Protein AF-0000000067181675 (afdb_homodimer)

Foldseek 3Di:
DDPPPPPPPPVDPPPDLAAAEWEFDPPQDDAEGETEQHADDPVVCVVPVRRDYAYDHDPNHQEYEYYYDLVCVVPDQGAAEDEDCCCPVHVNPRQHYAYAQRQHAEYEADQNHAEYHYEQHAHAYYDDDQPGHHRHAYYAHANYQHADDLSVLSPQNHQEYAHHQNQYADDDQLSQQSNQNHAYYHHDHYAYCADDQQSHHLNHAEYEHAHYAHADYDLVNAARARHAEYEHHQYAYAADDVVSVCRNYVNHAEYAYFAYAYDPVRVQVVVVVCVVVNHHHDDDDDPVPLPDEDPQWDDDPSGTYGHPCPDPPVVVVVVVVVVVVVVVVVVVVVVVVVVVVVVVD/DDPPPPPPPPPPPPPDLAAAEWEFDPPQDDAEGETEQHDDDPVVCVVPVRRDYAYDHDPNHQEYEYYYDLVCVVPDQGAAEDEDCCCPVHVNPRQHYAYAQRQHAEYEADQNHAEYHYEQHAHAYYDDDQPGHHRHAYYAHANYQHADDLSCLSPQNHQEYAHHQNQYADDDQLSQQSNQNHAYYHHDHYAYCADDQQSHHLNHAEYEHAHYAHADYDLVNAARARHAEYEHHQYAYQADDVVSVCRNYVNYAEYAYFAYAYDPVRVQVVVVVCVVVNHHHDDDDDPVPLPDEDPQWDDDPSGTYGHPCPDPPVVVVVVVVVVVVVVVVVVVVVVVVVVVVVVVD

Secondary structure (DSSP, 8-state):
--------------SS-PPPEEEPPTT-TTTEEEEES----HHHHHH-GGG--EEE--TT--EEEEE--GGGGGT-----EE-HHIIIIIT---SEEE--SS---EEEPPTT--EEE--SS---EEE--TTS-----EEE--SS-----GGGGG-TT-SEEE--SS------GGGGTT-TT--EEE--SS--S----TTS-TT--EEE--SS-------TT---TT--EEE--SS--S---HHHHHHH-TT--B---TT----HHHHHHHHHHHHHTT-B-SSSS--TT-----TTEEEETTEEEE----SHHHHHHHHHHHHHHHHHHHHHHHHHHHHHHHHH-/--------------SS-PPPEEEPPTT-TTTEEEEES----HHHHHH-GGG--EEE--TT--EEEEE--GGGGGTS----EE-HHIIIIIT---SEEE--SS---EEEPPTT--EEE--SS---EEE--TTS-----EEE--SS-----GGGGG-TT-SEEE--SS------GGGGTT-TT--EEE--SS--S----TTS-TT--EEE--SS-------TT---TT--EEE--SS--S---HHHHHHH-TT--B---TTS---HHHHHHHHHHHHHTT-B-SSSS--TT-----TTEEEETTEEEE----SHHHHHHHHHHHHHHHHHHHHHHHHHHHHHHHHH-

Solvent-accessible surface area (backbone atoms only — not comparable to full-atom values): 35687 Å² total; per-residue (Å²): 135,85,78,76,77,74,78,73,78,68,84,74,81,64,90,68,76,59,30,57,78,42,58,47,44,58,39,36,61,60,47,31,32,37,35,71,63,68,64,58,52,76,72,59,33,73,82,36,60,57,45,52,42,40,56,54,74,67,87,65,40,41,35,40,33,54,41,56,68,71,82,38,62,86,73,38,86,61,43,50,63,47,39,57,60,52,40,44,74,25,58,61,57,44,36,24,41,35,47,50,57,55,56,30,30,33,37,39,68,54,45,71,29,26,28,39,41,43,30,46,31,43,32,44,46,74,48,68,64,85,90,52,74,43,52,34,13,18,40,33,46,24,38,26,42,41,70,72,66,65,73,56,35,60,45,34,49,22,17,21,42,31,50,22,32,22,68,37,50,74,71,75,41,62,34,38,43,64,18,60,52,26,28,36,42,33,50,20,42,28,44,28,47,59,66,65,60,61,40,44,31,53,52,25,28,36,40,34,44,25,39,25,44,28,48,56,82,73,53,83,84,33,69,27,64,46,23,27,32,43,31,46,22,35,24,45,28,51,72,78,65,58,70,58,47,42,66,21,24,67,47,50,38,36,40,27,48,42,39,16,37,33,48,70,69,50,46,53,50,50,52,52,52,32,55,75,67,67,30,43,49,67,85,74,67,79,67,77,76,64,68,75,61,55,93,65,31,44,73,60,97,91,33,40,26,34,54,75,70,77,53,73,61,60,55,48,47,47,50,47,50,46,52,49,50,50,50,47,49,52,47,49,51,51,46,52,52,49,50,54,57,54,65,73,100,137,84,78,76,76,77,78,72,78,69,80,73,81,64,88,70,75,61,29,58,77,42,57,49,43,56,39,36,63,60,47,32,31,38,34,70,64,69,66,59,52,76,73,59,33,74,82,37,58,58,46,54,41,39,56,55,76,67,86,65,40,42,34,39,33,54,42,56,68,70,83,38,63,85,73,38,87,62,44,47,62,46,38,56,61,53,40,43,74,25,57,62,56,45,38,24,41,34,47,51,58,53,56,32,32,35,39,39,67,53,46,70,29,26,29,38,39,44,29,46,30,43,32,43,46,72,48,65,66,84,88,53,74,44,52,35,14,18,40,34,46,24,38,26,41,42,72,72,65,65,73,56,35,58,47,35,48,22,18,23,44,31,50,23,34,21,67,37,52,76,68,75,42,62,35,38,42,62,19,60,51,26,27,36,41,33,49,21,41,27,46,28,46,61,66,64,62,60,41,44,30,54,52,26,29,35,41,35,45,24,38,26,44,28,48,55,85,73,54,83,83,32,70,27,63,47,23,28,32,43,32,46,23,34,24,45,26,51,71,76,64,59,69,56,47,43,68,20,24,68,46,49,39,36,40,27,48,42,39,14,39,33,48,70,70,51,45,52,50,50,51,52,52,30,56,75,66,66,30,43,48,67,85,72,67,77,68,75,77,64,67,75,59,56,92,64,31,45,72,58,98,91,31,40,26,33,54,75,70,80,54,74,61,60,56,48,47,47,50,48,51,48,52,49,49,50,49,49,50,50,47,48,51,50,46,52,52,50,51,54,57,54,67,74,101

pLDDT: mean 86.48, std 18.67, range [22.88, 98.88]

Organism: Anopheles gambiae (NCBI:txid7165)

Sequence (690 aa):
MRRYIRLLALLALCSVASGYVYQCEPGTEPTVCSIWNLQYDSKALVKHPDKLPSVQYPSTVRTVRLLFEKYYYNRQQQLTRYDTTLHTTVLHNPPNLQICDTRLRQLVMPPSLQVGYLTDNMISTIEIEPDKAYTVRYLDLSHNSLRNIANLSVLVQLQTLNLEANGITTLNTSVFTRMVNLTYLYLGDNSFSTIDLRPLPKGLSVLWLLRNDLRELSLTGVSMGALRELDLEANSLQTLDLAALFAAFPALQVLPIAYNSFPKEEAERIIADLKRHNVTYSVGMERMYQEGCDSDEYSVDSLCFTETLLGARSFWKGIFLLVMAVLVVCMFGFSVRWIWYQMRYMRRYIRLLALLALCSVASGYVYQCEPGTEPTVCSIWNLQYDSKALVKHPDKLPSVQYPSTVRTVRLLFEKYYYNRQQQLTRYDTTLHTTVLHNPPNLQICDTRLRQLVMPPSLQVGYLTDNMISTIEIEPDKAYTVRYLDLSHNSLRNIANLSVLVQLQTLNLEANGITTLNTSVFTRMVNLTYLYLGDNSFSTIDLRPLPKGLSVLWLLRNDLRELSLTGVSMGALRELDLEANSLQTLDLAALFAAFPALQVLPIAYNSFPKEEAERIIADLKRHNVTYSVGMERMYQEGCDSDEYSVDSLCFTETLLGARSFWKGIFLLVMAVLVVCMFGFSVRWIWYQMRY

InterPro domains:
  IPR001611 Leucine-rich repeat [PF13855] (157-197)
  IPR001611 Leucine-rich repeat [PS51450] (135-156)
  IPR003591 Leucine-rich repeat, typical subtype [SM00369] (155-178)
  IPR003591 Leucine-rich repeat, typical subtype [SM00369] (179-199)
  IPR003591 Leucine-rich repeat, typical subtype [SM00369] (224-248)
  IPR032675 Leucine-rich repeat domain superfamily [G3DSA:3.80.10.10] (73-308)

Nearest PDB structures (foldseek):
  3rfj-assembly1_A  TM=9.078E-01  e=1.133E-05  Listeria monocytogenes 08-5923
  3o6n-assembly1_A  TM=5.142E-01  e=4.368E-07  Anopheles gambiae
  4pq8-assembly1_A  TM=6.743E-01  e=1.755E-05  synthetic construct
  5hl3-assembly1_A  TM=6.980E-01  e=3.571E-04  Listeria monocytogenes EGD-e
  4qxe-assembly1_A  TM=3.468E-01  e=3.749E-04  Homo sapiens

Structure (mmCIF, N/CA/C/O backbone):
data_AF-0000000067181675-model_v1
#
loop_
_entity.id
_entity.type
_entity.pdbx_description
1 polymer AGAP013186-PA
#
loop_
_atom_site.group_PDB
_atom_site.id
_atom_site.type_symbol
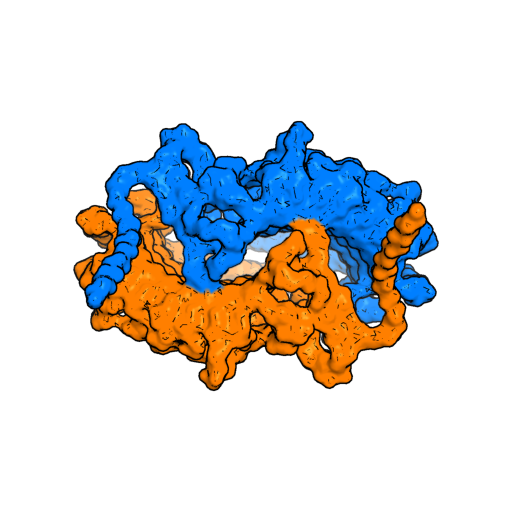_atom_site.label_atom_id
_atom_site.label_alt_id
_atom_site.label_comp_id
_atom_site.label_asym_id
_atom_site.label_entity_id
_atom_site.label_seq_id
_atom_site.pdbx_PDB_ins_code
_atom_site.Cartn_x
_atom_site.Cartn_y
_atom_site.Cartn_z
_atom_site.occupancy
_atom_site.B_iso_or_equiv
_atom_site.auth_seq_id
_atom_site.auth_comp_id
_atom_site.auth_asym_id
_atom_site.auth_atom_id
_atom_site.pdbx_PDB_model_num
ATOM 1 N N . MET A 1 1 ? 14.234 -45.938 19.406 1 25.44 1 MET A N 1
ATOM 2 C CA . MET A 1 1 ? 14.305 -45.5 18.016 1 25.44 1 MET A CA 1
ATOM 3 C C . MET A 1 1 ? 12.977 -44.938 17.547 1 25.44 1 MET A C 1
ATOM 5 O O . MET A 1 1 ? 12.141 -45.625 17 1 25.44 1 MET A O 1
ATOM 9 N N . ARG A 1 2 ? 12.32 -44.062 18.312 1 27.73 2 ARG A N 1
ATOM 10 C CA . ARG A 1 2 ? 10.93 -43.625 18.312 1 27.73 2 ARG A CA 1
ATOM 11 C C . ARG A 1 2 ? 10.609 -42.781 17.078 1 27.73 2 ARG A C 1
ATOM 13 O O . ARG A 1 2 ? 11.258 -41.781 16.828 1 27.73 2 ARG A O 1
ATOM 20 N N . ARG A 1 3 ? 10.023 -43.406 15.961 1 25.12 3 ARG A N 1
ATOM 21 C CA . ARG A 1 3 ? 9.562 -43.031 14.633 1 25.12 3 ARG A CA 1
ATOM 22 C C . ARG A 1 3 ? 8.602 -41.875 14.695 1 25.12 3 ARG A C 1
ATOM 24 O O . ARG A 1 3 ? 7.516 -41.969 15.266 1 25.12 3 ARG A O 1
ATOM 31 N N . TYR A 1 4 ? 9.062 -40.656 15.016 1 23.72 4 TYR A N 1
ATOM 32 C CA . TYR A 1 4 ? 8.195 -39.5 15.031 1 23.72 4 TYR A CA 1
ATOM 33 C C . TYR A 1 4 ? 7.477 -39.344 13.695 1 23.72 4 TYR A C 1
ATOM 35 O O . TYR A 1 4 ? 8.117 -39.156 12.664 1 23.72 4 TYR A O 1
ATOM 43 N N . ILE A 1 5 ? 6.344 -40.031 13.469 1 22.88 5 ILE A N 1
ATOM 44 C CA . ILE A 1 5 ? 5.445 -39.938 12.32 1 22.88 5 ILE A CA 1
ATOM 45 C C . ILE A 1 5 ? 5.035 -38.5 12.078 1 22.88 5 ILE A C 1
ATOM 47 O O . ILE A 1 5 ? 4.414 -37.875 12.938 1 22.88 5 ILE A O 1
ATOM 51 N N . ARG A 1 6 ? 5.891 -37.75 11.383 1 23.95 6 ARG A N 1
ATOM 52 C CA . ARG A 1 6 ? 5.57 -36.438 10.82 1 23.95 6 ARG A CA 1
ATOM 53 C C . ARG A 1 6 ? 4.199 -36.438 10.148 1 23.95 6 ARG A C 1
ATOM 55 O O . ARG A 1 6 ? 3.977 -37.188 9.203 1 23.95 6 ARG A O 1
ATOM 62 N N . LEU A 1 7 ? 3.141 -36.156 10.867 1 24.39 7 LEU A N 1
ATOM 63 C CA . LEU A 1 7 ? 1.754 -36.031 10.43 1 24.39 7 LEU A CA 1
ATOM 64 C C . LEU A 1 7 ? 1.639 -35.031 9.281 1 24.39 7 LEU A C 1
ATOM 66 O O . LEU A 1 7 ? 1.962 -33.844 9.445 1 24.39 7 LEU A O 1
ATOM 70 N N . LEU A 1 8 ? 1.888 -35.469 8.125 1 24.73 8 LEU A N 1
ATOM 71 C CA . LEU A 1 8 ? 1.623 -34.781 6.855 1 24.73 8 LEU A CA 1
ATOM 72 C C . LEU A 1 8 ? 0.181 -34.312 6.789 1 24.73 8 LEU A C 1
ATOM 74 O O . LEU A 1 8 ? -0.754 -35.094 6.797 1 24.73 8 LEU A O 1
ATOM 78 N N . ALA A 1 9 ? -0.201 -33.281 7.566 1 25.94 9 ALA A N 1
ATOM 79 C CA . ALA A 1 9 ? -1.59 -32.844 7.504 1 25.94 9 ALA A CA 1
ATOM 80 C C . ALA A 1 9 ? -1.995 -32.5 6.07 1 25.94 9 ALA A C 1
ATOM 82 O O . ALA A 1 9 ? -1.57 -31.5 5.52 1 25.94 9 ALA A O 1
ATOM 83 N N . LEU A 1 10 ? -1.887 -33.438 5.199 1 26.97 10 LEU A N 1
ATOM 84 C CA . LEU A 1 10 ? -2.521 -33.281 3.895 1 26.97 10 LEU A CA 1
ATOM 85 C C . LEU A 1 10 ? -3.947 -32.75 4.051 1 26.97 10 LEU A C 1
ATOM 87 O O . LEU A 1 10 ? -4.766 -33.375 4.73 1 26.97 10 LEU A O 1
ATOM 91 N N . LEU A 1 11 ? -4.121 -31.469 4.066 1 30.56 11 LEU A N 1
ATOM 92 C CA . LEU A 1 11 ? -5.484 -30.953 3.955 1 30.56 11 LEU A CA 1
ATOM 93 C C . LEU A 1 11 ? -6.219 -31.625 2.791 1 30.56 11 LEU A C 1
ATOM 95 O O . LEU A 1 11 ? -5.793 -31.5 1.64 1 30.56 11 LEU A O 1
ATOM 99 N N . ALA A 1 12 ? -6.773 -32.75 2.934 1 31.28 12 ALA A N 1
ATOM 100 C CA . ALA A 1 12 ? -7.805 -33.469 2.189 1 31.28 12 ALA A CA 1
ATOM 101 C C . ALA A 1 12 ? -8.875 -32.5 1.674 1 31.28 12 ALA A C 1
ATOM 103 O O . ALA A 1 12 ? -9.477 -31.766 2.451 1 31.28 12 ALA A O 1
ATOM 104 N N . LEU A 1 13 ? -8.898 -32.219 0.342 1 32.41 13 LEU A N 1
ATOM 105 C CA . LEU A 1 13 ? -9.922 -31.719 -0.57 1 32.41 13 LEU A CA 1
ATOM 106 C C . LEU A 1 13 ? -11.227 -32.5 -0.375 1 32.41 13 LEU A C 1
ATOM 108 O O . LEU A 1 13 ? -11.367 -33.625 -0.846 1 32.41 13 LEU A O 1
ATOM 112 N N . CYS A 1 14 ? -11.797 -32.688 0.737 1 33.62 14 CYS A N 1
ATOM 113 C CA . CYS A 1 14 ? -13.125 -33.281 0.746 1 33.62 14 CYS A CA 1
ATOM 114 C C . CYS A 1 14 ? -14.047 -32.594 -0.256 1 33.62 14 CYS A C 1
ATOM 116 O O . CYS A 1 14 ? -13.938 -31.391 -0.47 1 33.62 14 CYS A O 1
ATOM 118 N N . SER A 1 15 ? -14.742 -33.281 -1.224 1 36.94 15 SER A N 1
ATOM 119 C CA . SER A 1 15 ? -15.836 -33.031 -2.154 1 36.94 15 SER A CA 1
ATOM 120 C C . SER A 1 15 ? -16.844 -32.031 -1.567 1 36.94 15 SER A C 1
ATOM 122 O O . SER A 1 15 ? -17.828 -31.688 -2.219 1 36.94 15 SER A O 1
ATOM 124 N N . VAL A 1 16 ? -17.203 -32.094 -0.254 1 41.88 16 VAL A N 1
ATOM 125 C CA . VAL A 1 16 ? -18.266 -31.266 0.299 1 41.88 16 VAL A CA 1
ATOM 126 C C . VAL A 1 16 ? -17.906 -29.797 0.14 1 41.88 16 VAL A C 1
ATOM 128 O O . VAL A 1 16 ? -16.734 -29.438 0.105 1 41.88 16 VAL A O 1
ATOM 131 N N . ALA A 1 17 ? -19.016 -28.797 -0.161 1 51.97 17 ALA A N 1
ATOM 132 C CA . ALA A 1 17 ? -19.422 -27.406 -0.298 1 51.97 17 ALA A CA 1
ATOM 133 C C . ALA A 1 17 ? -18.719 -26.531 0.74 1 51.97 17 ALA A C 1
ATOM 135 O O . ALA A 1 17 ? -19.281 -25.531 1.209 1 51.97 17 ALA A O 1
ATOM 136 N N . SER A 1 18 ? -17.609 -26.984 1.368 1 65.94 18 SER A N 1
ATOM 137 C CA . SER A 1 18 ? -17.125 -26.203 2.504 1 65.94 18 SER A CA 1
ATOM 138 C C . SER A 1 18 ? -16.281 -25.031 2.045 1 65.94 18 SER A C 1
ATOM 140 O O . SER A 1 18 ? -15.828 -24.984 0.898 1 65.94 18 SER A O 1
ATOM 142 N N . GLY A 1 19 ? -16.281 -24.016 2.818 1 77.88 19 GLY A N 1
ATOM 143 C CA . GLY A 1 19 ? -15.508 -22.812 2.604 1 77.88 19 GLY A CA 1
ATOM 144 C C . GLY A 1 19 ? -14.016 -23.062 2.506 1 77.88 19 GLY A C 1
ATOM 145 O O . GLY A 1 19 ? -13.516 -24.047 3.035 1 77.88 19 GLY A O 1
ATOM 146 N N . TYR A 1 20 ? -13.305 -22.328 1.747 1 85.25 20 TYR A N 1
ATOM 147 C CA . TYR A 1 20 ? -11.867 -22.438 1.571 1 85.25 20 TYR A CA 1
ATOM 148 C C . TYR A 1 20 ? -11.133 -22.172 2.883 1 85.25 20 TYR A C 1
ATOM 150 O O . TYR A 1 20 ? -11.57 -21.359 3.693 1 85.25 20 TYR A O 1
ATOM 158 N N . VAL A 1 21 ? -10.102 -22.922 3.08 1 91.62 21 VAL A N 1
ATOM 159 C CA . VAL A 1 21 ? -9.227 -22.688 4.223 1 91.62 21 VAL A CA 1
ATOM 160 C C . VAL A 1 21 ? -7.941 -22 3.76 1 91.62 21 VAL A C 1
ATOM 162 O O . VAL A 1 21 ? -7.273 -22.469 2.838 1 91.62 21 VAL A O 1
ATOM 165 N N . TYR A 1 22 ? -7.625 -20.938 4.43 1 94.75 22 TYR A N 1
ATOM 166 C CA . TYR A 1 22 ? -6.457 -20.141 4.059 1 94.75 22 TYR A CA 1
ATOM 167 C C . TYR A 1 22 ? -5.391 -20.203 5.145 1 94.75 22 TYR A C 1
ATOM 169 O O . TYR A 1 22 ? -5.707 -20.328 6.332 1 94.75 22 TYR A O 1
ATOM 177 N N . GLN A 1 23 ? -4.168 -20.141 4.668 1 95.62 23 GLN A N 1
ATOM 178 C CA . GLN A 1 23 ? -3.008 -19.969 5.535 1 95.62 23 GLN A CA 1
ATOM 179 C C . GLN A 1 23 ? -2.242 -18.703 5.195 1 95.62 23 GLN A C 1
ATOM 181 O O . GLN A 1 23 ? -2.443 -18.125 4.129 1 95.62 23 GLN A O 1
ATOM 186 N N . CYS A 1 24 ? -1.445 -18.297 6.164 1 97.62 24 CYS A N 1
ATOM 187 C CA . CYS A 1 24 ? -0.595 -17.156 5.883 1 97.62 24 CYS A CA 1
ATOM 188 C C . CYS A 1 24 ? 0.429 -17.484 4.805 1 97.62 24 CYS A C 1
ATOM 190 O O . CYS A 1 24 ? 0.94 -18.594 4.746 1 97.62 24 CYS A O 1
ATOM 192 N N . GLU A 1 25 ? 0.689 -16.484 3.973 1 97.44 25 GLU A N 1
ATOM 193 C CA . GLU A 1 25 ? 1.825 -16.656 3.072 1 97.44 25 GLU A CA 1
ATOM 194 C C . GLU A 1 25 ? 3.062 -17.141 3.828 1 97.44 25 GLU A C 1
ATOM 196 O O . GLU A 1 25 ? 3.418 -16.578 4.867 1 97.44 25 GLU A O 1
ATOM 201 N N . PRO A 1 26 ? 3.686 -18.156 3.258 1 98.12 26 PRO A N 1
ATOM 202 C CA . PRO A 1 26 ? 4.879 -18.641 3.953 1 98.12 26 PRO A CA 1
ATOM 203 C C . PRO A 1 26 ? 5.93 -17.547 4.156 1 98.12 26 PRO A C 1
ATOM 205 O O . PRO A 1 26 ? 6.207 -16.766 3.232 1 98.12 26 PRO A O 1
ATOM 208 N N . GLY A 1 27 ? 6.395 -17.453 5.355 1 98.19 27 GLY A N 1
ATOM 209 C CA . GLY A 1 27 ? 7.465 -16.516 5.66 1 98.19 27 GLY A CA 1
ATOM 210 C C . GLY A 1 27 ? 6.977 -15.273 6.379 1 98.19 27 GLY A C 1
ATOM 211 O O . GLY A 1 27 ? 7.773 -14.523 6.945 1 98.19 27 GLY A O 1
ATOM 212 N N . THR A 1 28 ? 5.68 -15.055 6.41 1 97.88 28 THR A N 1
ATOM 213 C CA . THR A 1 28 ? 5.168 -13.828 7.012 1 97.88 28 THR A CA 1
ATOM 214 C C . THR A 1 28 ? 5.004 -13.992 8.516 1 97.88 28 THR A C 1
ATOM 216 O O . THR A 1 28 ? 5.156 -13.031 9.273 1 97.88 28 THR A O 1
ATOM 219 N N . GLU A 1 29 ? 4.668 -15.219 9.039 1 94.75 29 GLU A N 1
ATOM 220 C CA . GLU A 1 29 ? 4.578 -15.492 10.469 1 94.75 29 GLU A CA 1
ATOM 221 C C . GLU A 1 29 ? 5.918 -15.273 11.164 1 94.75 29 GLU A C 1
ATOM 223 O O . GLU A 1 29 ? 6.961 -15.219 10.508 1 94.75 29 GLU A O 1
ATOM 228 N N . PRO A 1 30 ? 5.938 -14.867 12.438 1 94.81 30 PRO A N 1
ATOM 229 C CA . PRO A 1 30 ? 4.859 -15.109 13.398 1 94.81 30 PRO A CA 1
ATOM 230 C C . PRO A 1 30 ? 4.047 -13.852 13.703 1 94.81 30 PRO A C 1
ATOM 232 O O . PRO A 1 30 ? 3.012 -13.93 14.375 1 94.81 30 PRO A O 1
ATOM 235 N N . THR A 1 31 ? 4.449 -12.703 13.273 1 95 31 THR A N 1
ATOM 236 C CA . THR A 1 31 ? 3.777 -11.492 13.734 1 95 31 THR A CA 1
ATOM 237 C C . THR A 1 31 ? 2.857 -10.945 12.648 1 95 31 THR A C 1
ATOM 239 O O . THR A 1 31 ? 1.967 -10.141 12.938 1 95 31 THR A O 1
ATOM 242 N N . VAL A 1 32 ? 3.121 -11.367 11.43 1 97.5 32 VAL A N 1
ATOM 243 C CA . VAL A 1 32 ? 2.342 -10.898 10.289 1 97.5 32 VAL A CA 1
ATOM 244 C C . VAL A 1 32 ? 1.733 -12.086 9.547 1 97.5 32 VAL A C 1
ATOM 246 O O . VAL A 1 32 ? 2.316 -13.172 9.523 1 97.5 32 VAL A O 1
ATOM 249 N N . CYS A 1 33 ? 0.598 -11.914 9.031 1 98.31 33 CYS A N 1
ATOM 250 C CA . CYS A 1 33 ? -0.046 -12.891 8.156 1 98.31 33 CYS A CA 1
ATOM 251 C C . CYS A 1 33 ? -0.615 -12.219 6.914 1 98.31 33 CYS A C 1
ATOM 253 O O . CYS A 1 33 ? -1.538 -11.406 7.008 1 98.31 33 CYS A O 1
ATOM 255 N N . SER A 1 34 ? -0.061 -12.508 5.832 1 98.06 34 SER A N 1
ATOM 256 C CA . SER A 1 34 ? -0.583 -12.031 4.555 1 98.06 34 SER A CA 1
ATOM 257 C C . SER A 1 34 ? -1.405 -13.109 3.857 1 98.06 34 SER A C 1
ATOM 259 O O . SER A 1 34 ? -1.028 -14.281 3.861 1 98.06 34 SER A O 1
ATOM 261 N N . ILE A 1 35 ? -2.52 -12.719 3.322 1 96.31 35 ILE A N 1
ATOM 262 C CA . ILE A 1 35 ? -3.418 -13.633 2.631 1 96.31 35 ILE A CA 1
ATOM 263 C C . ILE A 1 35 ? -3.729 -13.102 1.234 1 96.31 35 ILE A C 1
ATOM 265 O O . ILE A 1 35 ? -4.117 -11.945 1.078 1 96.31 35 ILE A O 1
ATOM 269 N N . TRP A 1 36 ? -3.562 -13.914 0.287 1 92 36 TRP A N 1
ATOM 270 C CA . TRP A 1 36 ? -3.844 -13.531 -1.094 1 92 36 TRP A CA 1
ATOM 271 C C . TRP A 1 36 ? -5.223 -14.023 -1.522 1 92 36 TRP A C 1
ATOM 273 O O . TRP A 1 36 ? -5.613 -15.148 -1.209 1 92 36 TRP A O 1
ATOM 283 N N . ASN A 1 37 ? -5.992 -13.18 -2.162 1 89.19 37 ASN A N 1
ATOM 284 C CA . ASN A 1 37 ? -7.215 -13.5 -2.891 1 89.19 37 ASN A CA 1
ATOM 285 C C . ASN A 1 37 ? -8.227 -14.227 -2.002 1 89.19 37 ASN A C 1
ATOM 287 O O . ASN A 1 37 ? -8.758 -15.273 -2.383 1 89.19 37 ASN A O 1
ATOM 291 N N . LEU A 1 38 ? -8.391 -13.727 -0.847 1 91.88 38 LEU A N 1
ATOM 292 C CA . LEU A 1 38 ? -9.422 -14.25 0.042 1 91.88 38 LEU A CA 1
ATOM 293 C C . LEU A 1 38 ? -10.805 -14.102 -0.583 1 91.88 38 LEU A C 1
ATOM 295 O O . LEU A 1 38 ? -11.219 -12.992 -0.935 1 91.88 38 LEU A O 1
ATOM 299 N N . GLN A 1 39 ? -11.461 -15.188 -0.705 1 88 39 GLN A N 1
ATOM 300 C CA . GLN A 1 39 ? -12.805 -15.164 -1.283 1 88 39 GLN A CA 1
ATOM 301 C C . GLN A 1 39 ? -13.867 -14.992 -0.202 1 88 39 GLN A C 1
ATOM 303 O O . GLN A 1 39 ? -14.102 -15.891 0.601 1 88 39 GLN A O 1
ATOM 308 N N . TYR A 1 40 ? -14.531 -13.82 -0.182 1 91.81 40 TYR A N 1
ATOM 309 C CA . TYR A 1 40 ? -15.562 -13.477 0.788 1 91.81 40 TYR A CA 1
ATOM 310 C C . TYR A 1 40 ? -16.609 -12.57 0.163 1 91.81 40 TYR A C 1
ATOM 312 O O . TYR A 1 40 ? -16.297 -11.492 -0.341 1 91.81 40 TYR A O 1
ATOM 320 N N . ASP A 1 41 ? -17.766 -13.086 0.157 1 88.06 41 ASP A N 1
ATOM 321 C CA . ASP A 1 41 ? -18.938 -12.336 -0.318 1 88.06 41 ASP A CA 1
ATOM 322 C C . ASP A 1 41 ? -20.094 -12.445 0.667 1 88.06 41 ASP A C 1
ATOM 324 O O . ASP A 1 41 ? -20.781 -13.469 0.722 1 88.06 41 ASP A O 1
ATOM 328 N N . SER A 1 42 ? -20.375 -11.352 1.281 1 88 42 SER A N 1
ATOM 329 C CA . SER A 1 42 ? -21.375 -11.359 2.346 1 88 42 SER A CA 1
ATOM 330 C C . SER A 1 42 ? -22.75 -11.734 1.808 1 88 42 SER A C 1
ATOM 332 O O . SER A 1 42 ? -23.547 -12.391 2.492 1 88 42 SER A O 1
ATOM 334 N N . LYS A 1 43 ? -23.094 -11.305 0.597 1 86.25 43 LYS A N 1
ATOM 335 C CA . LYS A 1 43 ? -24.391 -11.609 0.007 1 86.25 43 LYS A CA 1
ATOM 336 C C . LYS A 1 43 ? -24.516 -13.086 -0.337 1 86.25 43 LYS A C 1
ATOM 338 O O . LYS A 1 43 ? -25.531 -13.719 -0.071 1 86.25 43 LYS A O 1
ATOM 343 N N . ALA A 1 44 ? -23.438 -13.625 -0.899 1 84.25 44 ALA A N 1
ATOM 344 C CA . ALA A 1 44 ? -23.422 -15.039 -1.274 1 84.25 44 ALA A CA 1
ATOM 345 C C . ALA A 1 44 ? -23.484 -15.938 -0.041 1 84.25 44 ALA A C 1
ATOM 347 O O . ALA A 1 44 ? -24.078 -17.016 -0.081 1 84.25 44 ALA A O 1
ATOM 348 N N . LEU A 1 45 ? -22.969 -15.461 1.049 1 88.56 45 LEU A N 1
ATOM 349 C CA . LEU A 1 45 ? -22.859 -16.266 2.26 1 88.56 45 LEU A CA 1
ATOM 350 C C . LEU A 1 45 ? -24.203 -16.375 2.959 1 88.56 45 LEU A C 1
ATOM 352 O O . LEU A 1 45 ? -24.406 -17.281 3.781 1 88.56 45 LEU A O 1
ATOM 356 N N . VAL A 1 46 ? -25.125 -15.398 2.682 1 88.19 46 VAL A N 1
ATOM 357 C CA . VAL A 1 46 ? -26.484 -15.516 3.209 1 88.19 46 VAL A CA 1
ATOM 358 C C . VAL A 1 46 ? -27.156 -16.766 2.645 1 88.19 46 VAL A C 1
ATOM 360 O O . VAL A 1 46 ? -27.828 -17.5 3.375 1 88.19 46 VAL A O 1
ATOM 363 N N . LYS A 1 47 ? -26.906 -17.047 1.333 1 88.12 47 LYS A N 1
ATOM 364 C CA . LYS A 1 47 ? -27.5 -18.188 0.648 1 88.12 47 LYS A CA 1
ATOM 365 C C . LYS A 1 47 ? -26.703 -19.469 0.895 1 88.12 47 LYS A C 1
ATOM 367 O O . LYS A 1 47 ? -27.281 -20.562 0.931 1 88.12 47 LYS A O 1
ATOM 372 N N . HIS A 1 48 ? -25.359 -19.234 1.047 1 88.25 48 HIS A N 1
ATOM 373 C CA . HIS A 1 48 ? -24.484 -20.391 1.211 1 88.25 48 HIS A CA 1
ATOM 374 C C . HIS A 1 48 ? -23.547 -20.188 2.395 1 88.25 48 HIS A C 1
ATOM 376 O O . HIS A 1 48 ? -22.328 -20.047 2.211 1 88.25 48 HIS A O 1
ATOM 382 N N . PRO A 1 49 ? -24.047 -20.328 3.602 1 89.19 49 PRO A N 1
ATOM 383 C CA . PRO A 1 49 ? -23.219 -20.109 4.789 1 89.19 49 PRO A CA 1
ATOM 384 C C . PRO A 1 49 ? -22.078 -21.109 4.91 1 89.19 49 PRO A C 1
ATOM 386 O O . PRO A 1 49 ? -21.062 -20.828 5.547 1 89.19 49 PRO A O 1
ATOM 389 N N . ASP A 1 50 ? -22.203 -22.281 4.273 1 89.38 50 ASP A N 1
ATOM 390 C CA . ASP A 1 50 ? -21.188 -23.328 4.336 1 89.38 50 ASP A CA 1
ATOM 391 C C . ASP A 1 50 ? -19.938 -22.938 3.562 1 89.38 50 ASP A C 1
ATOM 393 O O . ASP A 1 50 ? -18.875 -23.547 3.729 1 89.38 50 ASP A O 1
ATOM 397 N N . LYS A 1 51 ? -20.078 -21.875 2.828 1 87.81 51 LYS A N 1
ATOM 398 C CA . LYS A 1 51 ? -18.953 -21.438 1.999 1 87.81 51 LYS A CA 1
ATOM 399 C C . LYS A 1 51 ? -18.125 -20.375 2.711 1 87.81 51 LYS A C 1
ATOM 401 O O . LYS A 1 51 ? -17.234 -19.766 2.109 1 87.81 51 LYS A O 1
ATOM 406 N N . LEU A 1 52 ? -18.406 -20.156 3.992 1 93.25 52 LEU A N 1
ATOM 407 C CA . LEU A 1 52 ? -17.609 -19.203 4.766 1 93.25 52 LEU A CA 1
ATOM 408 C C . LEU A 1 52 ? -16.156 -19.656 4.859 1 93.25 52 LEU A C 1
ATOM 410 O O . LEU A 1 52 ? -15.875 -20.781 5.281 1 93.25 52 LEU A O 1
ATOM 414 N N . PRO A 1 53 ? -15.273 -18.75 4.418 1 93.31 53 PRO A N 1
ATOM 415 C CA . PRO A 1 53 ? -13.867 -19.156 4.496 1 93.31 53 PRO A CA 1
ATOM 416 C C . PRO A 1 53 ? -13.312 -19.094 5.922 1 93.31 53 PRO A C 1
ATOM 418 O O . PRO A 1 53 ? -13.945 -18.516 6.805 1 93.31 53 PRO A O 1
ATOM 421 N N . SER A 1 54 ? -12.211 -19.734 6.074 1 94.44 54 SER A N 1
ATOM 422 C CA . SER A 1 54 ? -11.5 -19.688 7.355 1 94.44 54 SER A CA 1
ATOM 423 C C . SER A 1 54 ? -10.008 -19.453 7.152 1 94.44 54 SER A C 1
ATOM 425 O O . SER A 1 54 ? -9.438 -19.906 6.164 1 94.44 54 SER A O 1
ATOM 427 N N . VAL A 1 55 ? -9.461 -18.719 8.102 1 96.75 55 VAL A N 1
ATOM 428 C CA . VAL A 1 55 ? -8.031 -18.453 8.078 1 96.75 55 VAL A CA 1
ATOM 429 C C . VAL A 1 55 ? -7.379 -19 9.344 1 96.75 55 VAL A C 1
ATOM 431 O O . VAL A 1 55 ? -7.867 -18.766 10.453 1 96.75 55 VAL A O 1
ATOM 434 N N . GLN A 1 56 ? -6.312 -19.719 9.102 1 96.5 56 GLN A N 1
ATOM 435 C CA . GLN A 1 56 ? -5.602 -20.281 10.242 1 96.5 56 GLN A CA 1
ATOM 436 C C . GLN A 1 56 ? -4.223 -19.656 10.406 1 96.5 56 GLN A C 1
ATOM 438 O O . GLN A 1 56 ? -3.41 -19.672 9.477 1 96.5 56 GLN A O 1
ATOM 443 N N . TYR A 1 57 ? -3.992 -19.062 11.594 1 95.94 57 TYR A N 1
ATOM 444 C CA . TYR A 1 57 ? -2.678 -18.531 11.914 1 95.94 57 TYR A CA 1
ATOM 445 C C . TYR A 1 57 ? -2.449 -18.516 13.422 1 95.94 57 TYR A C 1
ATOM 447 O O . TYR A 1 57 ? -3.402 -18.578 14.203 1 95.94 57 TYR A O 1
ATOM 455 N N . PRO A 1 58 ? -1.206 -18.531 13.859 1 95.88 58 PRO A N 1
ATOM 456 C CA . PRO A 1 58 ? -0.906 -18.562 15.297 1 95.88 58 PRO A CA 1
ATOM 457 C C . PRO A 1 58 ? -1.364 -17.297 16.016 1 95.88 58 PRO A C 1
ATOM 459 O O . PRO A 1 58 ? -1.556 -16.266 15.391 1 95.88 58 PRO A O 1
ATOM 462 N N . SER A 1 59 ? -1.501 -17.406 17.281 1 94.94 59 SER A N 1
ATOM 463 C CA . SER A 1 59 ? -1.995 -16.312 18.109 1 94.94 59 SER A CA 1
ATOM 464 C C . SER A 1 59 ? -0.967 -15.188 18.203 1 94.94 59 SER A C 1
ATOM 466 O O . SER A 1 59 ? -1.285 -14.086 18.656 1 94.94 59 SER A O 1
ATOM 468 N N . THR A 1 60 ? 0.241 -15.438 17.766 1 95.69 60 THR A N 1
ATOM 469 C CA . THR A 1 60 ? 1.301 -14.438 17.828 1 95.69 60 THR A CA 1
ATOM 470 C C . THR A 1 60 ? 1.135 -13.398 16.734 1 95.69 60 THR A C 1
ATOM 472 O O . THR A 1 60 ? 1.755 -12.336 16.781 1 95.69 60 THR A O 1
ATOM 475 N N . VAL A 1 61 ? 0.265 -13.742 15.758 1 96.69 61 VAL A N 1
ATOM 476 C CA . VAL A 1 61 ? 0.016 -12.805 14.664 1 96.69 61 VAL A CA 1
ATOM 477 C C . VAL A 1 61 ? -0.747 -11.594 15.188 1 96.69 61 VAL A C 1
ATOM 479 O O . VAL A 1 61 ? -1.756 -11.734 15.883 1 96.69 61 VAL A O 1
ATOM 482 N N . ARG A 1 62 ? -0.181 -10.414 14.828 1 96.75 62 ARG A N 1
ATOM 483 C CA . ARG A 1 62 ? -0.835 -9.18 15.258 1 96.75 62 ARG A CA 1
ATOM 484 C C . ARG A 1 62 ? -1.343 -8.383 14.062 1 96.75 62 ARG A C 1
ATOM 486 O O . ARG A 1 62 ? -2.25 -7.559 14.195 1 96.75 62 ARG A O 1
ATOM 493 N N . THR A 1 63 ? -0.722 -8.586 12.938 1 98 63 THR A N 1
ATOM 494 C CA . THR A 1 63 ? -1.08 -7.848 11.727 1 98 63 THR A CA 1
ATOM 495 C C . THR A 1 63 ? -1.559 -8.805 10.633 1 98 63 THR A C 1
ATOM 497 O O . THR A 1 63 ? -0.863 -9.758 10.289 1 98 63 THR A O 1
ATOM 500 N N . VAL A 1 64 ? -2.711 -8.547 10.117 1 98.56 64 VAL A N 1
ATOM 501 C CA . VAL A 1 64 ? -3.229 -9.305 8.984 1 98.56 64 VAL A CA 1
ATOM 502 C C . VAL A 1 64 ? -3.307 -8.391 7.758 1 98.56 64 VAL A C 1
ATOM 504 O O . VAL A 1 64 ? -3.799 -7.266 7.844 1 98.56 64 VAL A O 1
ATOM 507 N N . ARG A 1 65 ? -2.789 -8.82 6.684 1 98.19 65 ARG A N 1
ATOM 508 C CA . ARG A 1 65 ? -2.793 -8.102 5.41 1 98.19 65 ARG A CA 1
ATOM 509 C C . ARG A 1 65 ? -3.559 -8.883 4.348 1 98.19 65 ARG A C 1
ATOM 511 O O . ARG A 1 65 ? -3.262 -10.047 4.09 1 98.19 65 ARG A O 1
ATOM 518 N N . LEU A 1 66 ? -4.578 -8.32 3.822 1 97.25 66 LEU A N 1
ATOM 519 C CA . LEU A 1 66 ? -5.297 -8.922 2.705 1 97.25 66 LEU A CA 1
ATOM 520 C C . LEU A 1 66 ? -4.82 -8.344 1.377 1 97.25 66 LEU A C 1
ATOM 522 O O . LEU A 1 66 ? -4.809 -7.121 1.196 1 97.25 66 LEU A O 1
ATOM 526 N N . LEU A 1 67 ? -4.418 -9.211 0.52 1 93.75 67 LEU A N 1
ATOM 527 C CA . LEU A 1 67 ? -3.861 -8.828 -0.774 1 93.75 67 LEU A CA 1
ATOM 528 C C . LEU A 1 67 ? -4.691 -9.406 -1.914 1 93.75 67 LEU A C 1
ATOM 530 O O . LEU A 1 67 ? -5.199 -10.523 -1.812 1 93.75 67 LEU A O 1
ATOM 534 N N . PHE A 1 68 ? -4.793 -8.617 -2.994 1 90.31 68 PHE A N 1
ATOM 535 C CA . PHE A 1 68 ? -5.539 -9.07 -4.164 1 90.31 68 PHE A CA 1
ATOM 536 C C . PHE A 1 68 ? -4.793 -8.727 -5.445 1 90.31 68 PHE A C 1
ATOM 538 O O . PHE A 1 68 ? -4.133 -7.688 -5.531 1 90.31 68 PHE A O 1
ATOM 545 N N . GLU A 1 69 ? -5.039 -9.602 -6.406 1 85.25 69 GLU A N 1
ATOM 546 C CA . GLU A 1 69 ? -4.43 -9.406 -7.719 1 85.25 69 GLU A CA 1
ATOM 547 C C . GLU A 1 69 ? -5.066 -8.227 -8.445 1 85.25 69 GLU A C 1
ATOM 549 O O . GLU A 1 69 ? -6.273 -8.219 -8.695 1 85.25 69 GLU A O 1
ATOM 554 N N . LYS A 1 70 ? -4.238 -7.312 -8.836 1 82.06 70 LYS A N 1
ATOM 555 C CA . LYS A 1 70 ? -4.719 -6.078 -9.445 1 82.06 70 LYS A CA 1
ATOM 556 C C . LYS A 1 70 ? -5.32 -6.344 -10.82 1 82.06 70 LYS A C 1
ATOM 558 O O . LYS A 1 70 ? -6.23 -5.637 -11.258 1 82.06 70 LYS A O 1
ATOM 563 N N . TYR A 1 71 ? -4.93 -7.336 -11.445 1 76.62 71 TYR A N 1
ATOM 564 C CA . TYR A 1 71 ? -5.406 -7.703 -12.781 1 76.62 71 TYR A CA 1
ATOM 565 C C . TYR A 1 71 ? -6.902 -7.984 -12.766 1 76.62 71 TYR A C 1
ATOM 567 O O . TYR A 1 71 ? -7.605 -7.703 -13.742 1 76.62 71 TYR A O 1
ATOM 575 N N . TYR A 1 72 ? -7.359 -8.391 -11.68 1 71.75 72 TYR A N 1
ATOM 576 C CA . TYR A 1 72 ? -8.742 -8.852 -11.609 1 71.75 72 TYR A CA 1
ATOM 577 C C . TYR A 1 72 ? -9.68 -7.695 -11.266 1 71.75 72 TYR A C 1
ATOM 579 O O . TYR A 1 72 ? -10.898 -7.871 -11.219 1 71.75 72 TYR A O 1
ATOM 587 N N . TYR A 1 73 ? -9.148 -6.543 -11.055 1 68.12 73 TYR A N 1
ATOM 588 C CA . TYR A 1 73 ? -9.961 -5.434 -10.562 1 68.12 73 TYR A CA 1
ATOM 589 C C . TYR A 1 73 ? -11.133 -5.164 -11.5 1 68.12 73 TYR A C 1
ATOM 591 O O . TYR A 1 73 ? -12.242 -4.871 -11.047 1 68.12 73 TYR A O 1
ATOM 599 N N . ASN A 1 74 ? -10.812 -5.305 -12.734 1 66.62 74 ASN A N 1
ATOM 600 C CA . ASN A 1 74 ? -11.852 -4.934 -13.695 1 66.62 74 ASN A CA 1
ATOM 601 C C . ASN A 1 74 ? -12.688 -6.141 -14.109 1 66.62 74 ASN A C 1
ATOM 603 O O . ASN A 1 74 ? -13.703 -5.992 -14.797 1 66.62 74 ASN A O 1
ATOM 607 N N . ARG A 1 75 ? -12.344 -7.219 -13.617 1 69.62 75 ARG A N 1
ATOM 608 C CA . ARG A 1 75 ? -13.008 -8.414 -14.125 1 69.62 75 ARG A CA 1
ATOM 609 C C . ARG A 1 75 ? -13.789 -9.117 -13.016 1 69.62 75 ARG A C 1
ATOM 611 O O . ARG A 1 75 ? -14.805 -9.766 -13.281 1 69.62 75 ARG A O 1
ATOM 618 N N . GLN A 1 76 ? -13.164 -8.938 -11.867 1 69.75 76 GLN A N 1
ATOM 619 C CA . GLN A 1 76 ? -13.773 -9.648 -10.75 1 69.75 76 GLN A CA 1
ATOM 620 C C . GLN A 1 76 ? -13.914 -8.734 -9.531 1 69.75 76 GLN A C 1
ATOM 622 O O . GLN A 1 76 ? -13.086 -7.852 -9.312 1 69.75 76 GLN A O 1
ATOM 627 N N . GLN A 1 77 ? -15.109 -8.945 -9.023 1 64.38 77 GLN A N 1
ATOM 628 C CA . GLN A 1 77 ? -15.227 -8.281 -7.73 1 64.38 77 GLN A CA 1
ATOM 629 C C . GLN A 1 77 ? -14.477 -9.055 -6.645 1 64.38 77 GLN A C 1
ATOM 631 O O . GLN A 1 77 ? -14.812 -10.203 -6.348 1 64.38 77 GLN A O 1
ATOM 636 N N . GLN A 1 78 ? -13.484 -8.539 -6.223 1 77.88 78 GLN A N 1
ATOM 637 C CA . GLN A 1 78 ? -12.664 -9.219 -5.219 1 77.88 78 GLN A CA 1
ATOM 638 C C . GLN A 1 78 ? -13.242 -9.023 -3.82 1 77.88 78 GLN A C 1
ATOM 640 O O . GLN A 1 78 ? -14.312 -9.547 -3.502 1 77.88 78 GLN A O 1
ATOM 645 N N . LEU A 1 79 ? -12.93 -8.164 -2.943 1 89.31 79 LEU A N 1
ATOM 646 C CA . LEU A 1 79 ? -13.469 -7.867 -1.621 1 89.31 79 LEU A CA 1
ATOM 647 C C . LEU A 1 79 ? -14.242 -6.547 -1.632 1 89.31 79 LEU A C 1
ATOM 649 O O . LEU A 1 79 ? -13.641 -5.473 -1.6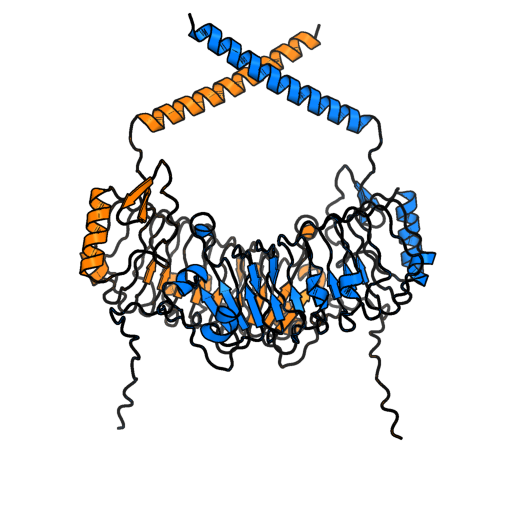32 1 89.31 79 LEU A O 1
ATOM 653 N N . THR A 1 80 ? -15.547 -6.656 -1.607 1 91.25 80 THR A N 1
ATOM 654 C CA . THR A 1 80 ? -16.375 -5.465 -1.755 1 91.25 80 THR A CA 1
ATOM 655 C C . THR A 1 80 ? -16.719 -4.875 -0.392 1 91.25 80 THR A C 1
ATOM 657 O O . THR A 1 80 ? -16.906 -3.662 -0.26 1 91.25 80 THR A O 1
ATOM 660 N N . ARG A 1 81 ? -16.812 -5.766 0.581 1 95.56 81 ARG A N 1
ATOM 661 C CA . ARG A 1 81 ? -17.281 -5.359 1.904 1 95.56 81 ARG A CA 1
ATOM 662 C C . ARG A 1 81 ? -16.438 -6.016 3 1 95.56 81 ARG A C 1
ATOM 664 O O . ARG A 1 81 ? -16.188 -7.223 2.949 1 95.56 81 ARG A O 1
ATOM 671 N N . TYR A 1 82 ? -15.945 -5.234 3.865 1 97.88 82 TYR A N 1
ATOM 672 C CA . TYR A 1 82 ? -15.328 -5.73 5.086 1 97.88 82 TYR A CA 1
ATOM 673 C C . TYR A 1 82 ? -16.266 -5.582 6.277 1 97.88 82 TYR A C 1
ATOM 675 O O . TYR A 1 82 ? -16.5 -4.469 6.754 1 97.88 82 TYR A O 1
ATOM 683 N N . ASP A 1 83 ? -16.781 -6.68 6.785 1 97.19 83 ASP A N 1
ATOM 684 C CA . ASP A 1 83 ? -17.797 -6.598 7.832 1 97.19 83 ASP A CA 1
ATOM 685 C C . ASP A 1 83 ? -17.359 -7.328 9.094 1 97.19 83 ASP A C 1
ATOM 687 O O . ASP A 1 83 ? -16.219 -7.793 9.18 1 97.19 83 ASP A O 1
ATOM 691 N N . THR A 1 84 ? -18.234 -7.402 10.008 1 95.69 84 THR A N 1
ATOM 692 C CA . THR A 1 84 ? -17.922 -7.941 11.328 1 95.69 84 THR A CA 1
ATOM 693 C C . THR A 1 84 ? -17.625 -9.438 11.242 1 95.69 84 THR A C 1
ATOM 695 O O . THR A 1 84 ? -16.734 -9.945 11.93 1 95.69 84 THR A O 1
ATOM 698 N N . THR A 1 85 ? -18.391 -10.117 10.43 1 96.75 85 THR A N 1
ATOM 699 C CA . THR A 1 85 ? -18.188 -11.555 10.273 1 96.75 85 THR A CA 1
ATOM 700 C C . THR A 1 85 ? -16.781 -11.836 9.75 1 96.75 85 THR A C 1
ATOM 702 O O . THR A 1 85 ? -16.078 -12.703 10.273 1 96.75 85 THR A O 1
ATOM 705 N N . LEU A 1 86 ? -16.375 -11.133 8.75 1 97.69 86 LEU A N 1
ATOM 706 C CA . LEU A 1 86 ? -15.039 -11.289 8.195 1 97.69 86 LEU A CA 1
ATOM 707 C C . LEU A 1 86 ? -13.969 -11 9.242 1 97.69 86 LEU A C 1
ATOM 709 O O . LEU A 1 86 ? -13.023 -11.766 9.406 1 97.69 86 LEU A O 1
ATOM 713 N N . HIS A 1 87 ? -14.117 -9.961 10.031 1 98.38 87 HIS A N 1
ATOM 714 C CA . HIS A 1 87 ? -13.117 -9.539 11 1 98.38 87 HIS A CA 1
ATOM 715 C C . HIS A 1 87 ? -13.023 -10.516 12.164 1 98.38 87 HIS A C 1
ATOM 717 O O . HIS A 1 87 ? -11.93 -10.867 12.602 1 98.38 87 HIS A O 1
ATOM 723 N N . THR A 1 88 ? -14.148 -10.953 12.664 1 97.62 88 THR A N 1
ATOM 724 C CA . THR A 1 88 ? -14.188 -11.742 13.891 1 97.62 88 THR A CA 1
ATOM 725 C C . THR A 1 88 ? -14.078 -13.234 13.586 1 97.62 88 THR A C 1
ATOM 727 O O . THR A 1 88 ? -13.109 -13.883 13.977 1 97.62 88 THR A O 1
ATOM 730 N N . THR A 1 89 ? -15 -13.742 12.734 1 96.94 89 THR A N 1
ATOM 731 C CA . THR A 1 89 ? -15.125 -15.18 12.523 1 96.94 89 THR A CA 1
ATOM 732 C C . THR A 1 89 ? -14.031 -15.68 11.586 1 96.94 89 THR A C 1
ATOM 734 O O . THR A 1 89 ? -13.414 -16.719 11.844 1 96.94 89 THR A O 1
ATOM 737 N N . VAL A 1 90 ? -13.773 -14.922 10.547 1 97.62 90 VAL A N 1
ATOM 738 C CA . VAL A 1 90 ? -12.859 -15.406 9.516 1 97.62 90 VAL A CA 1
ATOM 739 C C . VAL A 1 90 ? -11.422 -15.078 9.906 1 97.62 90 VAL A C 1
ATOM 741 O O . VAL A 1 90 ? -10.555 -15.953 9.898 1 97.62 90 VAL A O 1
ATOM 744 N N . LEU A 1 91 ? -11.172 -13.797 10.375 1 98.25 91 LEU A N 1
ATOM 745 C CA . LEU A 1 91 ? -9.805 -13.336 10.586 1 98.25 91 LEU A CA 1
ATOM 746 C C . LEU A 1 91 ? -9.445 -13.344 12.062 1 98.25 91 LEU A C 1
ATOM 748 O O . LEU A 1 91 ? -8.336 -12.969 12.445 1 98.25 91 LEU A O 1
ATOM 752 N N . HIS A 1 92 ? -10.344 -13.633 12.906 1 97.94 92 HIS A N 1
ATOM 753 C CA . HIS A 1 92 ? -10.125 -13.852 14.328 1 97.94 92 HIS A CA 1
ATOM 754 C C . HIS A 1 92 ? -9.68 -12.57 15.023 1 97.94 92 HIS A C 1
ATOM 756 O O . HIS A 1 92 ? -8.719 -12.586 15.797 1 97.94 92 HIS A O 1
ATOM 762 N N . ASN A 1 93 ? -10.242 -11.445 14.727 1 98 93 ASN A N 1
ATOM 763 C CA . ASN A 1 93 ? -10.133 -10.156 15.414 1 98 93 ASN A CA 1
ATOM 764 C C . ASN A 1 93 ? -8.688 -9.656 15.422 1 98 93 ASN A C 1
ATOM 766 O O . ASN A 1 93 ? -8.148 -9.312 16.484 1 98 93 ASN A O 1
ATOM 770 N N . PRO A 1 94 ? -8.055 -9.562 14.305 1 98.06 94 PRO A N 1
ATOM 771 C CA . PRO A 1 94 ? -6.715 -8.984 14.32 1 98.06 94 PRO A CA 1
ATOM 772 C C . PRO A 1 94 ? -6.703 -7.539 14.828 1 98.06 94 PRO A C 1
ATOM 774 O O . PRO A 1 94 ? -7.539 -6.73 14.414 1 98.06 94 PRO A O 1
ATOM 777 N N . PRO A 1 95 ? -5.77 -7.23 15.672 1 98.06 95 PRO A N 1
ATOM 778 C CA . PRO A 1 95 ? -5.703 -5.844 16.141 1 98.06 95 PRO A CA 1
ATOM 779 C C . PRO A 1 95 ? -5.223 -4.875 15.07 1 98.06 95 PRO A C 1
ATOM 781 O O . PRO A 1 95 ? -5.621 -3.707 15.062 1 98.06 95 PRO A O 1
ATOM 784 N N . ASN A 1 96 ? -4.352 -5.312 14.195 1 98.38 96 ASN A N 1
ATOM 785 C CA . ASN A 1 96 ? -3.844 -4.52 13.086 1 98.38 96 ASN A CA 1
ATOM 786 C C . ASN A 1 96 ? -4.293 -5.082 11.734 1 98.38 96 ASN A C 1
ATOM 788 O O . ASN A 1 96 ? -4.078 -6.258 11.445 1 98.38 96 ASN A O 1
ATOM 792 N N . LEU A 1 97 ? -4.895 -4.223 10.984 1 98.62 97 LEU A N 1
ATOM 793 C CA . LEU A 1 97 ? -5.457 -4.641 9.703 1 98.62 97 LEU A CA 1
ATOM 794 C C . LEU A 1 97 ? -4.934 -3.768 8.57 1 98.62 97 LEU A C 1
ATOM 796 O O . LEU A 1 97 ? -4.859 -2.543 8.703 1 98.62 97 LEU A O 1
ATOM 800 N N . GLN A 1 98 ? -4.531 -4.418 7.5 1 98.38 98 GLN A N 1
ATOM 801 C CA . GLN A 1 98 ? -4.094 -3.701 6.305 1 98.38 98 GLN A CA 1
ATOM 802 C C . GLN A 1 98 ? -4.836 -4.195 5.066 1 98.38 98 GLN A C 1
ATOM 804 O O . GLN A 1 98 ? -4.703 -5.355 4.676 1 98.38 98 GLN A O 1
ATOM 809 N N . ILE A 1 99 ? -5.613 -3.416 4.535 1 97.88 99 ILE A N 1
ATOM 810 C CA . ILE A 1 99 ? -6.309 -3.643 3.273 1 97.88 99 ILE A CA 1
ATOM 811 C C . ILE A 1 99 ? -6.133 -2.428 2.363 1 97.88 99 ILE A C 1
ATOM 813 O O . ILE A 1 99 ? -6.902 -1.468 2.443 1 97.88 99 ILE A O 1
ATOM 817 N N . CYS A 1 100 ? -5.172 -2.52 1.501 1 95.94 100 CYS A N 1
ATOM 818 C CA . CYS A 1 100 ? -4.82 -1.382 0.658 1 95.94 100 CYS A CA 1
ATOM 819 C C . CYS A 1 100 ? -4.895 -1.753 -0.818 1 95.94 100 CYS A C 1
ATOM 821 O O . CYS A 1 100 ? -4.516 -2.861 -1.203 1 95.94 100 CYS A O 1
ATOM 823 N N . ASP A 1 101 ? -5.449 -0.892 -1.64 1 91.62 101 ASP A N 1
ATOM 824 C CA . ASP A 1 101 ? -5.457 -1.059 -3.09 1 91.62 101 ASP A CA 1
ATOM 825 C C . ASP A 1 101 ? -6.195 -2.332 -3.492 1 91.62 101 ASP A C 1
ATOM 827 O O . ASP A 1 101 ? -5.656 -3.164 -4.227 1 91.62 101 ASP A O 1
ATOM 831 N N . THR A 1 102 ? -7.359 -2.51 -2.953 1 91.12 102 THR A N 1
ATOM 832 C CA . THR A 1 102 ? -8.133 -3.711 -3.244 1 91.12 102 THR A CA 1
ATOM 833 C C . THR A 1 102 ? -9.508 -3.346 -3.795 1 91.12 102 THR A C 1
ATOM 835 O O . THR A 1 102 ? -10.344 -4.223 -4.035 1 91.12 102 THR A O 1
ATOM 838 N N . ARG A 1 103 ? -9.867 -2.053 -3.883 1 91.5 103 ARG A N 1
ATOM 839 C CA . ARG A 1 103 ? -11.141 -1.523 -4.367 1 91.5 103 ARG A CA 1
ATOM 840 C C . ARG A 1 103 ? -12.273 -1.832 -3.389 1 91.5 103 ARG A C 1
ATOM 842 O O . ARG A 1 103 ? -13.422 -1.996 -3.795 1 91.5 103 ARG A O 1
ATOM 849 N N . LEU A 1 104 ? -11.938 -2.066 -2.127 1 95 104 LEU A N 1
ATOM 850 C CA . LEU A 1 104 ? -12.938 -2.184 -1.067 1 95 104 LEU A CA 1
ATOM 851 C C . LEU A 1 104 ? -13.922 -1.019 -1.115 1 95 104 LEU A C 1
ATOM 853 O O . LEU A 1 104 ? -13.516 0.133 -1.293 1 95 104 LEU A O 1
ATOM 857 N N . ARG A 1 105 ? -15.219 -1.224 -0.893 1 94.81 105 ARG A N 1
ATOM 858 C CA . ARG A 1 105 ? -16.234 -0.183 -1.07 1 94.81 105 ARG A CA 1
ATOM 859 C C . ARG A 1 105 ? -16.922 0.143 0.25 1 94.81 105 ARG A C 1
ATOM 861 O O . ARG A 1 105 ? -17.328 1.281 0.474 1 94.81 105 ARG A O 1
ATOM 868 N N . GLN A 1 106 ? -17.031 -0.921 1.043 1 96.12 106 GLN A N 1
ATOM 869 C CA . GLN A 1 106 ? -17.781 -0.752 2.285 1 96.12 106 GLN A CA 1
ATOM 870 C C . GLN A 1 106 ? -17 -1.28 3.479 1 96.12 106 GLN A C 1
ATOM 872 O O . GLN A 1 106 ? -16.359 -2.334 3.391 1 96.12 106 GLN A O 1
ATOM 877 N N . LEU A 1 107 ? -17.031 -0.541 4.512 1 97.75 107 LEU A N 1
ATOM 878 C CA . LEU A 1 107 ? -16.328 -0.915 5.738 1 97.75 107 LEU A CA 1
ATOM 879 C C . LEU A 1 107 ? -17.266 -0.879 6.934 1 97.75 107 LEU A C 1
ATOM 881 O O . LEU A 1 107 ? -17.922 0.135 7.184 1 97.75 107 LEU A O 1
ATOM 885 N N . VAL A 1 108 ? -17.438 -1.969 7.543 1 98 108 VAL A N 1
ATOM 886 C CA . VAL A 1 108 ? -18.031 -1.995 8.875 1 98 108 VAL A CA 1
ATOM 887 C C . VAL A 1 108 ? -16.938 -1.953 9.938 1 98 108 VAL A C 1
ATOM 889 O O . VAL A 1 108 ? -16.125 -2.871 10.023 1 98 108 VAL A O 1
ATOM 892 N N . MET A 1 109 ? -16.922 -0.921 10.734 1 98.12 109 MET A N 1
ATOM 893 C CA . MET A 1 109 ? -15.844 -0.712 11.688 1 98.12 109 MET A CA 1
ATOM 894 C C . MET A 1 109 ? -15.867 -1.771 12.781 1 98.12 109 MET A C 1
ATOM 896 O O . MET A 1 109 ? -16.844 -1.871 13.531 1 98.12 109 MET A O 1
ATOM 900 N N . PRO A 1 110 ? -14.828 -2.518 12.836 1 97.81 110 PRO A N 1
ATOM 901 C CA . PRO A 1 110 ? -1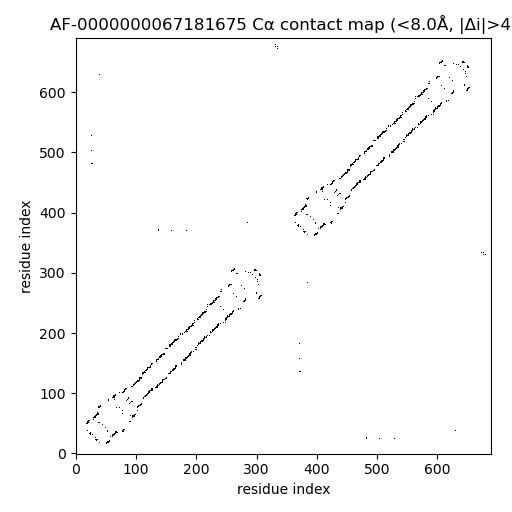4.773 -3.484 13.938 1 97.81 110 PRO A CA 1
ATOM 902 C C . PRO A 1 110 ? -14.461 -2.836 15.281 1 97.81 110 PRO A C 1
ATOM 904 O O . PRO A 1 110 ? -13.516 -2.045 15.383 1 97.81 110 PRO A O 1
ATOM 907 N N . PRO A 1 111 ? -15.148 -3.203 16.328 1 97.56 111 PRO A N 1
ATOM 908 C CA . PRO A 1 111 ? -14.922 -2.572 17.641 1 97.56 111 PRO A CA 1
ATOM 909 C C . PRO A 1 111 ? -13.539 -2.865 18.203 1 97.56 111 PRO A C 1
ATOM 911 O O . PRO A 1 111 ? -12.977 -2.043 18.938 1 97.56 111 PRO A O 1
ATOM 914 N N . SER A 1 112 ? -12.938 -3.961 17.859 1 97.62 112 SER A N 1
ATOM 915 C CA . SER A 1 112 ? -11.695 -4.395 18.484 1 97.62 112 SER A CA 1
ATOM 916 C C . SER A 1 112 ? -10.477 -3.947 17.672 1 97.62 112 SER A C 1
ATOM 918 O O . SER A 1 112 ? -9.336 -4.148 18.109 1 97.62 112 SER A O 1
ATOM 920 N N . LEU A 1 113 ? -10.68 -3.402 16.547 1 98.31 113 LEU A N 1
ATOM 921 C CA . LEU A 1 113 ? -9.57 -2.938 15.719 1 98.31 113 LEU A CA 1
ATOM 922 C C . LEU A 1 113 ? -8.773 -1.85 16.438 1 98.31 113 LEU A C 1
ATOM 924 O O . LEU A 1 113 ? -9.352 -0.953 17.047 1 98.31 113 LEU A O 1
ATOM 928 N N . GLN A 1 114 ? -7.48 -1.904 16.359 1 98.56 114 GLN A N 1
ATOM 929 C CA . GLN A 1 114 ? -6.633 -0.91 17 1 98.56 114 GLN A CA 1
ATOM 930 C C . GLN A 1 114 ? -5.91 -0.045 15.977 1 98.56 114 GLN A C 1
ATOM 932 O O . GLN A 1 114 ? -5.836 1.177 16.125 1 98.56 114 GLN A O 1
ATOM 937 N N . VAL A 1 115 ? -5.355 -0.676 14.977 1 98.69 115 VAL A N 1
ATOM 938 C CA . VAL A 1 115 ? -4.637 0.006 13.906 1 98.69 115 VAL A CA 1
ATOM 939 C C . VAL A 1 115 ? -5.195 -0.43 12.555 1 98.69 115 VAL A C 1
ATOM 941 O O . VAL A 1 115 ? -5.23 -1.624 12.242 1 98.69 115 VAL A O 1
ATOM 944 N N . GLY A 1 116 ? -5.633 0.5 11.727 1 98.69 116 GLY A N 1
ATOM 945 C CA . GLY A 1 116 ? -6.199 0.172 10.43 1 98.69 116 GLY A CA 1
ATOM 946 C C . GLY A 1 116 ? -5.562 0.941 9.289 1 98.69 116 GLY A C 1
ATOM 947 O O . GLY A 1 116 ? -5.555 2.174 9.289 1 98.69 116 GLY A O 1
ATOM 948 N N . TYR A 1 117 ? -4.973 0.281 8.367 1 98.5 117 TYR A N 1
ATOM 949 C CA . TYR A 1 117 ? -4.531 0.817 7.086 1 98.5 117 TYR A CA 1
ATOM 950 C C . TYR A 1 117 ? -5.496 0.425 5.973 1 98.5 117 TYR A C 1
ATOM 952 O O . TYR A 1 117 ? -5.48 -0.716 5.504 1 98.5 117 TYR A O 1
ATOM 960 N N . LEU A 1 118 ? -6.266 1.322 5.539 1 98.44 118 LEU A N 1
ATOM 961 C CA . LEU A 1 118 ? -7.293 1.05 4.539 1 98.44 118 LEU A CA 1
ATOM 962 C C . LEU A 1 118 ? -7.207 2.041 3.385 1 98.44 118 LEU A C 1
ATOM 964 O O . LEU A 1 118 ? -8.227 2.547 2.916 1 98.44 118 LEU A O 1
ATOM 968 N N . THR A 1 119 ? -6.008 2.277 2.9 1 97.31 119 THR A N 1
ATOM 969 C CA . THR A 1 119 ? -5.723 3.33 1.931 1 97.31 119 THR A CA 1
ATOM 970 C C . THR A 1 119 ? -5.934 2.826 0.506 1 97.31 119 THR A C 1
ATOM 972 O O . THR A 1 119 ? -5.906 1.618 0.259 1 97.31 119 THR A O 1
ATOM 975 N N . ASP A 1 120 ? -6.172 3.678 -0.446 1 95.81 120 ASP A N 1
ATOM 976 C CA . ASP A 1 120 ? -6.207 3.418 -1.881 1 95.81 120 ASP A CA 1
ATOM 977 C C . ASP A 1 120 ? -7.273 2.379 -2.225 1 95.81 120 ASP A C 1
ATOM 979 O O . ASP A 1 120 ? -6.988 1.397 -2.916 1 95.81 120 ASP A O 1
ATOM 983 N N . ASN A 1 121 ? -8.406 2.605 -1.679 1 96.75 121 ASN A N 1
ATOM 984 C CA . ASN A 1 121 ? -9.586 1.806 -1.995 1 96.75 121 ASN A CA 1
ATOM 985 C C . ASN A 1 121 ? -10.703 2.662 -2.582 1 96.75 121 ASN A C 1
ATOM 987 O O . ASN A 1 121 ? -10.438 3.684 -3.219 1 96.75 121 ASN A O 1
ATOM 991 N N . MET A 1 122 ? -11.93 2.203 -2.533 1 96.12 122 MET A N 1
ATOM 992 C CA . MET A 1 122 ? -13.109 2.93 -3.006 1 96.12 122 MET A CA 1
ATOM 993 C C . MET A 1 122 ? -14.156 3.037 -1.905 1 96.12 122 MET A C 1
ATOM 995 O O . MET A 1 122 ? -15.359 2.99 -2.18 1 96.12 122 MET A O 1
ATOM 999 N N . ILE A 1 123 ? -13.672 3.115 -0.706 1 97.69 123 ILE A N 1
ATOM 1000 C CA . ILE A 1 123 ? -14.594 3.148 0.423 1 97.69 123 ILE A CA 1
ATOM 1001 C C . ILE A 1 123 ? -15.438 4.418 0.364 1 97.69 123 ILE A C 1
ATOM 1003 O O . ILE A 1 123 ? -14.898 5.531 0.389 1 97.69 123 ILE A O 1
ATOM 1007 N N . SER A 1 124 ? -16.688 4.246 0.319 1 96.38 124 SER A N 1
ATOM 1008 C CA . SER A 1 124 ? -17.609 5.383 0.272 1 96.38 124 SER A CA 1
ATOM 1009 C C . SER A 1 124 ? -18.484 5.438 1.519 1 96.38 124 SER A C 1
ATOM 1011 O O . SER A 1 124 ? -19.047 6.488 1.847 1 96.38 124 SER A O 1
ATOM 1013 N N . THR A 1 125 ? -18.578 4.227 2.107 1 92.56 125 THR A N 1
ATOM 1014 C CA . THR A 1 125 ? -19.438 4.133 3.279 1 92.56 125 THR A CA 1
ATOM 1015 C C . THR A 1 125 ? -18.719 3.418 4.422 1 92.56 125 THR A C 1
ATOM 1017 O O . THR A 1 125 ? -18.078 2.385 4.211 1 92.56 125 THR A O 1
ATOM 1020 N N . ILE A 1 126 ? -18.844 4.023 5.586 1 96.75 126 ILE A N 1
ATOM 1021 C CA . ILE A 1 126 ? -18.375 3.393 6.812 1 96.75 126 ILE A CA 1
ATOM 1022 C C . ILE A 1 126 ? -19.547 3.215 7.781 1 96.75 126 ILE A C 1
ATOM 1024 O O . ILE A 1 126 ? -20.203 4.191 8.164 1 96.75 126 ILE A O 1
ATOM 1028 N N . GLU A 1 127 ? -19.797 2.016 8.086 1 96.19 127 GLU A N 1
ATOM 1029 C CA . GLU A 1 127 ? -20.844 1.718 9.055 1 96.19 127 GLU A CA 1
ATOM 1030 C C . GLU A 1 127 ? -20.281 1.64 10.469 1 96.19 127 GLU A C 1
ATOM 1032 O O . GLU A 1 127 ? -19.359 0.873 10.734 1 96.19 127 GLU A O 1
ATOM 1037 N N . ILE A 1 128 ? -20.875 2.43 11.312 1 96 128 ILE A N 1
ATOM 1038 C CA . ILE A 1 128 ? -20.453 2.498 12.711 1 96 128 ILE A CA 1
ATOM 1039 C C . ILE A 1 128 ? -21.688 2.492 13.617 1 96 128 ILE A C 1
ATOM 1041 O O . ILE A 1 128 ? -22.672 3.176 13.336 1 96 128 ILE A O 1
ATOM 1045 N N . GLU A 1 129 ? -21.688 1.748 14.562 1 94.69 129 GLU A N 1
ATOM 1046 C CA . GLU A 1 129 ? -22.766 1.731 15.547 1 94.69 129 GLU A CA 1
ATOM 1047 C C . GLU A 1 129 ? -22.531 2.775 16.641 1 94.69 129 GLU A C 1
ATOM 1049 O O . GLU A 1 129 ? -21.531 2.725 17.344 1 94.69 129 GLU A O 1
ATOM 1054 N N . PRO A 1 130 ? -23.484 3.631 16.844 1 92.31 130 PRO A N 1
ATOM 1055 C CA . PRO A 1 130 ? -23.266 4.754 17.766 1 92.31 130 PRO A CA 1
ATOM 1056 C C . PRO A 1 130 ? -23.141 4.312 19.219 1 92.31 130 PRO A C 1
ATOM 1058 O O . PRO A 1 130 ? -22.516 5.008 20.031 1 92.31 130 PRO A O 1
ATOM 1061 N N . ASP A 1 131 ? -23.672 3.17 19.578 1 92.38 131 ASP A N 1
ATOM 1062 C CA . ASP A 1 131 ? -23.75 2.766 20.969 1 92.38 131 ASP A CA 1
ATOM 1063 C C . ASP A 1 131 ? -22.609 1.82 21.328 1 92.38 131 ASP A C 1
ATOM 1065 O O . ASP A 1 131 ? -22.531 1.322 22.453 1 92.38 131 ASP A O 1
ATOM 1069 N N . LYS A 1 132 ? -21.703 1.691 20.453 1 94 132 LYS A N 1
ATOM 1070 C CA . LYS A 1 132 ? -20.594 0.781 20.719 1 94 132 LYS A CA 1
ATOM 1071 C C . LYS A 1 132 ? -19.312 1.551 21 1 94 132 LYS A C 1
ATOM 1073 O O . LYS A 1 132 ? -19.172 2.699 20.578 1 94 132 LYS A O 1
ATOM 1078 N N . ALA A 1 133 ? -18.5 0.855 21.781 1 95.94 133 ALA A N 1
ATOM 1079 C CA . ALA A 1 133 ? -17.172 1.394 22.047 1 95.94 133 ALA A CA 1
ATOM 1080 C C . ALA A 1 133 ? -16.141 0.829 21.062 1 95.94 133 ALA A C 1
ATOM 1082 O O . ALA A 1 133 ? -16.156 -0.369 20.766 1 95.94 133 ALA A O 1
ATOM 1083 N N . TYR A 1 134 ? -15.367 1.679 20.547 1 97.88 134 TYR A N 1
ATOM 1084 C CA . TYR A 1 134 ? -14.352 1.284 19.578 1 97.88 134 TYR A CA 1
ATOM 1085 C C . TYR A 1 134 ? -12.953 1.556 20.125 1 97.88 134 TYR A C 1
ATOM 1087 O O . TYR A 1 134 ? -12.734 2.547 20.828 1 97.88 134 TYR A O 1
ATOM 1095 N N . THR A 1 135 ? -11.961 0.702 19.75 1 98 135 THR A N 1
ATOM 1096 C CA . THR A 1 135 ? -10.633 0.783 20.344 1 98 135 THR A CA 1
ATOM 1097 C C . THR A 1 135 ? -9.609 1.298 19.344 1 98 135 THR A C 1
ATOM 1099 O O . THR A 1 135 ? -8.422 1.386 19.641 1 98 135 THR A O 1
ATOM 1102 N N . VAL A 1 136 ? -10.047 1.631 18.156 1 98.44 136 VAL A N 1
ATOM 1103 C CA . VAL A 1 136 ? -9.141 2.037 17.078 1 98.44 136 VAL A CA 1
ATOM 1104 C C . VAL A 1 136 ? -8.406 3.316 17.484 1 98.44 136 VAL A C 1
ATOM 1106 O O . VAL A 1 136 ? -9.031 4.273 17.953 1 98.44 136 VAL A O 1
ATOM 1109 N N . ARG A 1 137 ? -7.074 3.32 17.344 1 98.62 137 ARG A N 1
ATOM 1110 C CA . ARG A 1 137 ? -6.23 4.453 17.719 1 98.62 137 ARG A CA 1
ATOM 1111 C C . ARG A 1 137 ? -5.609 5.102 16.5 1 98.62 137 ARG A C 1
ATOM 1113 O O . ARG A 1 137 ? -5.258 6.281 16.516 1 98.62 137 ARG A O 1
ATOM 1120 N N . TYR A 1 138 ? -5.398 4.309 15.516 1 98.75 138 TYR A N 1
ATOM 1121 C CA . TYR A 1 138 ? -4.832 4.773 14.258 1 98.75 138 TYR A CA 1
ATOM 1122 C C . TYR A 1 138 ? -5.684 4.312 13.078 1 98.75 138 TYR A C 1
ATOM 1124 O O . TYR A 1 138 ? -5.941 3.117 12.914 1 98.75 138 TYR A O 1
ATOM 1132 N N . LEU A 1 139 ? -6.062 5.25 12.234 1 98.81 139 LEU A N 1
ATOM 1133 C CA . LEU A 1 139 ? -6.914 4.914 11.102 1 98.81 139 LEU A CA 1
ATOM 1134 C C . LEU A 1 139 ? -6.508 5.707 9.867 1 98.81 139 LEU A C 1
ATOM 1136 O O . LEU A 1 139 ? -6.574 6.938 9.859 1 98.81 139 LEU A O 1
ATOM 1140 N N . ASP A 1 140 ? -6.055 5.027 8.922 1 98.56 140 ASP A N 1
ATOM 1141 C CA . ASP A 1 140 ? -5.699 5.621 7.633 1 98.56 140 ASP A CA 1
ATOM 1142 C C . ASP A 1 140 ? -6.738 5.285 6.566 1 98.56 140 ASP A C 1
ATOM 1144 O O . ASP A 1 140 ? -6.781 4.16 6.07 1 98.56 140 ASP A O 1
ATOM 1148 N N . LEU A 1 141 ? -7.504 6.234 6.211 1 98.56 141 LEU A N 1
ATOM 1149 C CA . LEU A 1 141 ? -8.547 6.105 5.195 1 98.56 141 LEU A CA 1
ATOM 1150 C C . LEU A 1 141 ? -8.234 6.98 3.986 1 98.56 141 LEU A C 1
ATOM 1152 O O . LEU A 1 141 ? -9.148 7.426 3.285 1 98.56 141 LEU A O 1
ATOM 1156 N N . SER A 1 142 ? -6.988 7.281 3.768 1 97.88 142 SER A N 1
ATOM 1157 C CA . SER A 1 142 ? -6.602 8.172 2.676 1 97.88 142 SER A CA 1
ATOM 1158 C C . SER A 1 142 ? -6.832 7.512 1.319 1 97.88 142 SER A C 1
ATOM 1160 O O . SER A 1 142 ? -6.875 6.285 1.217 1 97.88 142 SER A O 1
ATOM 1162 N N . HIS A 1 143 ? -7.062 8.344 0.265 1 97.31 143 HIS A N 1
ATOM 1163 C CA . HIS A 1 143 ? -7.254 7.902 -1.112 1 97.31 143 HIS A CA 1
ATOM 1164 C C . HIS A 1 143 ? -8.43 6.941 -1.224 1 97.31 143 HIS A C 1
ATOM 1166 O O . HIS A 1 143 ? -8.289 5.832 -1.741 1 97.31 143 HIS A O 1
ATOM 1172 N N . ASN A 1 144 ? -9.492 7.422 -0.69 1 98.06 144 ASN A N 1
ATOM 1173 C CA . ASN A 1 144 ? -10.789 6.746 -0.804 1 98.06 144 ASN A CA 1
ATOM 1174 C C . ASN A 1 144 ? -11.852 7.676 -1.375 1 98.06 144 ASN A C 1
ATOM 1176 O O . ASN A 1 144 ? -11.539 8.617 -2.104 1 98.06 144 ASN A O 1
ATOM 1180 N N . SER A 1 145 ? -13.156 7.273 -1.157 1 97.5 145 SER A N 1
ATOM 1181 C CA . SER A 1 145 ? -14.258 8.047 -1.712 1 97.5 145 SER A CA 1
ATOM 1182 C C . SER A 1 145 ? -15.273 8.414 -0.633 1 97.5 1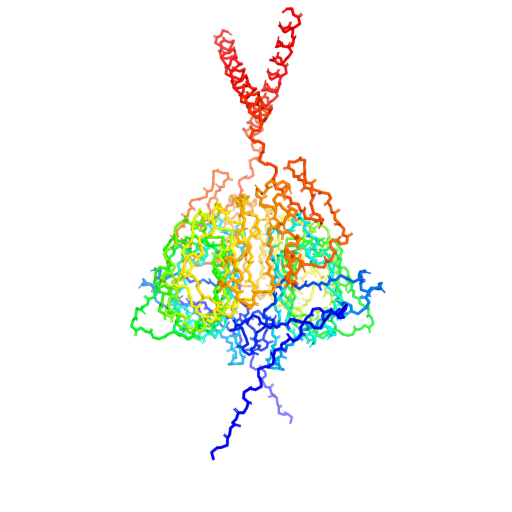45 SER A C 1
ATOM 1184 O O . SER A 1 145 ? -16.484 8.273 -0.834 1 97.5 145 SER A O 1
ATOM 1186 N N . LEU A 1 146 ? -14.688 8.891 0.45 1 95.88 146 LEU A N 1
ATOM 1187 C CA . LEU A 1 146 ? -15.562 9.219 1.571 1 95.88 146 LEU A CA 1
ATOM 1188 C C . LEU A 1 146 ? -16.266 10.555 1.346 1 95.88 146 LEU A C 1
ATOM 1190 O O . LEU A 1 146 ? -15.609 11.547 1.019 1 95.88 146 LEU A O 1
ATOM 1194 N N . ARG A 1 147 ? -17.578 10.57 1.493 1 85.12 147 ARG A N 1
ATOM 1195 C CA . ARG A 1 147 ? -18.328 11.812 1.322 1 85.12 147 ARG A CA 1
ATOM 1196 C C . ARG A 1 147 ? -18.859 12.32 2.658 1 85.12 147 ARG A C 1
ATOM 1198 O O . ARG A 1 147 ? -18.859 13.523 2.922 1 85.12 147 ARG A O 1
ATOM 1205 N N . ASN A 1 148 ? -19.344 11.352 3.414 1 88.81 148 ASN A N 1
ATOM 1206 C CA . ASN A 1 148 ? -19.875 11.68 4.734 1 88.81 148 ASN A CA 1
ATOM 1207 C C . ASN A 1 148 ? -19.094 10.984 5.84 1 88.81 148 ASN A C 1
ATOM 1209 O O . ASN A 1 148 ? -19 9.75 5.863 1 88.81 148 ASN A O 1
ATOM 1213 N N . ILE A 1 149 ? -18.547 11.828 6.754 1 93.5 149 ILE A N 1
ATOM 1214 C CA . ILE A 1 149 ? -17.703 11.25 7.789 1 93.5 149 ILE A CA 1
ATOM 1215 C C . ILE A 1 149 ? -18.281 11.555 9.164 1 93.5 149 ILE A C 1
ATOM 1217 O O . ILE A 1 149 ? -17.578 11.484 10.18 1 93.5 149 ILE A O 1
ATOM 1221 N N . ALA A 1 150 ? -19.578 11.961 9.281 1 91.06 150 ALA A N 1
ATOM 1222 C CA . ALA A 1 150 ? -20.188 12.391 10.539 1 91.06 150 ALA A CA 1
ATOM 1223 C C . ALA A 1 150 ? -20.172 11.273 11.57 1 91.06 150 ALA A C 1
ATOM 1225 O O . ALA A 1 150 ? -20 11.523 12.766 1 91.06 150 ALA A O 1
ATOM 1226 N N . ASN A 1 151 ? -20.281 10.094 11.109 1 92.88 151 ASN A N 1
ATOM 1227 C CA . ASN A 1 151 ? -20.406 8.953 12.016 1 92.88 151 ASN A CA 1
ATOM 1228 C C . ASN A 1 151 ? -19.062 8.602 12.648 1 92.88 151 ASN A C 1
ATOM 1230 O O . ASN A 1 151 ? -19 7.824 13.602 1 92.88 151 ASN A O 1
ATOM 1234 N N . LEU A 1 152 ? -17.953 9.203 12.227 1 96.31 152 LEU A N 1
ATOM 1235 C CA . LEU A 1 152 ? -16.641 8.914 12.789 1 96.31 152 LEU A CA 1
ATOM 1236 C C . LEU A 1 152 ? -16.5 9.516 14.188 1 96.31 152 LEU A C 1
ATOM 1238 O O . LEU A 1 152 ? -15.578 9.18 14.922 1 96.31 152 LEU A O 1
ATOM 1242 N N . SER A 1 153 ? -17.484 10.344 14.562 1 96.31 153 SER A N 1
ATOM 1243 C CA . SER A 1 153 ? -17.406 11.086 15.812 1 96.31 153 SER A CA 1
ATOM 1244 C C . SER A 1 153 ? -17.344 10.148 17.016 1 96.31 153 SER A C 1
ATOM 1246 O O . SER A 1 153 ? -16.922 10.547 18.109 1 96.31 153 SER A O 1
ATOM 1248 N N . VAL A 1 154 ? -17.75 8.891 16.859 1 96.5 154 VAL A N 1
ATOM 1249 C CA . VAL A 1 154 ? -17.844 7.938 17.953 1 96.5 154 VAL A CA 1
ATOM 1250 C C . VAL A 1 154 ? -16.469 7.32 18.203 1 96.5 154 VAL A C 1
ATOM 1252 O O . VAL A 1 154 ? -16.234 6.695 19.25 1 96.5 154 VAL A O 1
ATOM 1255 N N . LEU A 1 155 ? -15.555 7.504 17.328 1 98 155 LEU A N 1
ATOM 1256 C CA . LEU A 1 155 ? -14.219 6.918 17.453 1 98 155 LEU A CA 1
ATOM 1257 C C . LEU A 1 155 ? -13.336 7.777 18.344 1 98 155 LEU A C 1
ATOM 1259 O O . LEU A 1 155 ? -12.312 8.297 17.891 1 98 155 LEU A O 1
ATOM 1263 N N . VAL A 1 156 ? -13.594 7.84 19.562 1 97.75 156 VAL A N 1
ATOM 1264 C CA . VAL A 1 156 ? -13.055 8.828 20.484 1 97.75 156 VAL A CA 1
ATOM 1265 C C . VAL A 1 156 ? -11.664 8.406 20.953 1 97.75 156 VAL A C 1
ATOM 1267 O O . VAL A 1 156 ? -10.938 9.195 21.547 1 97.75 156 VAL A O 1
ATOM 1270 N N . GLN A 1 157 ? -11.234 7.156 20.625 1 98.19 157 GLN A N 1
ATOM 1271 C CA . GLN A 1 157 ? -9.914 6.691 21.062 1 98.19 157 GLN A CA 1
ATOM 1272 C C . GLN A 1 157 ? -8.852 6.988 20 1 98.19 157 GLN A C 1
ATOM 1274 O O . GLN A 1 157 ? -7.664 6.758 20.234 1 98.19 157 GLN A O 1
ATOM 1279 N N . LEU A 1 158 ? -9.25 7.52 18.844 1 98.56 158 LEU A N 1
ATOM 1280 C CA . LEU A 1 158 ? -8.32 7.812 17.75 1 98.56 158 LEU A CA 1
ATOM 1281 C C . LEU A 1 158 ? -7.238 8.781 18.219 1 98.56 158 LEU A C 1
ATOM 1283 O O . LEU A 1 158 ? -7.527 9.773 18.891 1 98.56 158 LEU A O 1
ATOM 1287 N N . GLN A 1 159 ? -6.094 8.484 17.891 1 98.88 159 GLN A N 1
ATOM 1288 C CA . GLN A 1 159 ? -4.953 9.367 18.094 1 98.88 159 GLN A CA 1
ATOM 1289 C C . GLN A 1 159 ? -4.484 9.969 16.766 1 98.88 159 GLN A C 1
ATOM 1291 O O . GLN A 1 159 ? -4.02 11.109 16.734 1 98.88 159 GLN A O 1
ATOM 1296 N N . THR A 1 160 ? -4.609 9.203 15.703 1 98.88 160 THR A N 1
ATOM 1297 C CA . THR A 1 160 ? -4.297 9.664 14.359 1 98.88 160 THR A CA 1
ATOM 1298 C C . THR A 1 160 ? -5.406 9.281 13.383 1 98.88 160 THR A C 1
ATOM 1300 O O . THR A 1 160 ? -5.871 8.141 13.383 1 98.88 160 THR A O 1
ATOM 1303 N N . LEU A 1 161 ? -5.816 10.195 12.617 1 98.81 161 LEU A N 1
ATOM 1304 C CA . LEU A 1 161 ? -6.801 9.977 11.562 1 98.81 161 LEU A CA 1
ATOM 1305 C C . LEU A 1 161 ? -6.344 10.609 10.25 1 98.81 161 LEU A C 1
ATOM 1307 O O . LEU A 1 161 ? -6.012 11.797 10.211 1 98.81 161 LEU A O 1
ATOM 1311 N N . ASN A 1 162 ? -6.23 9.844 9.25 1 98.69 162 ASN A N 1
ATOM 1312 C CA . ASN A 1 162 ? -5.855 10.312 7.918 1 98.69 162 ASN A CA 1
ATOM 1313 C C . ASN A 1 162 ? -7.023 10.227 6.941 1 98.69 162 ASN A C 1
ATOM 1315 O O . ASN A 1 162 ? -7.473 9.133 6.602 1 98.69 162 ASN A O 1
ATOM 1319 N N . LEU A 1 163 ? -7.504 11.32 6.5 1 98.31 163 LEU A N 1
ATOM 1320 C CA . LEU A 1 163 ? -8.617 11.406 5.559 1 98.31 163 LEU A CA 1
ATOM 1321 C C . LEU A 1 163 ? -8.18 12.086 4.262 1 98.31 163 LEU A C 1
ATOM 1323 O O . LEU A 1 163 ? -9.008 12.648 3.541 1 98.31 163 LEU A O 1
ATOM 1327 N N . GLU A 1 164 ? -6.93 12.062 3.992 1 97.44 164 GLU A N 1
ATOM 1328 C CA . GLU A 1 164 ? -6.391 12.703 2.797 1 97.44 164 GLU A CA 1
ATOM 1329 C C . GLU A 1 164 ? -6.98 12.086 1.529 1 97.44 164 GLU A C 1
ATOM 1331 O O . GLU A 1 164 ? -7.203 10.875 1.466 1 97.44 164 GLU A O 1
ATOM 1336 N N . ALA A 1 165 ? -7.223 12.898 0.516 1 97.44 165 ALA A N 1
ATOM 1337 C CA . ALA A 1 165 ? -7.551 12.477 -0.845 1 97.44 165 ALA A CA 1
ATOM 1338 C C . ALA A 1 165 ? -8.852 11.68 -0.875 1 97.44 165 ALA A C 1
ATOM 1340 O O . ALA A 1 165 ? -8.891 10.57 -1.41 1 97.44 165 ALA A O 1
ATOM 1341 N N . ASN A 1 166 ? -9.875 12.266 -0.325 1 97.88 166 ASN A N 1
ATOM 1342 C CA . ASN A 1 166 ? -11.203 11.664 -0.388 1 97.88 166 ASN A CA 1
ATOM 1343 C C . ASN A 1 166 ? -12.148 12.492 -1.243 1 97.88 166 ASN A C 1
ATOM 1345 O O . ASN A 1 166 ? -13.305 12.109 -1.451 1 97.88 166 ASN A O 1
ATOM 1349 N N . GLY A 1 167 ? -11.719 13.617 -1.651 1 96 167 GLY A N 1
ATOM 1350 C CA . GLY A 1 167 ? -12.547 14.492 -2.473 1 96 167 GLY A CA 1
ATOM 1351 C C . GLY A 1 167 ? -13.602 15.234 -1.677 1 96 167 GLY A C 1
ATOM 1352 O O . GLY A 1 167 ? -14.648 15.602 -2.215 1 96 167 GLY A O 1
ATOM 1353 N N . ILE A 1 168 ? -13.312 15.445 -0.461 1 96.31 168 ILE A N 1
ATOM 1354 C CA . ILE A 1 168 ? -14.266 16.125 0.404 1 96.31 168 ILE A CA 1
ATOM 1355 C C . ILE A 1 168 ? -14.273 17.625 0.097 1 96.31 168 ILE A C 1
ATOM 1357 O O . ILE A 1 168 ? -13.211 18.25 0.034 1 96.31 168 ILE A O 1
ATOM 1361 N N . THR A 1 169 ? -15.461 18.219 -0.029 1 94.88 169 THR A N 1
ATOM 1362 C CA . THR A 1 169 ? -15.578 19.625 -0.371 1 94.88 169 THR A CA 1
ATOM 1363 C C . THR A 1 169 ? -15.969 20.453 0.853 1 94.88 169 THR A C 1
ATOM 1365 O O . THR A 1 169 ? -15.5 21.578 1.026 1 94.88 169 THR A O 1
ATOM 1368 N N . THR A 1 170 ? -16.906 19.828 1.59 1 93.5 170 THR A N 1
ATOM 1369 C CA . THR A 1 170 ? -17.375 20.484 2.812 1 93.5 170 THR A CA 1
ATOM 1370 C C . THR A 1 170 ? -17.219 19.547 4.012 1 93.5 170 THR A C 1
ATOM 1372 O O . THR A 1 170 ? -17.594 18.375 3.947 1 93.5 170 THR A O 1
ATOM 1375 N N . LEU A 1 171 ? -16.656 20.141 5.059 1 94.19 171 LEU A N 1
ATOM 1376 C CA . LEU A 1 171 ? -16.422 19.344 6.258 1 94.19 171 LEU A CA 1
ATOM 1377 C C . LEU A 1 171 ? -16.938 20.078 7.496 1 94.19 171 LEU A C 1
ATOM 1379 O O . LEU A 1 171 ? -16.531 21.203 7.773 1 94.19 171 LEU A O 1
ATOM 1383 N N . ASN A 1 172 ? -17.938 19.469 8.133 1 96.06 172 ASN A N 1
ATOM 1384 C CA . ASN A 1 172 ? -18.281 19.906 9.477 1 96.06 172 ASN A CA 1
ATOM 1385 C C . ASN A 1 172 ? -17.297 19.391 10.516 1 96.06 172 ASN A C 1
ATOM 1387 O O . ASN A 1 172 ? -17.375 18.234 10.93 1 96.06 172 ASN A O 1
ATOM 1391 N N . THR A 1 173 ? -16.422 20.281 11 1 97.12 173 THR A N 1
ATOM 1392 C CA . THR A 1 173 ? -15.297 19.859 11.844 1 97.12 173 THR A CA 1
ATOM 1393 C C . THR A 1 173 ? -15.781 19.5 13.242 1 97.12 173 THR A C 1
ATOM 1395 O O . THR A 1 173 ? -15.016 18.984 14.055 1 97.12 173 THR A O 1
ATOM 1398 N N . SER A 1 174 ? -17.094 19.656 13.586 1 97 174 SER A N 1
ATOM 1399 C CA . SER A 1 174 ? -17.641 19.25 14.875 1 97 174 SER A CA 1
ATOM 1400 C C . SER A 1 174 ? -17.562 17.734 15.062 1 97 174 SER A C 1
ATOM 1402 O O . SER A 1 174 ? -17.656 17.234 16.188 1 97 174 SER A O 1
ATOM 1404 N N . VAL A 1 175 ? -17.375 17.078 13.953 1 96.94 175 VAL A N 1
ATOM 1405 C CA . VAL A 1 175 ? -17.234 15.617 13.992 1 96.94 175 VAL A CA 1
ATOM 1406 C C . VAL A 1 175 ? -16.031 15.234 14.844 1 96.94 175 VAL A C 1
ATOM 1408 O O . VAL A 1 175 ? -16.016 14.172 15.469 1 96.94 175 VAL A O 1
ATOM 1411 N N . PHE A 1 176 ? -15.055 16.141 15.016 1 98.19 176 PHE A N 1
ATOM 1412 C CA . PHE A 1 176 ? -13.812 15.82 15.711 1 98.19 176 PHE A CA 1
ATOM 1413 C C . PHE A 1 176 ? -13.867 16.281 17.156 1 98.19 176 PHE A C 1
ATOM 1415 O O . PHE A 1 176 ? -12.953 15.992 17.938 1 98.19 176 PHE A O 1
ATOM 1422 N N . THR A 1 177 ? -14.859 16.984 17.547 1 97.06 177 THR A N 1
ATOM 1423 C CA . THR A 1 177 ? -14.93 17.672 18.828 1 97.06 177 THR A CA 1
ATOM 1424 C C . THR A 1 177 ? -14.742 16.703 19.984 1 97.06 177 THR A C 1
ATOM 1426 O O . THR A 1 177 ? -14.039 17 20.953 1 97.06 177 THR A O 1
ATOM 1429 N N . ARG A 1 178 ? -15.273 15.523 19.844 1 95.5 178 ARG A N 1
ATOM 1430 C CA . ARG A 1 178 ? -15.273 14.562 20.953 1 95.5 178 ARG A CA 1
ATOM 1431 C C . ARG A 1 178 ? -13.992 13.727 20.938 1 95.5 178 ARG A C 1
ATOM 1433 O O . ARG A 1 178 ? -13.75 12.953 21.875 1 95.5 178 ARG A O 1
ATOM 1440 N N . MET A 1 179 ? -13.211 13.898 19.969 1 97.5 179 MET A N 1
ATOM 1441 C CA . MET A 1 179 ? -11.992 13.109 19.844 1 97.5 179 MET A CA 1
ATOM 1442 C C . MET A 1 179 ? -10.844 13.75 20.609 1 97.5 179 MET A C 1
ATOM 1444 O O . MET A 1 179 ? -9.836 14.133 20.016 1 97.5 179 MET A O 1
ATOM 1448 N N . VAL A 1 180 ? -10.883 13.68 21.828 1 97.19 180 VAL A N 1
ATOM 1449 C CA . VAL A 1 180 ? -9.969 14.398 22.703 1 97.19 180 VAL A CA 1
ATOM 1450 C C . VAL A 1 180 ? -8.578 13.789 22.625 1 97.19 180 VAL A C 1
ATOM 1452 O O . VAL A 1 180 ? -7.578 14.453 22.922 1 97.19 180 VAL A O 1
ATOM 1455 N N . ASN A 1 181 ? -8.484 12.508 22.188 1 98 181 ASN A N 1
ATOM 1456 C CA . ASN A 1 181 ? -7.199 11.828 22.094 1 98 181 ASN A CA 1
ATOM 1457 C C . ASN A 1 181 ? -6.543 12.055 20.734 1 98 181 ASN A C 1
ATOM 1459 O O . ASN A 1 181 ? -5.395 11.656 20.516 1 98 181 ASN A O 1
ATOM 1463 N N . LEU A 1 182 ? -7.238 12.688 19.844 1 98.62 182 LEU A N 1
ATOM 1464 C CA . LEU A 1 182 ? -6.727 12.914 18.5 1 98.62 182 LEU A CA 1
ATOM 1465 C C . LEU A 1 182 ? -5.594 13.93 18.516 1 98.62 182 LEU A C 1
ATOM 1467 O O . LEU A 1 182 ? -5.793 15.078 18.906 1 98.62 182 LEU A O 1
ATOM 1471 N N . THR A 1 183 ? -4.414 13.547 18.062 1 98.5 183 THR A N 1
ATOM 1472 C CA . THR A 1 183 ? -3.248 14.422 18.078 1 98.5 183 THR A CA 1
ATOM 1473 C C . THR A 1 183 ? -2.771 14.719 16.656 1 98.5 183 THR A C 1
ATOM 1475 O O . THR A 1 183 ? -2.188 15.773 16.406 1 98.5 183 THR A O 1
ATOM 1478 N N . TYR A 1 184 ? -2.984 13.766 15.742 1 98.75 184 TYR A N 1
ATOM 1479 C CA . TYR A 1 184 ? -2.629 13.945 14.336 1 98.75 184 TYR A CA 1
ATOM 1480 C C . TYR A 1 184 ? -3.859 13.844 13.445 1 98.75 184 TYR A C 1
ATOM 1482 O O . TYR A 1 184 ? -4.594 12.852 13.508 1 98.75 184 TYR A O 1
ATOM 1490 N N . LEU A 1 185 ? -4.09 14.828 12.633 1 98.81 185 LEU A N 1
ATOM 1491 C CA . LEU A 1 185 ? -5.211 14.859 11.703 1 98.81 185 LEU A CA 1
ATOM 1492 C C . LEU A 1 185 ? -4.754 15.289 10.312 1 98.81 185 LEU A C 1
ATOM 1494 O O . LEU A 1 185 ? -4.219 16.391 10.141 1 98.81 185 LEU A O 1
ATOM 1498 N N . TYR A 1 186 ? -4.926 14.43 9.32 1 98.44 186 TYR A N 1
ATOM 1499 C CA . TYR A 1 186 ? -4.523 14.711 7.949 1 98.44 186 TYR A CA 1
ATOM 1500 C C . TYR A 1 186 ? -5.738 14.906 7.051 1 98.44 186 TYR A C 1
ATOM 1502 O O . TYR A 1 186 ? -6.523 13.984 6.844 1 98.44 186 TYR A O 1
ATOM 1510 N N . LEU A 1 187 ? -5.852 16.062 6.52 1 98.06 187 LEU A N 1
ATOM 1511 C CA . LEU A 1 187 ? -6.996 16.438 5.691 1 98.06 187 LEU A CA 1
ATOM 1512 C C . LEU A 1 187 ? -6.535 16.969 4.336 1 98.06 187 LEU A C 1
ATOM 1514 O O . LEU A 1 187 ? -7.273 17.688 3.664 1 98.06 187 LEU A O 1
ATOM 1518 N N . GLY A 1 188 ? -5.348 16.625 3.957 1 97.25 188 GLY A N 1
ATOM 1519 C CA . GLY A 1 188 ? -4.781 17.109 2.707 1 97.25 188 GLY A CA 1
ATOM 1520 C C . GLY A 1 188 ? -5.461 16.516 1.481 1 97.25 188 GLY A C 1
ATOM 1521 O O . GLY A 1 188 ? -6.207 15.539 1.585 1 97.25 188 GLY A O 1
ATOM 1522 N N . ASP A 1 189 ? -5.242 17.156 0.376 1 96.75 189 ASP A N 1
ATOM 1523 C CA . ASP A 1 189 ? -5.66 16.656 -0.932 1 96.75 189 ASP A CA 1
ATOM 1524 C C . ASP A 1 189 ? -7.172 16.438 -0.977 1 96.75 189 ASP A C 1
ATOM 1526 O O . ASP A 1 189 ? -7.637 15.375 -1.394 1 96.75 189 ASP A O 1
ATOM 1530 N N . ASN A 1 190 ? -7.832 17.297 -0.378 1 97.31 190 ASN A N 1
ATOM 1531 C CA . ASN A 1 190 ? -9.281 17.406 -0.536 1 97.31 190 ASN A CA 1
ATOM 1532 C C . ASN A 1 190 ? -9.664 18.688 -1.287 1 97.31 190 ASN A C 1
ATOM 1534 O O . ASN A 1 190 ? -8.875 19.203 -2.09 1 97.31 190 ASN A O 1
ATOM 1538 N N . SER A 1 191 ? -10.867 19.156 -1.17 1 96.31 191 SER A N 1
ATOM 1539 C CA . SER A 1 191 ? -11.312 20.328 -1.935 1 96.31 191 SER A CA 1
ATOM 1540 C C . SER A 1 191 ? -11.961 21.375 -1.03 1 96.31 191 SER A C 1
ATOM 1542 O O . SER A 1 191 ? -12.984 21.953 -1.385 1 96.31 191 SER A O 1
ATOM 1544 N N . PHE A 1 192 ? -11.336 21.578 0.062 1 96.44 192 PHE A N 1
ATOM 1545 C CA . PHE A 1 192 ? -11.867 22.562 0.987 1 96.44 192 PHE A CA 1
ATOM 1546 C C . PHE A 1 192 ? -11.586 23.984 0.489 1 96.44 192 PHE A C 1
ATOM 1548 O O . PHE A 1 192 ? -10.445 24.312 0.16 1 96.44 192 PHE A O 1
ATOM 1555 N N . SER A 1 193 ? -12.594 24.797 0.432 1 95.94 193 SER A N 1
ATOM 1556 C CA . SER A 1 193 ? -12.391 26.219 0.175 1 95.94 193 SER A CA 1
ATOM 1557 C C . SER A 1 193 ? -12.281 27 1.477 1 95.94 193 SER A C 1
ATOM 1559 O O . SER A 1 193 ? -11.688 28.078 1.51 1 95.94 193 SER A O 1
ATOM 1561 N N . THR A 1 194 ? -12.969 26.469 2.408 1 95.5 194 THR A N 1
ATOM 1562 C CA . THR A 1 194 ? -12.898 26.969 3.773 1 95.5 194 THR A CA 1
ATOM 1563 C C . THR A 1 194 ? -12.953 25.828 4.785 1 95.5 194 THR A C 1
ATOM 1565 O O . THR A 1 194 ? -13.375 24.719 4.453 1 95.5 194 THR A O 1
ATOM 1568 N N . ILE A 1 195 ? -12.445 26.156 6.008 1 96.5 195 ILE A N 1
ATOM 1569 C CA . ILE A 1 195 ? -12.5 25.172 7.074 1 96.5 195 ILE A CA 1
ATOM 1570 C C . ILE A 1 195 ? -12.586 25.859 8.43 1 96.5 195 ILE A C 1
ATOM 1572 O O . ILE A 1 195 ? -11.914 26.875 8.664 1 96.5 195 ILE A O 1
ATOM 1576 N N . ASP A 1 196 ? -13.547 25.422 9.258 1 97.12 196 ASP A N 1
ATOM 1577 C CA . ASP A 1 196 ? -13.672 25.922 10.617 1 97.12 196 ASP A CA 1
ATOM 1578 C C . ASP A 1 196 ? -12.781 25.156 11.586 1 97.12 196 ASP A C 1
ATOM 1580 O O . ASP A 1 196 ? -12.984 23.953 11.805 1 97.12 196 ASP A O 1
ATOM 1584 N N . LEU A 1 197 ? -11.875 25.812 12.195 1 97.88 197 LEU A N 1
ATOM 1585 C CA . LEU A 1 197 ? -10.898 25.141 13.047 1 97.88 197 LEU A CA 1
ATOM 1586 C C . LEU A 1 197 ? -11.352 25.125 14.5 1 97.88 197 LEU A C 1
ATOM 1588 O O . LEU A 1 197 ? -10.781 24.406 15.328 1 97.88 197 LEU A O 1
ATOM 1592 N N . ARG A 1 198 ? -12.359 25.812 14.961 1 96.19 198 ARG A N 1
ATOM 1593 C CA . ARG A 1 198 ? -12.781 26.047 16.344 1 96.19 198 ARG A CA 1
ATOM 1594 C C . ARG A 1 198 ? -13.18 24.734 17.016 1 96.19 198 ARG A C 1
ATOM 1596 O O . ARG A 1 198 ? -12.773 24.469 18.156 1 96.19 198 ARG A O 1
ATOM 1603 N N . PRO A 1 199 ? -13.875 23.922 16.172 1 97.06 199 PRO A N 1
ATOM 1604 C CA . PRO A 1 199 ? -14.367 22.719 16.844 1 97.06 199 PRO A CA 1
ATOM 1605 C C . PRO A 1 199 ? -13.297 21.641 16.984 1 97.06 199 PRO A C 1
ATOM 1607 O O . PRO A 1 199 ? -13.547 20.594 17.578 1 97.06 199 PRO A O 1
ATOM 1610 N N . LEU A 1 200 ? -12.109 21.797 16.484 1 97.88 200 LEU A N 1
ATOM 1611 C CA . LEU A 1 200 ? -11.062 20.781 16.516 1 97.88 200 LEU A CA 1
ATOM 1612 C C . LEU A 1 200 ? -10.57 20.547 17.938 1 97.88 200 LEU A C 1
ATOM 1614 O O . LEU A 1 200 ? -10.609 21.453 18.766 1 97.88 200 LEU A O 1
ATOM 1618 N N . PRO A 1 201 ? -10.109 19.391 18.219 1 97.31 201 PRO A N 1
ATOM 1619 C CA . PRO A 1 20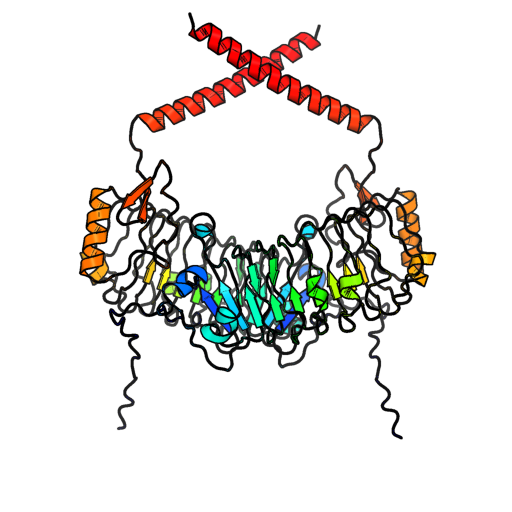1 ? -9.641 19.094 19.578 1 97.31 201 PRO A CA 1
ATOM 1620 C C . PRO A 1 201 ? -8.445 19.938 19.984 1 97.31 201 PRO A C 1
ATOM 1622 O O . PRO A 1 201 ? -7.555 20.203 19.172 1 97.31 201 PRO A O 1
ATOM 1625 N N . LYS A 1 202 ? -8.383 20.266 21.266 1 96.06 202 LYS A N 1
ATOM 1626 C CA . LYS A 1 202 ? -7.344 21.141 21.797 1 96.06 202 LYS A CA 1
ATOM 1627 C C . LYS A 1 202 ? -6 20.422 21.859 1 96.06 202 LYS A C 1
ATOM 1629 O O . LYS A 1 202 ? -4.949 21.062 21.875 1 96.06 202 LYS A O 1
ATOM 1634 N N . GLY A 1 203 ? -6.055 19.125 21.891 1 97.12 203 GLY A N 1
ATOM 1635 C CA . GLY A 1 203 ? -4.84 18.328 22 1 97.12 203 GLY A CA 1
ATOM 1636 C C . GLY A 1 203 ? -4.184 18.062 20.656 1 97.12 203 GLY A C 1
ATOM 1637 O O . GLY A 1 203 ? -3.127 17.422 20.594 1 97.12 203 GLY A O 1
ATOM 1638 N N . LEU A 1 204 ? -4.727 18.594 19.594 1 98.19 204 LEU A N 1
ATOM 1639 C CA . LEU A 1 204 ? -4.191 18.359 18.25 1 98.19 204 LEU A CA 1
ATOM 1640 C C . LEU A 1 204 ? -2.799 18.969 18.109 1 98.19 204 LEU A C 1
ATOM 1642 O O . LEU A 1 204 ? -2.59 20.141 18.438 1 98.19 204 LEU A O 1
ATOM 1646 N N . SER A 1 205 ? -1.832 18.172 17.656 1 98.25 205 SER A N 1
ATOM 1647 C CA . SER A 1 205 ? -0.445 18.609 17.547 1 98.25 205 SER A CA 1
ATOM 1648 C C . SER A 1 205 ? -0.049 18.812 16.094 1 98.25 205 SER A C 1
ATOM 1650 O O . SER A 1 205 ? 0.816 19.641 15.789 1 98.25 205 SER A O 1
ATOM 1652 N N . VAL A 1 206 ? -0.623 18 15.242 1 98.12 206 VAL A N 1
ATOM 1653 C CA . VAL A 1 206 ? -0.309 18.062 13.82 1 98.12 206 VAL A CA 1
ATOM 1654 C C . VAL A 1 206 ? -1.601 18.125 13.008 1 98.12 206 VAL A C 1
ATOM 1656 O O . VAL A 1 206 ? -2.51 17.312 13.211 1 98.12 206 VAL A O 1
ATOM 1659 N N . LEU A 1 207 ? -1.695 19.094 12.133 1 98.5 207 LEU A N 1
ATOM 1660 C CA . LEU A 1 207 ? -2.822 19.25 11.227 1 98.5 207 LEU A CA 1
ATOM 1661 C C . LEU A 1 207 ? -2.338 19.516 9.805 1 98.5 207 LEU A C 1
ATOM 1663 O O . LEU A 1 207 ? -1.679 20.531 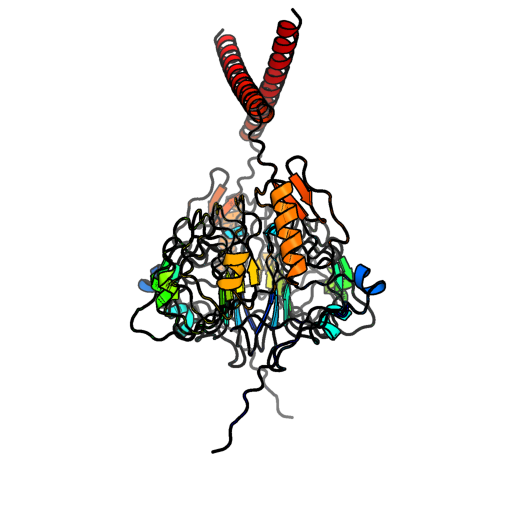9.547 1 98.5 207 LEU A O 1
ATOM 1667 N N . TRP A 1 208 ? -2.623 18.609 8.898 1 97.88 208 TRP A N 1
ATOM 1668 C CA . TRP A 1 208 ? -2.26 18.781 7.5 1 97.88 208 TRP A CA 1
ATOM 1669 C C . TRP A 1 208 ? -3.467 19.219 6.676 1 97.88 208 TRP A C 1
ATOM 1671 O O . TRP A 1 208 ? -4.496 18.547 6.664 1 97.88 208 TRP A O 1
ATOM 1681 N N . LEU A 1 209 ? -3.301 20.344 5.996 1 97.88 209 LEU A N 1
ATOM 1682 C CA . LEU A 1 209 ? -4.336 20.875 5.125 1 97.88 209 LEU A CA 1
ATOM 1683 C C . LEU A 1 209 ? -3.787 21.156 3.73 1 97.88 209 LEU A C 1
ATOM 1685 O O . LEU A 1 209 ? -4.355 21.953 2.979 1 97.88 209 LEU A O 1
ATOM 1689 N N . LEU A 1 210 ? -2.678 20.531 3.418 1 96.12 210 LEU A N 1
ATOM 1690 C CA . LEU A 1 210 ? -2.027 20.766 2.135 1 96.12 210 LEU A CA 1
ATOM 1691 C C . LEU A 1 210 ? -2.924 20.312 0.982 1 96.12 210 LEU A C 1
ATOM 1693 O O . LEU A 1 210 ? -3.746 19.422 1.143 1 96.12 210 LEU A O 1
ATOM 1697 N N . ARG A 1 211 ? -2.791 20.938 -0.147 1 96.12 211 ARG A N 1
ATOM 1698 C CA . ARG A 1 211 ? -3.455 20.578 -1.396 1 96.12 211 ARG A CA 1
ATOM 1699 C C . ARG A 1 211 ? -4.973 20.625 -1.239 1 96.12 211 ARG A C 1
ATOM 1701 O O . ARG A 1 211 ? -5.66 19.641 -1.539 1 96.12 211 ARG A O 1
ATOM 1708 N N . ASN A 1 212 ? -5.352 21.625 -0.707 1 97.62 212 ASN A N 1
ATOM 1709 C CA . ASN A 1 212 ? -6.746 22.047 -0.75 1 97.62 212 ASN A CA 1
ATOM 1710 C C . ASN A 1 212 ? -6.922 23.344 -1.535 1 97.62 212 ASN A C 1
ATOM 1712 O O . ASN A 1 212 ? -6.059 23.719 -2.336 1 97.62 212 ASN A O 1
ATOM 1716 N N . ASP A 1 213 ? -8.094 23.969 -1.484 1 97.31 213 ASP A N 1
ATOM 1717 C CA . ASP A 1 213 ? -8.352 25.234 -2.172 1 97.31 213 ASP A CA 1
ATOM 1718 C C . ASP A 1 213 ? -8.703 26.344 -1.179 1 97.31 213 ASP A C 1
ATOM 1720 O O . ASP A 1 213 ? -9.648 27.109 -1.399 1 97.31 213 ASP A O 1
ATOM 1724 N N . LEU A 1 214 ? -7.957 26.297 -0.096 1 97.62 214 LEU A N 1
ATOM 1725 C CA . LEU A 1 214 ? -8.219 27.312 0.919 1 97.62 214 LEU A CA 1
ATOM 1726 C C . LEU A 1 214 ? -7.867 28.703 0.404 1 97.62 214 LEU A C 1
ATOM 1728 O O . LEU A 1 214 ? -6.738 28.938 -0.039 1 97.62 214 LEU A O 1
ATOM 1732 N N . ARG A 1 215 ? -8.766 29.562 0.462 1 95.06 215 ARG A N 1
ATOM 1733 C CA . ARG A 1 215 ? -8.547 30.938 0.024 1 95.06 215 ARG A CA 1
ATOM 1734 C C . ARG A 1 215 ? -8.234 31.859 1.208 1 95.06 215 ARG A C 1
ATOM 1736 O O . ARG A 1 215 ? -7.551 32.875 1.058 1 95.06 215 ARG A O 1
ATOM 1743 N N . GLU A 1 216 ? -8.797 31.438 2.213 1 94.19 216 GLU A N 1
ATOM 1744 C CA . GLU A 1 216 ? -8.57 32.156 3.463 1 94.19 216 GLU A CA 1
ATOM 1745 C C . GLU A 1 216 ? -8.523 31.203 4.648 1 94.19 216 GLU A C 1
ATOM 1747 O O . GLU A 1 216 ? -9.031 30.078 4.57 1 94.19 216 GLU A O 1
ATOM 1752 N N . LEU A 1 217 ? -7.793 31.625 5.664 1 95.31 217 LEU A N 1
ATOM 1753 C CA . LEU A 1 217 ? -7.742 30.891 6.926 1 95.31 217 LEU A CA 1
ATOM 1754 C C . LEU A 1 217 ? -8.328 31.719 8.062 1 95.31 217 LEU A C 1
ATOM 1756 O O . LEU A 1 217 ? -7.688 32.656 8.555 1 95.31 217 LEU A O 1
ATOM 1760 N N . SER A 1 218 ? -9.531 31.422 8.477 1 93.12 218 SER A N 1
ATOM 1761 C CA . SER A 1 218 ? -10.164 32.125 9.578 1 93.12 218 SER A CA 1
ATOM 1762 C C . SER A 1 218 ? -9.609 31.672 10.922 1 93.12 218 SER A C 1
ATOM 1764 O O . SER A 1 218 ? -9.633 30.484 11.242 1 93.12 218 SER A O 1
ATOM 1766 N N . LEU A 1 219 ? -9.164 32.656 11.719 1 96.62 219 LEU A N 1
ATOM 1767 C CA . LEU A 1 219 ? -8.516 32.312 12.984 1 96.62 219 LEU A CA 1
ATOM 1768 C C . LEU A 1 219 ? -9.281 32.906 14.164 1 96.62 219 LEU A C 1
ATOM 1770 O O . LEU A 1 219 ? -8.883 32.719 15.32 1 96.62 219 LEU A O 1
ATOM 1774 N N . THR A 1 220 ? -10.383 33.5 13.844 1 94.56 220 THR A N 1
ATOM 1775 C CA . THR A 1 220 ? -11.188 34.094 14.914 1 94.56 220 THR A CA 1
ATOM 1776 C C . THR A 1 220 ? -11.719 33 15.844 1 94.56 220 THR A C 1
ATOM 1778 O O . THR A 1 220 ? -12.359 32.062 15.398 1 94.56 220 THR A O 1
ATOM 1781 N N . GLY A 1 221 ? -11.422 33.125 17.125 1 95.69 221 GLY A N 1
ATOM 1782 C CA . GLY A 1 221 ? -11.938 32.188 18.109 1 95.69 221 GLY A CA 1
ATOM 1783 C C . GLY A 1 221 ? -11.172 30.875 18.156 1 95.69 221 GLY A C 1
ATOM 1784 O O . GLY A 1 221 ? -11.562 29.938 18.859 1 95.69 221 GLY A O 1
ATOM 1785 N N . VAL A 1 222 ? -10.117 30.828 17.422 1 97.12 222 VAL A N 1
ATOM 1786 C CA . VAL A 1 222 ? -9.32 29.609 17.375 1 97.12 222 VAL A CA 1
ATOM 1787 C C . VAL A 1 222 ? -8.234 29.656 18.453 1 97.12 222 VAL A C 1
ATOM 1789 O O . VAL A 1 222 ? -7.547 30.672 18.594 1 97.12 222 VAL A O 1
ATOM 1792 N N . SER A 1 223 ? -8.172 28.641 19.297 1 96.38 223 SER A N 1
ATOM 1793 C CA . SER A 1 223 ? -7.121 28.484 20.297 1 96.38 223 SER A CA 1
ATOM 1794 C C . SER A 1 223 ? -6.703 27.031 20.422 1 96.38 223 SER A C 1
ATOM 1796 O O . SER A 1 223 ? -7.383 26.234 21.078 1 96.38 223 SER A O 1
ATOM 1798 N N . MET A 1 224 ? -5.633 26.75 19.828 1 97.06 224 MET A N 1
ATOM 1799 C CA . MET A 1 224 ? -5.066 25.391 19.875 1 97.06 224 MET A CA 1
ATOM 1800 C C . MET A 1 224 ? -3.633 25.422 20.391 1 97.06 224 MET A C 1
ATOM 1802 O O . MET A 1 224 ? -2.686 25.406 19.594 1 97.06 224 MET A O 1
ATOM 1806 N N . GLY A 1 225 ? -3.523 25.266 21.688 1 97.31 225 GLY A N 1
ATOM 1807 C CA . GLY A 1 225 ? -2.25 25.469 22.359 1 97.31 225 GLY A CA 1
ATOM 1808 C C . GLY A 1 225 ? -1.24 24.375 22.078 1 97.31 225 GLY A C 1
ATOM 1809 O O . GLY A 1 225 ? -0.033 24.594 22.203 1 97.31 225 GLY A O 1
ATOM 1810 N N . ALA A 1 226 ? -1.682 23.25 21.609 1 97.94 226 ALA A N 1
ATOM 1811 C CA . ALA A 1 226 ? -0.796 22.109 21.453 1 97.94 226 ALA A CA 1
ATOM 1812 C C . ALA A 1 226 ? -0.331 21.953 20.016 1 97.94 226 ALA A C 1
ATOM 1814 O O . ALA A 1 226 ? 0.574 21.172 19.719 1 97.94 226 ALA A O 1
ATOM 1815 N N . LEU A 1 227 ? -0.857 22.719 19.062 1 98.38 227 LEU A N 1
ATOM 1816 C CA . LEU A 1 227 ? -0.561 22.547 17.641 1 98.38 227 LEU A CA 1
ATOM 1817 C C . LEU A 1 227 ? 0.868 22.984 17.328 1 98.38 227 LEU A C 1
ATOM 1819 O O . LEU A 1 227 ? 1.219 24.156 17.516 1 98.38 227 LEU A O 1
ATOM 1823 N N . ARG A 1 228 ? 1.624 22.094 16.828 1 97.44 228 ARG A N 1
ATOM 1824 C CA . ARG A 1 228 ? 3.033 22.344 16.547 1 97.44 228 ARG A CA 1
ATOM 1825 C C . ARG A 1 228 ? 3.291 22.422 15.047 1 97.44 228 ARG A C 1
ATOM 1827 O O . ARG A 1 228 ? 4.246 23.062 14.609 1 97.44 228 ARG A O 1
ATOM 1834 N N . GLU A 1 229 ? 2.506 21.734 14.336 1 96.88 229 GLU A N 1
ATOM 1835 C CA . GLU A 1 229 ? 2.693 21.656 12.891 1 96.88 229 GLU A CA 1
ATOM 1836 C C . GLU A 1 229 ? 1.374 21.859 12.156 1 96.88 229 GLU A C 1
ATOM 1838 O O . GLU A 1 229 ? 0.396 21.156 12.414 1 96.88 229 GLU A O 1
ATOM 1843 N N . LEU A 1 230 ? 1.34 22.828 11.312 1 98 230 LEU A N 1
ATOM 1844 C CA . LEU A 1 230 ? 0.22 23.125 10.43 1 98 230 LEU A CA 1
ATOM 1845 C C . LEU A 1 230 ? 0.683 23.219 8.984 1 98 230 LEU A C 1
ATOM 1847 O O . LEU A 1 230 ? 1.394 24.156 8.609 1 98 230 LEU A O 1
ATOM 1851 N N . ASP A 1 231 ? 0.265 22.312 8.188 1 96.69 231 ASP A N 1
ATOM 1852 C CA . ASP A 1 231 ? 0.694 22.297 6.793 1 96.69 231 ASP A CA 1
ATOM 1853 C C . ASP A 1 231 ? -0.334 22.984 5.898 1 96.69 231 ASP A C 1
ATOM 1855 O O . ASP A 1 231 ? -1.45 22.484 5.73 1 96.69 231 ASP A O 1
ATOM 1859 N N . LEU A 1 232 ? 0.073 24.078 5.277 1 97.5 232 LEU A N 1
ATOM 1860 C CA . LEU A 1 232 ? -0.817 24.859 4.414 1 97.5 232 LEU A CA 1
ATOM 1861 C C . LEU A 1 232 ? -0.295 24.875 2.98 1 97.5 232 LEU A C 1
ATOM 1863 O O . LEU A 1 232 ? -0.709 25.719 2.184 1 97.5 232 LEU A O 1
ATOM 1867 N N . GLU A 1 233 ? 0.58 24.016 2.666 1 94.62 233 GLU A N 1
ATOM 1868 C CA . GLU A 1 233 ? 1.176 24 1.333 1 94.62 233 GLU A CA 1
ATOM 1869 C C . GLU A 1 233 ? 0.116 23.781 0.258 1 94.62 233 GLU A C 1
ATOM 1871 O O . GLU A 1 233 ? -0.834 23.016 0.462 1 94.62 233 GLU A O 1
ATOM 1876 N N . ALA A 1 234 ? 0.342 24.391 -0.893 1 93.62 234 ALA A N 1
ATOM 1877 C CA . ALA A 1 234 ? -0.427 24.141 -2.109 1 93.62 234 ALA A CA 1
ATOM 1878 C C . ALA A 1 234 ? -1.909 24.438 -1.892 1 93.62 234 ALA A C 1
ATOM 1880 O O . ALA A 1 234 ? -2.762 23.578 -2.166 1 93.62 234 ALA A O 1
ATOM 1881 N N . ASN A 1 235 ? -2.133 25.547 -1.359 1 97.12 235 ASN A N 1
ATOM 1882 C CA . ASN A 1 235 ? -3.475 26.109 -1.297 1 97.12 235 ASN A CA 1
ATOM 1883 C C . ASN A 1 235 ? -3.59 27.375 -2.146 1 97.12 235 ASN A C 1
ATOM 1885 O O . ASN A 1 235 ? -2.771 27.594 -3.039 1 97.12 235 ASN A O 1
ATOM 1889 N N . SER A 1 236 ? -4.719 28.156 -1.968 1 96.94 236 SER A N 1
ATOM 1890 C CA . SER A 1 236 ? -4.941 29.375 -2.732 1 96.94 236 SER A CA 1
ATOM 1891 C C . SER A 1 236 ? -4.918 30.609 -1.828 1 96.94 236 SER A C 1
ATOM 1893 O O . SER A 1 236 ? -5.695 31.547 -2.021 1 96.94 236 SER A O 1
ATOM 1895 N N . LEU A 1 237 ? -4.059 30.516 -0.875 1 97.31 237 LEU A N 1
ATOM 1896 C CA . LEU A 1 237 ? -3.965 31.625 0.063 1 97.31 237 LEU A CA 1
ATOM 1897 C C . LEU A 1 237 ? -3.252 32.812 -0.574 1 97.31 237 LEU A C 1
ATOM 1899 O O . LEU A 1 237 ? -2.258 32.656 -1.284 1 97.31 237 LEU A O 1
ATOM 1903 N N . GLN A 1 238 ? -3.775 34 -0.326 1 95.62 238 GLN A N 1
ATOM 1904 C CA . GLN A 1 238 ? -3.168 35.219 -0.86 1 95.62 238 GLN A CA 1
ATOM 1905 C C . GLN A 1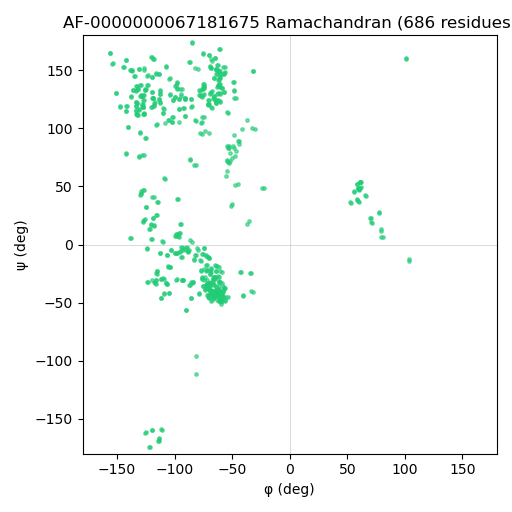 238 ? -2.449 36 0.235 1 95.62 238 GLN A C 1
ATOM 1907 O O . GLN A 1 238 ? -1.621 36.875 -0.055 1 95.62 238 GLN A O 1
ATOM 1912 N N . THR A 1 239 ? -2.789 35.719 1.373 1 95.5 239 THR A N 1
ATOM 1913 C CA . THR A 1 239 ? -2.15 36.344 2.527 1 95.5 239 THR A CA 1
ATOM 1914 C C . THR A 1 239 ? -2.293 35.469 3.766 1 95.5 239 THR A C 1
ATOM 1916 O O . THR A 1 239 ? -3.027 34.469 3.748 1 95.5 239 THR A O 1
ATOM 1919 N N . LEU A 1 240 ? -1.474 35.781 4.801 1 96.31 240 LEU A N 1
ATOM 1920 C CA . LEU A 1 240 ? -1.535 35.094 6.082 1 96.31 240 LEU A CA 1
ATOM 1921 C C . LEU A 1 240 ? -1.322 36.062 7.238 1 96.31 240 LEU A C 1
ATOM 1923 O O . LEU A 1 240 ? -0.308 36.75 7.285 1 96.31 240 LEU A O 1
ATOM 1927 N N . ASP A 1 241 ? -2.332 36.156 8.094 1 95.75 241 ASP A N 1
ATOM 1928 C CA . ASP A 1 241 ? -2.191 36.938 9.305 1 95.75 241 ASP A CA 1
ATOM 1929 C C . ASP A 1 241 ? -1.365 36.219 10.359 1 95.75 241 ASP A C 1
ATOM 1931 O O . ASP A 1 241 ? -1.913 35.5 11.195 1 95.75 241 ASP A O 1
ATOM 1935 N N . LEU A 1 242 ? -0.092 36.5 10.406 1 96.88 242 LEU A N 1
ATOM 1936 C CA . LEU A 1 242 ? 0.82 35.75 11.258 1 96.88 242 LEU A CA 1
ATOM 1937 C C . LEU A 1 242 ? 0.598 36.062 12.727 1 96.88 242 LEU A C 1
ATOM 1939 O O . LEU A 1 242 ? 0.765 35.219 13.594 1 96.88 242 LEU A O 1
ATOM 1943 N N . ALA A 1 243 ? 0.252 37.281 13.023 1 96.38 243 ALA A N 1
ATOM 1944 C CA . ALA A 1 243 ? -0.039 37.656 14.406 1 96.38 243 ALA A CA 1
ATOM 1945 C C . ALA A 1 243 ? -1.191 36.844 14.961 1 96.38 243 ALA A C 1
ATOM 1947 O O . ALA A 1 243 ? -1.089 36.281 16.062 1 96.38 243 ALA A O 1
ATOM 1948 N N . ALA A 1 244 ? -2.244 36.812 14.203 1 97.12 244 ALA A N 1
ATOM 1949 C CA . ALA A 1 244 ? -3.395 36 14.594 1 97.12 244 ALA A CA 1
ATOM 1950 C C . ALA A 1 244 ? -3.025 34.531 14.664 1 97.12 244 ALA A C 1
ATOM 1952 O O . ALA A 1 244 ? -3.492 33.812 15.547 1 97.12 244 ALA A O 1
ATOM 1953 N N . LEU A 1 245 ? -2.238 34.094 13.719 1 97.94 245 LEU A N 1
ATOM 1954 C CA . LEU A 1 245 ? -1.83 32.719 13.633 1 97.94 245 LEU A CA 1
ATOM 1955 C C . LEU A 1 245 ? -1.047 32.312 14.875 1 97.94 245 LEU A C 1
ATOM 1957 O O . LEU A 1 245 ? -1.328 31.266 15.477 1 97.94 245 LEU A O 1
ATOM 1961 N N . PHE A 1 246 ? -0.114 33.125 15.352 1 97.62 246 PHE A N 1
ATOM 1962 C CA . PHE A 1 246 ? 0.718 32.781 16.5 1 97.62 246 PHE A CA 1
ATOM 1963 C C . PHE A 1 246 ? -0.09 32.875 17.797 1 97.62 246 PHE A C 1
ATOM 1965 O O . PHE A 1 246 ? 0.207 32.156 18.766 1 97.62 246 PHE A O 1
ATOM 1972 N N . ALA A 1 247 ? -1.076 33.719 17.797 1 97.5 247 ALA A N 1
ATOM 1973 C CA . ALA A 1 247 ? -1.977 33.781 18.938 1 97.5 247 ALA A CA 1
ATOM 1974 C C . ALA A 1 247 ? -2.822 32.5 19.031 1 97.5 247 ALA A C 1
ATOM 1976 O O . ALA A 1 247 ? -3.064 32 20.125 1 97.5 247 ALA A O 1
ATOM 1977 N N . ALA A 1 248 ? -3.254 32.031 17.906 1 97.88 248 ALA A N 1
ATOM 1978 C CA . ALA A 1 248 ? -4.098 30.844 17.844 1 97.88 248 ALA A CA 1
ATOM 1979 C C . ALA A 1 248 ? -3.289 29.594 18.141 1 97.88 248 ALA A C 1
ATOM 1981 O O . ALA A 1 248 ? -3.799 28.641 18.75 1 97.88 248 ALA A O 1
ATOM 1982 N N . PHE A 1 249 ? -2.059 29.578 17.672 1 98.25 249 PHE A N 1
ATOM 1983 C CA . PHE A 1 249 ? -1.184 28.406 17.797 1 98.25 249 PHE A CA 1
ATOM 1984 C C . PHE A 1 249 ? 0.144 28.797 18.438 1 98.25 249 PHE A C 1
ATOM 1986 O O . PHE A 1 249 ? 1.188 28.766 17.781 1 98.25 249 PHE A O 1
ATOM 1993 N N . PRO A 1 250 ? 0.187 28.984 19.734 1 97.62 250 PRO A N 1
ATOM 1994 C CA . PRO A 1 250 ? 1.395 29.5 20.391 1 97.62 250 PRO A CA 1
ATOM 1995 C C . PRO A 1 250 ? 2.549 28.5 20.344 1 97.62 250 PRO A C 1
ATOM 1997 O O . PRO A 1 250 ? 3.713 28.891 20.469 1 97.62 250 PRO A O 1
ATOM 2000 N N . ALA A 1 251 ? 2.266 27.219 20.141 1 97.69 251 ALA A N 1
ATOM 2001 C CA . ALA A 1 251 ? 3.316 26.203 20.141 1 97.69 251 ALA A CA 1
ATOM 2002 C C . ALA A 1 251 ? 3.785 25.891 18.719 1 97.69 251 ALA A C 1
ATOM 2004 O O . ALA A 1 251 ? 4.613 25 18.516 1 97.69 251 ALA A O 1
ATOM 2005 N N . LEU A 1 252 ? 3.357 26.578 17.719 1 97.62 252 LEU A N 1
ATOM 2006 C CA . LEU A 1 252 ? 3.617 26.297 16.312 1 97.62 252 LEU A CA 1
ATOM 2007 C C . LEU A 1 252 ? 5.113 26.328 16.016 1 97.62 252 LEU A C 1
ATOM 2009 O O . LEU A 1 252 ? 5.805 27.281 16.375 1 97.62 252 LEU A O 1
ATOM 2013 N N . GLN A 1 253 ? 5.551 25.281 15.367 1 95.81 253 GLN A N 1
ATOM 2014 C CA . GLN A 1 253 ? 6.969 25.156 15.047 1 95.81 253 GLN A CA 1
ATOM 2015 C C . GLN A 1 253 ? 7.184 24.984 13.547 1 95.81 253 GLN A C 1
ATOM 2017 O O . GLN A 1 253 ? 8.227 25.359 13.016 1 95.81 253 GLN A O 1
ATOM 2022 N N . VAL A 1 254 ? 6.234 24.344 12.93 1 95.31 254 VAL A N 1
ATOM 2023 C CA . VAL A 1 254 ? 6.363 24.031 11.508 1 95.31 254 VAL A CA 1
ATOM 2024 C C . VAL A 1 254 ? 5.113 24.5 10.758 1 95.31 254 VAL A C 1
ATOM 2026 O O . VAL A 1 254 ? 3.994 24.156 11.141 1 95.31 254 VAL A O 1
ATOM 2029 N N . LEU A 1 255 ? 5.359 25.297 9.664 1 97.12 255 LEU A N 1
ATOM 2030 C CA . LEU A 1 255 ? 4.273 25.844 8.852 1 97.12 255 LEU A CA 1
ATOM 2031 C C . LEU A 1 255 ? 4.645 25.844 7.375 1 97.12 255 LEU A C 1
ATOM 2033 O O . LEU A 1 255 ? 4.93 26.906 6.809 1 97.12 255 LEU A O 1
ATOM 2037 N N . PRO A 1 256 ? 4.566 24.719 6.738 1 94.69 256 PRO A N 1
ATOM 2038 C CA . PRO A 1 256 ? 4.816 24.734 5.297 1 94.69 256 PRO A CA 1
ATOM 2039 C C . PRO A 1 256 ? 3.803 25.578 4.531 1 94.69 256 PRO A C 1
ATOM 2041 O O . PRO A 1 256 ? 2.596 25.438 4.742 1 94.69 256 PRO A O 1
ATOM 2044 N N . ILE A 1 257 ? 4.324 26.422 3.547 1 96.12 257 ILE A N 1
ATOM 2045 C CA . ILE A 1 257 ? 3.43 27.391 2.926 1 96.12 257 ILE A CA 1
ATOM 2046 C C . ILE A 1 257 ? 3.689 27.438 1.421 1 96.12 257 ILE A C 1
ATOM 2048 O O . ILE A 1 257 ? 3.072 28.234 0.705 1 96.12 257 ILE A O 1
ATOM 2052 N N . ALA A 1 258 ? 4.531 26.578 0.935 1 92.06 258 ALA A N 1
ATOM 2053 C CA . ALA A 1 258 ? 4.914 26.641 -0.474 1 92.06 258 ALA A CA 1
ATOM 2054 C C . ALA A 1 258 ? 3.711 26.406 -1.381 1 92.06 258 ALA A C 1
ATOM 2056 O O . ALA A 1 258 ? 2.693 25.859 -0.945 1 92.06 258 ALA A O 1
ATOM 2057 N N . TYR A 1 259 ? 3.766 26.938 -2.623 1 92.38 259 TYR A N 1
ATOM 2058 C CA . TYR A 1 259 ? 2.826 26.688 -3.711 1 92.38 259 TYR A CA 1
ATOM 2059 C C . TYR A 1 259 ? 1.477 27.328 -3.428 1 92.38 259 TYR A C 1
ATOM 2061 O O . TYR A 1 259 ? 0.437 26.828 -3.861 1 92.38 259 TYR A O 1
ATOM 2069 N N . ASN A 1 260 ? 1.461 28.281 -2.545 1 95.94 260 ASN A N 1
ATOM 2070 C CA . ASN A 1 260 ? 0.291 29.141 -2.412 1 95.94 260 ASN A CA 1
ATOM 2071 C C . ASN A 1 260 ? 0.333 30.297 -3.402 1 95.94 260 ASN A C 1
ATOM 2073 O O . ASN A 1 260 ? 1.317 30.469 -4.125 1 95.94 260 ASN A O 1
ATOM 2077 N N . SER A 1 261 ? -0.754 31.078 -3.453 1 95.38 261 SER A N 1
ATOM 2078 C CA . SER A 1 261 ? -0.872 32.156 -4.414 1 95.38 261 SER A CA 1
ATOM 2079 C C . SER A 1 261 ? -0.502 33.5 -3.779 1 95.38 261 SER A C 1
ATOM 2081 O O . SER A 1 261 ? -1.151 34.531 -4.039 1 95.38 261 SER A O 1
ATOM 2083 N N . PHE A 1 262 ? 0.474 33.469 -2.979 1 96.25 262 PHE A N 1
ATOM 2084 C CA . PHE A 1 262 ? 0.968 34.719 -2.391 1 96.25 262 PHE A CA 1
ATOM 2085 C C . PHE A 1 262 ? 1.626 35.594 -3.449 1 96.25 262 PHE A C 1
ATOM 2087 O O . PHE A 1 262 ? 2.443 35.125 -4.238 1 96.25 262 PHE A O 1
ATOM 2094 N N . PRO A 1 263 ? 1.213 36.875 -3.439 1 94.94 263 PRO A N 1
ATOM 2095 C CA . PRO A 1 263 ? 2.115 37.781 -4.18 1 94.94 263 PRO A CA 1
ATOM 2096 C C . PRO A 1 263 ? 3.547 37.719 -3.65 1 94.94 263 PRO A C 1
ATOM 2098 O O . PRO A 1 263 ? 3.766 37.438 -2.471 1 94.94 263 PRO A O 1
ATOM 2101 N N . LYS A 1 264 ? 4.492 38 -4.477 1 94.62 264 LYS A N 1
ATOM 2102 C CA . LYS A 1 264 ? 5.902 37.844 -4.133 1 94.62 264 LYS A CA 1
ATOM 2103 C C . LYS A 1 264 ? 6.242 38.625 -2.857 1 94.62 264 LYS A C 1
ATOM 2105 O O . LYS A 1 264 ? 6.891 38.062 -1.956 1 94.62 264 LYS A O 1
ATOM 2110 N N . GLU A 1 265 ? 5.762 39.844 -2.777 1 95.94 265 GLU A N 1
ATOM 2111 C CA . GLU A 1 265 ? 6.051 40.656 -1.614 1 95.94 265 GLU A CA 1
ATOM 2112 C C . GLU A 1 265 ? 5.465 40.062 -0.342 1 95.94 265 GLU A C 1
ATOM 2114 O O . GLU A 1 265 ? 6.074 40.156 0.727 1 95.94 265 GLU A O 1
ATOM 2119 N N . GLU A 1 266 ? 4.324 39.562 -0.515 1 96.38 266 GLU A N 1
ATOM 2120 C CA . GLU A 1 266 ? 3.66 38.906 0.619 1 96.38 266 GLU A CA 1
ATOM 2121 C C . GLU A 1 266 ? 4.414 37.656 1.064 1 96.38 266 GLU A C 1
ATOM 2123 O O . GLU A 1 266 ? 4.566 37.406 2.264 1 96.38 266 GLU A O 1
ATOM 2128 N N . ALA A 1 267 ? 4.875 36.875 0.151 1 96.94 267 ALA A N 1
ATOM 2129 C CA . ALA A 1 267 ? 5.652 35.688 0.458 1 96.94 267 ALA A CA 1
ATOM 2130 C C . ALA A 1 267 ? 6.926 36.031 1.221 1 96.94 267 ALA A C 1
ATOM 2132 O O . ALA A 1 267 ? 7.277 35.375 2.201 1 96.94 267 ALA A O 1
ATOM 2133 N N . GLU A 1 268 ? 7.562 37.062 0.762 1 97.5 268 GLU A N 1
ATOM 2134 C CA . GLU A 1 268 ? 8.789 37.531 1.416 1 97.5 268 GLU A CA 1
ATOM 2135 C C . GLU A 1 268 ? 8.508 37.969 2.85 1 97.5 268 GLU A C 1
ATOM 2137 O O . GLU A 1 268 ? 9.273 37.625 3.762 1 97.5 268 GLU A O 1
ATOM 2142 N N . ARG A 1 269 ? 7.441 38.688 2.939 1 97.56 269 ARG A N 1
ATOM 2143 C CA . ARG A 1 269 ? 7.059 39.156 4.27 1 97.56 269 ARG A CA 1
ATOM 2144 C C . ARG A 1 269 ? 6.785 37.969 5.207 1 97.56 269 ARG A C 1
ATOM 2146 O O . ARG A 1 269 ? 7.27 37.969 6.34 1 97.56 269 ARG A O 1
ATOM 2153 N N . ILE A 1 270 ? 6.023 37.062 4.754 1 97.81 270 ILE A N 1
ATOM 2154 C CA . ILE A 1 270 ? 5.629 35.906 5.551 1 97.81 270 ILE A CA 1
ATOM 2155 C C . ILE A 1 270 ? 6.867 35.125 5.973 1 97.81 270 ILE A C 1
ATOM 2157 O O . ILE A 1 270 ? 7.031 34.812 7.148 1 97.81 270 ILE A O 1
ATOM 2161 N N . ILE A 1 271 ? 7.715 34.875 5.078 1 97.25 271 ILE A N 1
ATOM 2162 C CA . ILE A 1 271 ? 8.914 34.062 5.34 1 97.25 271 ILE A CA 1
ATOM 2163 C C . ILE A 1 271 ? 9.805 34.812 6.344 1 97.25 271 ILE A C 1
ATOM 2165 O O . ILE A 1 271 ? 10.328 34.188 7.273 1 97.25 271 ILE A O 1
ATOM 2169 N N . ALA A 1 272 ? 9.945 36.094 6.16 1 97.25 272 ALA A N 1
ATOM 2170 C CA . ALA A 1 272 ? 10.742 36.906 7.086 1 97.25 272 ALA A CA 1
ATOM 2171 C C . ALA A 1 272 ? 10.188 36.812 8.508 1 97.25 272 ALA A C 1
ATOM 2173 O O . ALA A 1 272 ? 10.945 36.688 9.469 1 97.25 272 ALA A O 1
ATOM 2174 N N . ASP A 1 273 ? 8.93 36.906 8.57 1 97.12 273 ASP A N 1
ATOM 2175 C CA . ASP A 1 273 ? 8.273 36.875 9.875 1 97.12 273 ASP A CA 1
ATOM 2176 C C . ASP A 1 273 ? 8.422 35.469 10.508 1 97.12 273 ASP A C 1
ATOM 2178 O O . ASP A 1 273 ? 8.625 35.375 11.719 1 97.12 273 ASP A O 1
ATOM 2182 N N . LEU A 1 274 ? 8.258 34.438 9.695 1 97.44 274 LEU A N 1
ATOM 2183 C CA . LEU A 1 274 ? 8.422 33.094 10.195 1 97.44 274 LEU A CA 1
ATOM 2184 C C . LEU A 1 274 ? 9.836 32.875 10.711 1 97.44 274 LEU A C 1
ATOM 2186 O O . LEU A 1 274 ? 10.031 32.25 11.758 1 97.44 274 LEU A O 1
ATOM 2190 N N . LYS A 1 275 ? 10.797 33.375 10.023 1 95.56 275 LYS A N 1
ATOM 2191 C CA . LYS A 1 275 ? 12.188 33.312 10.461 1 95.56 275 LYS A CA 1
ATOM 2192 C C . LYS A 1 275 ? 12.391 34 11.805 1 95.56 275 LYS A C 1
ATOM 2194 O O . LYS A 1 275 ? 13.055 33.469 12.695 1 95.56 275 LYS A O 1
ATOM 2199 N N . ARG A 1 276 ? 11.805 35.125 11.922 1 96.31 276 ARG A N 1
ATOM 2200 C CA . ARG A 1 276 ? 11.922 35.906 13.148 1 96.31 276 ARG A CA 1
ATOM 2201 C C . ARG A 1 276 ? 11.352 35.125 14.336 1 96.31 276 ARG A C 1
ATOM 2203 O O . ARG A 1 276 ? 11.844 35.25 15.461 1 96.31 276 ARG A O 1
ATOM 2210 N N . HIS A 1 277 ? 10.367 34.312 14.062 1 96.44 277 HIS A N 1
ATOM 2211 C CA . HIS A 1 277 ? 9.711 33.594 15.133 1 96.44 277 HIS A CA 1
ATOM 2212 C C . HIS A 1 277 ? 10.242 32.156 15.219 1 96.44 277 HIS A C 1
ATOM 2214 O O . HIS A 1 277 ? 9.695 31.328 15.938 1 96.44 277 HIS A O 1
ATOM 2220 N N . ASN A 1 278 ? 11.25 31.828 14.469 1 94.69 278 ASN A N 1
ATOM 2221 C CA . ASN A 1 278 ? 11.906 30.531 14.461 1 94.69 278 ASN A CA 1
ATOM 2222 C C . ASN A 1 278 ? 10.93 29.406 14.094 1 94.69 278 ASN A C 1
ATOM 2224 O O . ASN A 1 278 ? 10.898 28.375 14.75 1 94.69 278 ASN A O 1
ATOM 2228 N N . VAL A 1 279 ? 10.023 29.656 13.188 1 95.94 279 VAL A N 1
ATOM 2229 C CA . VAL A 1 279 ? 9.094 28.672 12.656 1 95.94 279 VAL A CA 1
ATOM 2230 C C . VAL A 1 279 ? 9.594 28.172 11.305 1 95.94 279 VAL A C 1
ATOM 2232 O O . VAL A 1 279 ? 9.891 28.953 10.406 1 95.94 279 VAL A O 1
ATOM 2235 N N . THR A 1 280 ? 9.688 26.859 11.203 1 92.44 280 THR A N 1
ATOM 2236 C CA . THR A 1 280 ? 10.094 26.25 9.938 1 92.44 280 THR A CA 1
ATOM 2237 C C . THR A 1 280 ? 8.961 26.297 8.922 1 92.44 280 THR A C 1
ATOM 2239 O O . THR A 1 280 ? 7.801 26.062 9.266 1 92.44 280 THR A O 1
ATOM 2242 N N . TYR A 1 281 ? 9.25 26.672 7.641 1 93.62 281 TYR A N 1
ATOM 2243 C CA . TYR A 1 281 ? 8.164 26.906 6.691 1 93.62 281 TYR A CA 1
ATOM 2244 C C . TYR A 1 281 ? 8.297 26 5.473 1 93.62 281 TYR A C 1
ATOM 2246 O O . TYR A 1 281 ? 7.664 26.25 4.441 1 93.62 281 TYR A O 1
ATOM 2254 N N . SER A 1 282 ? 9.148 24.953 5.508 1 83.31 282 SER A N 1
ATOM 2255 C CA . SER A 1 282 ? 9.32 23.969 4.445 1 83.31 282 SER A CA 1
ATOM 2256 C C . SER A 1 282 ? 9.453 22.562 5.008 1 83.31 282 SER A C 1
ATOM 2258 O O . SER A 1 282 ? 9.719 22.391 6.199 1 83.31 282 SER A O 1
ATOM 2260 N N . VAL A 1 283 ? 8.961 21.672 4.113 1 69.12 283 VAL A N 1
ATOM 2261 C CA . VAL A 1 283 ? 9.109 20.266 4.504 1 69.12 283 VAL A CA 1
ATOM 2262 C C . VAL A 1 283 ? 10.383 19.688 3.893 1 69.12 283 VAL A C 1
ATOM 2264 O O . VAL A 1 283 ? 10.664 19.906 2.711 1 69.12 283 VAL A O 1
ATOM 2267 N N . GLY A 1 284 ? 11.312 19.016 4.648 1 60.78 284 GLY A N 1
ATOM 2268 C CA . GLY A 1 284 ? 12.438 18.266 4.109 1 60.78 284 GLY A CA 1
ATOM 2269 C C . GLY A 1 284 ? 13.75 19.016 4.188 1 60.78 284 GLY A C 1
ATOM 2270 O O . GLY A 1 284 ? 13.797 20.141 4.676 1 60.78 284 GLY A O 1
ATOM 2271 N N . MET A 1 285 ? 14.844 18.266 4.117 1 51.75 285 MET A N 1
ATOM 2272 C CA . MET A 1 285 ? 16.203 18.781 4.188 1 51.75 285 MET A CA 1
ATOM 2273 C C . MET A 1 285 ? 16.438 19.844 3.104 1 51.75 285 MET A C 1
ATOM 2275 O O . MET A 1 285 ? 15.75 19.859 2.088 1 51.75 285 MET A O 1
ATOM 2279 N N . GLU A 1 286 ? 17.203 20.688 3.412 1 51.38 286 GLU A N 1
ATOM 2280 C CA . GLU A 1 286 ? 17.656 21.719 2.479 1 51.38 286 GLU A CA 1
ATOM 2281 C C . GLU A 1 286 ? 17.719 21.172 1.052 1 51.38 286 GLU A C 1
ATOM 2283 O O . GLU A 1 286 ? 18.156 20.047 0.82 1 51.38 286 GLU A O 1
ATOM 2288 N N . ARG A 1 287 ? 16.641 21.531 0.326 1 49 287 ARG A N 1
ATOM 2289 C CA . ARG A 1 287 ? 16.438 21.312 -1.103 1 49 287 ARG A CA 1
ATOM 2290 C C . ARG A 1 287 ? 17.766 21.156 -1.829 1 49 287 ARG A C 1
ATOM 2292 O O . ARG A 1 287 ? 18.359 22.141 -2.285 1 49 287 ARG A O 1
ATOM 2299 N N . MET A 1 288 ? 18.609 20.359 -1.344 1 46.38 288 MET A N 1
ATOM 2300 C CA . MET A 1 288 ? 19.906 20.219 -2.016 1 46.38 288 MET A CA 1
ATOM 2301 C C . MET A 1 288 ? 19.734 20.203 -3.531 1 46.38 288 MET A C 1
ATOM 2303 O O . MET A 1 288 ? 20.625 20.609 -4.27 1 46.38 288 MET A O 1
ATOM 2307 N N . TYR A 1 289 ? 18.656 19.406 -4.066 1 48.81 289 TYR A N 1
ATOM 2308 C CA . TYR A 1 289 ? 18.656 19.406 -5.527 1 48.81 289 TYR A CA 1
ATOM 2309 C C . TYR A 1 289 ? 17.484 20.203 -6.07 1 48.81 289 TYR A C 1
ATOM 2311 O O . TYR A 1 289 ? 16.344 19.719 -6.047 1 48.81 289 TYR A O 1
ATOM 2319 N N . GLN A 1 290 ? 17.406 21.359 -5.719 1 51.34 290 GLN A N 1
ATOM 2320 C CA . GLN A 1 290 ? 16.281 22.234 -6.062 1 51.34 290 GLN A CA 1
ATOM 2321 C C . GLN A 1 290 ? 15.984 22.172 -7.559 1 51.34 290 GLN A C 1
ATOM 2323 O O . GLN A 1 290 ? 16.828 22.531 -8.383 1 51.34 290 GLN A O 1
ATOM 2328 N N . GLU A 1 291 ? 15.266 21.281 -8.016 1 58.62 291 GLU A N 1
ATOM 2329 C CA . GLU A 1 291 ? 14.703 21.516 -9.344 1 58.62 291 GLU A CA 1
ATOM 2330 C C . GLU A 1 291 ? 13.961 22.844 -9.398 1 58.62 291 GLU A C 1
ATOM 2332 O O . GLU A 1 291 ? 13.414 23.297 -8.383 1 58.62 291 GLU A O 1
ATOM 2337 N N . GLY A 1 292 ? 14.461 23.766 -10.148 1 72.31 292 GLY A N 1
ATOM 2338 C CA . GLY A 1 292 ? 13.859 25.062 -10.406 1 72.31 292 GLY A CA 1
ATOM 2339 C C . GLY A 1 292 ? 12.344 25.031 -10.391 1 72.31 292 GLY A C 1
ATOM 2340 O O . GLY A 1 292 ? 11.734 23.969 -10.43 1 72.31 292 GLY A O 1
ATOM 2341 N N . CYS A 1 293 ? 11.75 26.109 -10 1 82.69 293 CYS A N 1
ATOM 2342 C CA . CYS A 1 293 ? 10.305 26.281 -10.031 1 82.69 293 CYS A CA 1
ATOM 2343 C C . CYS A 1 293 ? 9.773 26.203 -11.453 1 82.69 293 CYS A C 1
ATOM 2345 O O . CYS A 1 293 ? 10.516 26.469 -12.406 1 82.69 293 CYS A O 1
ATOM 2347 N N . ASP A 1 294 ? 8.625 25.781 -11.594 1 82.88 294 ASP A N 1
ATOM 2348 C CA . ASP A 1 294 ? 7.961 25.781 -12.898 1 82.88 294 ASP A CA 1
ATOM 2349 C C . ASP A 1 294 ? 7.816 27.203 -13.438 1 82.88 294 ASP A C 1
ATOM 2351 O O . ASP A 1 294 ? 8.039 28.172 -12.719 1 82.88 294 ASP A O 1
ATOM 2355 N N . SER A 1 295 ? 7.438 27.312 -14.773 1 82.31 295 SER A N 1
ATOM 2356 C CA . SER A 1 295 ? 7.371 28.609 -15.453 1 82.31 295 SER A CA 1
ATOM 2357 C C . SER A 1 295 ? 6.297 29.5 -14.852 1 82.31 295 SER A C 1
ATOM 2359 O O . SER A 1 295 ? 6.406 30.719 -14.883 1 82.31 295 SER A O 1
ATOM 2361 N N . ASP A 1 296 ? 5.266 28.891 -14.312 1 86.75 296 ASP A N 1
ATOM 2362 C CA . ASP A 1 296 ? 4.176 29.672 -13.734 1 86.75 296 ASP A CA 1
ATOM 2363 C C . ASP A 1 296 ? 4.367 29.859 -12.227 1 86.75 296 ASP A C 1
ATOM 2365 O O . ASP A 1 296 ? 3.414 30.156 -11.508 1 86.75 296 ASP A O 1
ATOM 2369 N N . GLU A 1 297 ? 5.59 29.641 -11.789 1 90 297 GLU A N 1
ATOM 2370 C CA . GLU A 1 297 ? 5.938 29.781 -10.383 1 90 297 GLU A CA 1
ATOM 2371 C C . GLU A 1 297 ? 7.117 30.719 -10.188 1 90 297 GLU A C 1
ATOM 2373 O O . GLU A 1 297 ? 7.887 30.953 -11.125 1 90 297 GLU A O 1
ATOM 2378 N N . TYR A 1 298 ? 7.137 31.359 -9.086 1 91.19 298 TYR A N 1
ATOM 2379 C CA . TYR A 1 298 ? 8.305 32.125 -8.688 1 91.19 298 TYR A CA 1
ATOM 2380 C C . TYR A 1 298 ? 8.906 31.594 -7.398 1 91.19 298 TYR A C 1
ATOM 2382 O O . TYR A 1 298 ? 8.25 30.844 -6.668 1 91.19 298 TYR A O 1
ATOM 2390 N N . SER A 1 299 ? 10.125 31.906 -7.18 1 91.25 299 SER A N 1
ATOM 2391 C CA . SER A 1 299 ? 10.836 31.344 -6.031 1 91.25 299 SER A CA 1
ATOM 2392 C C . SER A 1 299 ? 11.156 32.438 -5.004 1 91.25 299 SER A C 1
ATOM 2394 O O . SER A 1 299 ? 11.516 33.562 -5.363 1 91.25 299 SER A O 1
ATOM 2396 N N . VAL A 1 300 ? 10.875 32.156 -3.797 1 91.94 300 VAL A N 1
ATOM 2397 C CA . VAL A 1 300 ? 11.328 32.938 -2.656 1 91.94 300 VAL A CA 1
ATOM 2398 C C . VAL A 1 300 ? 12 32.031 -1.629 1 91.94 300 VAL A C 1
ATOM 2400 O O . VAL A 1 300 ? 11.375 31.109 -1.11 1 91.94 300 VAL A O 1
ATOM 2403 N N . ASP A 1 301 ? 13.281 32.25 -1.281 1 90.31 301 ASP A N 1
ATOM 2404 C CA . ASP A 1 301 ? 14.031 31.469 -0.312 1 90.31 301 ASP A CA 1
ATOM 2405 C C . ASP A 1 301 ? 13.969 29.984 -0.644 1 90.31 301 ASP A C 1
ATOM 2407 O O . ASP A 1 301 ? 13.711 29.156 0.234 1 90.31 301 ASP A O 1
ATOM 2411 N N . SER A 1 302 ? 13.969 29.562 -1.85 1 84.06 302 SER A N 1
ATOM 2412 C CA . SER A 1 302 ? 14.039 28.203 -2.375 1 84.06 302 SER A CA 1
ATOM 2413 C C . SER A 1 302 ? 12.68 27.516 -2.293 1 84.06 302 SER A C 1
ATOM 2415 O O . SER A 1 302 ? 12.594 26.281 -2.371 1 84.06 302 SER A O 1
ATOM 2417 N N . LEU A 1 303 ? 11.695 28.359 -2.012 1 89.69 303 LEU A N 1
ATOM 2418 C CA . LEU A 1 303 ? 10.336 27.844 -2.082 1 89.69 303 LEU A CA 1
ATOM 2419 C C . LEU A 1 303 ? 9.633 28.328 -3.348 1 89.69 303 LEU A C 1
ATOM 2421 O O . LEU A 1 303 ? 9.844 29.469 -3.783 1 89.69 303 LEU A O 1
ATOM 2425 N N . CYS A 1 304 ? 8.859 27.5 -3.889 1 89.88 304 CYS A N 1
ATOM 2426 C CA . CYS A 1 304 ? 8.102 27.875 -5.078 1 89.88 304 CYS A CA 1
ATOM 2427 C C . CYS A 1 304 ? 6.684 28.281 -4.711 1 89.88 304 CYS A C 1
ATOM 2429 O O . CYS A 1 304 ? 6.055 27.656 -3.854 1 89.88 304 CYS A O 1
ATOM 2431 N N . PHE A 1 305 ? 6.215 29.344 -5.383 1 93.5 305 PHE A N 1
ATOM 2432 C CA . PHE A 1 305 ? 4.852 29.828 -5.223 1 93.5 305 PHE A CA 1
ATOM 2433 C C . PHE A 1 305 ? 4.184 30.047 -6.578 1 93.5 305 PHE A C 1
ATOM 2435 O O . PHE A 1 305 ? 4.863 30.297 -7.574 1 93.5 305 PHE A O 1
ATOM 2442 N N . THR A 1 306 ? 2.891 29.891 -6.566 1 90.56 306 THR A N 1
ATOM 2443 C CA . THR A 1 306 ? 2.148 30.016 -7.816 1 90.56 306 THR A CA 1
ATOM 2444 C C . THR A 1 306 ? 1.944 31.484 -8.18 1 90.56 306 THR A C 1
ATOM 2446 O O . THR A 1 306 ? 1.634 32.312 -7.316 1 90.56 306 THR A O 1
ATOM 2449 N N . GLU A 1 307 ? 2.24 31.766 -9.484 1 85.38 307 GLU A N 1
ATOM 2450 C CA . GLU A 1 307 ? 2.027 33.125 -9.969 1 85.38 307 GLU A CA 1
ATOM 2451 C C . GLU A 1 307 ? 0.566 33.344 -10.344 1 85.38 307 GLU A C 1
ATOM 2453 O O . GLU A 1 307 ? -0.053 32.5 -10.992 1 85.38 307 GLU A O 1
ATOM 2458 N N . THR A 1 308 ? -0.211 34.062 -9.609 1 67.06 308 THR A N 1
ATOM 2459 C CA . THR A 1 308 ? -1.578 34.406 -9.984 1 67.06 308 THR A CA 1
ATOM 2460 C C . THR A 1 308 ? -1.611 35.062 -11.359 1 67.06 308 THR A C 1
ATOM 2462 O O . THR A 1 308 ? -0.965 36.094 -11.578 1 67.06 308 THR A O 1
ATOM 2465 N N . LEU A 1 309 ? -1.409 34.406 -12.438 1 54.44 309 LEU A N 1
ATOM 2466 C CA . LEU A 1 309 ? -1.504 35.062 -13.742 1 54.44 309 LEU A CA 1
ATOM 2467 C C . LEU A 1 309 ? -2.803 35.844 -13.867 1 54.44 309 LEU A C 1
ATOM 2469 O O . LEU A 1 309 ? -3.865 35.281 -14.102 1 54.44 309 LEU A O 1
ATOM 2473 N N . LEU A 1 310 ? -3.398 36.438 -13.016 1 46.41 310 LEU A N 1
ATOM 2474 C CA . LEU A 1 310 ? -4.492 37.25 -13.508 1 46.41 310 LEU A CA 1
ATOM 2475 C C . LEU A 1 310 ? -4.156 37.844 -14.883 1 46.41 310 LEU A C 1
ATOM 2477 O O . LEU A 1 310 ? -4.922 38.625 -15.438 1 46.41 310 LEU A O 1
ATOM 2481 N N . GLY A 1 311 ? -2.871 38.031 -15.281 1 43.78 311 GLY A N 1
ATOM 2482 C CA . GLY A 1 311 ? -2.66 39 -16.344 1 43.78 311 GLY A CA 1
ATOM 2483 C C . GLY A 1 311 ? -3.217 38.531 -17.688 1 43.78 311 GLY A C 1
ATOM 2484 O O . GLY A 1 311 ? -3.529 37.375 -17.859 1 43.78 311 GLY A O 1
ATOM 2485 N N . ALA A 1 312 ? -3.527 39.469 -18.797 1 47.81 312 ALA A N 1
ATOM 2486 C CA . ALA A 1 312 ? -4.023 39.5 -20.156 1 47.81 312 ALA A CA 1
ATOM 2487 C C . ALA A 1 312 ? -3.396 38.375 -21 1 47.81 312 ALA A C 1
ATOM 2489 O O . ALA A 1 312 ? -4.02 37.875 -21.938 1 47.81 312 ALA A O 1
ATOM 2490 N N . ARG A 1 313 ? -2.326 37.906 -20.672 1 48.91 313 ARG A N 1
ATOM 2491 C CA . ARG A 1 313 ? -1.59 37.062 -21.594 1 48.91 313 ARG A CA 1
ATOM 2492 C C . ARG A 1 313 ? -2.029 35.594 -21.469 1 48.91 313 ARG A C 1
ATOM 2494 O O . ARG A 1 313 ? -2.115 34.875 -22.469 1 48.91 313 ARG A O 1
ATOM 2501 N N . SER A 1 314 ? -2.373 35.094 -20.281 1 50 314 SER A N 1
ATOM 2502 C CA . SER A 1 314 ? -2.814 33.719 -20.141 1 50 314 SER A CA 1
ATOM 2503 C C . SER A 1 314 ? -4.238 33.531 -20.656 1 50 314 SER A C 1
ATOM 2505 O O . SER A 1 314 ? -4.57 32.469 -21.219 1 50 314 SER A O 1
ATOM 2507 N N . PHE A 1 315 ? -5.098 34.531 -20.453 1 48.47 315 PHE A N 1
ATOM 2508 C CA . PHE A 1 315 ? -6.418 34.594 -21.062 1 48.47 315 PHE A CA 1
ATOM 2509 C C . PHE A 1 315 ? -6.316 34.5 -22.578 1 48.47 315 PHE A C 1
ATOM 2511 O O . PHE A 1 315 ? -7.035 33.719 -23.203 1 48.47 315 PHE A O 1
ATOM 2518 N N . TRP A 1 316 ? -5.426 35.281 -23.047 1 55.16 316 TRP A N 1
ATOM 2519 C CA . TRP A 1 316 ? -5.27 35.281 -24.5 1 55.16 316 TRP A CA 1
ATOM 2520 C C . TRP A 1 316 ? -4.66 33.969 -24.984 1 55.16 316 TRP A C 1
ATOM 2522 O O . TRP A 1 316 ? -5.008 33.5 -26.062 1 55.16 316 TRP A O 1
ATOM 2532 N N . LYS A 1 317 ? -3.875 33.469 -24.219 1 55.91 317 LYS A N 1
ATOM 2533 C CA . LYS A 1 317 ? -3.336 32.156 -24.594 1 55.91 317 LYS A CA 1
ATOM 2534 C C . LYS A 1 317 ? -4.402 31.078 -24.484 1 55.91 317 LYS A C 1
ATOM 2536 O O . LYS A 1 317 ? -4.484 30.203 -25.344 1 55.91 317 LYS A O 1
ATOM 2541 N N . GLY A 1 318 ? -5.238 31.188 -23.484 1 55.81 318 GLY A N 1
ATOM 2542 C CA . GLY A 1 318 ? -6.375 30.297 -23.375 1 55.81 318 GLY A CA 1
ATOM 2543 C C . GLY A 1 318 ? -7.363 30.422 -24.516 1 55.81 318 GLY A C 1
ATOM 2544 O O . GLY A 1 318 ? -7.816 29.422 -25.062 1 55.81 318 GLY A O 1
ATOM 2545 N N . ILE A 1 319 ? -7.703 31.703 -24.812 1 60.94 319 ILE A N 1
ATOM 2546 C CA . ILE A 1 319 ? -8.539 31.969 -25.969 1 60.94 319 ILE A CA 1
ATOM 2547 C C . ILE A 1 319 ? -7.867 31.422 -27.234 1 60.94 319 ILE A C 1
ATOM 2549 O O . ILE A 1 319 ? -8.523 30.797 -28.078 1 60.94 319 ILE A O 1
ATOM 2553 N N . PHE A 1 320 ? -6.594 31.641 -27.219 1 61.59 320 PHE A N 1
ATOM 2554 C CA . PHE A 1 320 ? -5.859 31.156 -28.375 1 61.59 320 PHE A CA 1
ATOM 2555 C C . PHE A 1 320 ? -5.883 29.625 -28.438 1 61.59 320 PHE A C 1
ATOM 2557 O O . PHE A 1 320 ? -6.137 29.047 -29.484 1 61.59 320 PHE A O 1
ATOM 2564 N N . LEU A 1 321 ? -5.758 29.047 -27.297 1 63 321 LEU A N 1
ATOM 2565 C CA . LEU A 1 321 ? -5.766 27.578 -27.266 1 63 321 LEU A CA 1
ATOM 2566 C C . LEU A 1 321 ? -7.172 27.047 -27.516 1 63 321 LEU A C 1
ATOM 2568 O O . LEU A 1 321 ? -7.344 26.031 -28.203 1 63 321 LEU A O 1
ATOM 2572 N N . LEU A 1 322 ? -8.141 27.688 -27.062 1 66.19 322 LEU A N 1
ATOM 2573 C CA . LEU A 1 322 ? -9.531 27.328 -27.328 1 66.19 322 LEU A CA 1
ATOM 2574 C C . LEU A 1 322 ? -9.891 27.531 -28.797 1 66.19 322 LEU A C 1
ATOM 2576 O O . LEU A 1 322 ? -10.562 26.688 -29.391 1 66.19 322 LEU A O 1
ATOM 2580 N N . VAL A 1 323 ? -9.508 28.719 -29.281 1 68.56 323 VAL A N 1
ATOM 2581 C CA . VAL A 1 323 ? -9.75 29 -30.688 1 68.56 323 VAL A CA 1
ATOM 2582 C C . VAL A 1 323 ? -9.039 27.969 -31.562 1 68.56 323 VAL A C 1
ATOM 2584 O O . VAL A 1 323 ? -9.609 27.453 -32.531 1 68.56 323 VAL A O 1
ATOM 2587 N N . MET A 1 324 ? -7.922 27.531 -31.094 1 66.62 324 MET A N 1
ATOM 2588 C CA . MET A 1 324 ? -7.176 26.516 -31.844 1 66.62 324 MET A CA 1
ATOM 2589 C C . MET A 1 324 ? -7.859 25.156 -31.75 1 66.62 324 MET A C 1
ATOM 2591 O O . MET A 1 324 ? -7.938 24.422 -32.75 1 66.62 324 MET A O 1
ATOM 2595 N N . ALA A 1 325 ? -8.438 24.859 -30.672 1 66.44 325 ALA A N 1
ATOM 2596 C CA . ALA A 1 325 ? -9.164 23.594 -30.469 1 66.44 325 ALA A CA 1
ATOM 2597 C C . ALA A 1 325 ? -10.445 23.578 -31.297 1 66.44 325 ALA A C 1
ATOM 2599 O O . ALA A 1 325 ? -10.758 22.578 -31.938 1 66.44 325 ALA A O 1
ATOM 2600 N N . VAL A 1 326 ? -11.164 24.672 -31.25 1 69.88 326 VAL A N 1
ATOM 2601 C CA . VAL A 1 326 ? -12.383 24.797 -32.031 1 69.88 326 VAL A CA 1
ATOM 2602 C C . VAL A 1 326 ? -12.039 24.703 -33.531 1 69.88 326 VAL A C 1
ATOM 2604 O O . VAL A 1 326 ? -12.742 24.047 -34.281 1 69.88 326 VAL A O 1
ATOM 2607 N N . LEU A 1 327 ? -10.953 25.297 -33.844 1 66.81 327 LEU A N 1
ATOM 2608 C CA . LEU A 1 327 ? -10.523 25.281 -35.25 1 66.81 327 LEU A CA 1
ATOM 2609 C C . LEU A 1 327 ? -10.125 23.875 -35.688 1 66.81 327 LEU A C 1
ATOM 2611 O O . LEU A 1 327 ? -10.453 23.453 -36.781 1 66.81 327 LEU A O 1
ATOM 2615 N N . VAL A 1 328 ? -9.641 23.188 -34.781 1 67.88 328 VAL A N 1
ATOM 2616 C CA . VAL A 1 328 ? -9.25 21.812 -35.062 1 67.88 328 VAL A CA 1
ATOM 2617 C C . VAL A 1 328 ? -10.5 20.938 -35.188 1 67.88 328 VAL A C 1
ATOM 2619 O O . VAL A 1 328 ? -10.602 20.125 -36.125 1 67.88 328 VAL A O 1
ATOM 2622 N N . VAL A 1 329 ? -11.484 21.109 -34.438 1 70.69 329 VAL A N 1
ATOM 2623 C CA . VAL A 1 329 ? -12.727 20.344 -34.469 1 70.69 329 VAL A CA 1
ATOM 2624 C C . VAL A 1 329 ? -13.508 20.703 -35.719 1 70.69 329 VAL A C 1
ATOM 2626 O O . VAL A 1 329 ? -14.055 19.812 -36.406 1 70.69 329 VAL A O 1
ATOM 2629 N N . CYS A 1 330 ? -13.547 21.984 -35.938 1 68.81 330 CYS A N 1
ATOM 2630 C CA . CYS A 1 330 ? -14.234 22.422 -37.156 1 68.81 330 CYS A CA 1
ATOM 2631 C C . CYS A 1 330 ? -13.555 21.875 -38.406 1 68.81 330 CYS A C 1
ATOM 2633 O O . CYS A 1 330 ? -14.227 21.406 -39.312 1 68.81 330 CYS A O 1
ATOM 2635 N N . MET A 1 331 ? -12.32 21.828 -38.281 1 65.31 331 MET A N 1
ATOM 2636 C CA . MET A 1 331 ? -11.555 21.297 -39.406 1 65.31 331 MET A CA 1
ATOM 2637 C C . MET A 1 331 ? -11.773 19.797 -39.562 1 65.31 331 MET A C 1
ATOM 2639 O O . MET A 1 331 ? -11.898 19.281 -40.656 1 65.31 331 MET A O 1
ATOM 2643 N N . PHE A 1 332 ? -11.844 19.234 -38.438 1 70.44 332 PHE A N 1
ATOM 2644 C CA . PHE A 1 332 ? -12.156 17.812 -38.438 1 70.44 332 PHE A CA 1
ATOM 2645 C C . PHE A 1 332 ? -13.562 17.547 -38.969 1 70.44 332 PHE A C 1
ATOM 2647 O O . PHE A 1 332 ? -13.773 16.641 -39.781 1 70.44 332 PHE A O 1
ATOM 2654 N N . GLY A 1 333 ? -14.492 18.219 -38.594 1 68.81 333 GLY A N 1
ATOM 2655 C CA . GLY A 1 333 ? -15.859 18.141 -39.094 1 68.81 333 GLY A CA 1
ATOM 2656 C C . GLY A 1 333 ? -15.969 18.375 -40.562 1 68.81 333 GLY A C 1
ATOM 2657 O O . GLY A 1 333 ? -16.656 17.641 -41.281 1 68.81 333 GLY A O 1
ATOM 2658 N N . PHE A 1 334 ? -15.297 19.359 -40.969 1 69.25 334 PHE A N 1
ATOM 2659 C CA . PHE A 1 334 ? -15.312 19.688 -42.375 1 69.25 334 PHE A CA 1
ATOM 2660 C C . PHE A 1 334 ? -14.641 18.594 -43.219 1 69.25 334 PHE A C 1
ATOM 2662 O O . PHE A 1 334 ? -15.094 18.266 -44.312 1 69.25 334 PHE A O 1
ATOM 2669 N N . SER A 1 335 ? -13.695 18.062 -42.625 1 63.25 335 SER A N 1
ATOM 2670 C CA . SER A 1 335 ? -13.008 16.969 -43.281 1 63.25 335 SER A CA 1
ATOM 2671 C C . SER A 1 335 ? -13.891 15.734 -43.406 1 63.25 335 SER A C 1
ATOM 2673 O O . SER A 1 335 ? -13.945 15.094 -44.469 1 63.25 335 SER A O 1
ATOM 2675 N N . VAL A 1 336 ? -14.594 15.398 -42.469 1 69.25 336 VAL A N 1
ATOM 2676 C CA . VAL A 1 336 ? -15.516 14.273 -42.438 1 69.25 336 VAL A CA 1
ATOM 2677 C C . VAL A 1 336 ? -16.656 14.516 -43.438 1 69.25 336 VAL A C 1
ATOM 2679 O O . VAL A 1 336 ? -17.031 13.625 -44.188 1 69.25 336 VAL A O 1
ATOM 2682 N N . ARG A 1 337 ? -17.156 15.68 -43.406 1 66.12 337 ARG A N 1
ATOM 2683 C CA . ARG A 1 337 ? -18.219 16.047 -44.344 1 66.12 337 ARG A CA 1
ATOM 2684 C C . ARG A 1 337 ? -17.719 15.945 -45.781 1 66.12 337 ARG A C 1
ATOM 2686 O O . ARG A 1 337 ? -18.438 15.445 -46.656 1 66.12 337 ARG A O 1
ATOM 2693 N N . TRP A 1 338 ? -16.547 16.391 -45.969 1 62.59 338 TRP A N 1
ATOM 2694 C CA . TRP A 1 338 ? -15.961 16.328 -47.312 1 62.59 338 TRP A CA 1
ATOM 2695 C C . TRP A 1 338 ? -15.758 14.891 -47.75 1 62.59 338 TRP A C 1
ATOM 2697 O O . TRP A 1 338 ? -16.094 14.539 -48.875 1 62.59 338 TRP A O 1
ATOM 2707 N N . ILE A 1 339 ? -15.352 14.094 -46.938 1 61.09 339 ILE A N 1
ATOM 2708 C CA . ILE A 1 339 ? -15.164 12.68 -47.25 1 61.09 339 ILE A CA 1
ATOM 2709 C C . ILE A 1 339 ? -16.516 12.031 -47.531 1 61.09 339 ILE A C 1
ATOM 2711 O O . ILE A 1 339 ? -16.672 11.273 -48.5 1 61.09 339 ILE A O 1
ATOM 2715 N N . TRP A 1 340 ? -17.5 12.289 -46.781 1 62.06 340 TRP A N 1
ATOM 2716 C CA . TRP A 1 340 ? -18.859 11.766 -46.938 1 62.06 340 TRP A CA 1
ATOM 2717 C C . TRP A 1 340 ? -19.438 12.18 -48.312 1 62.06 340 TRP A C 1
ATOM 2719 O O . TRP A 1 340 ? -20.047 11.359 -49 1 62.06 340 TRP A O 1
ATOM 2729 N N . TYR A 1 341 ? -19.156 13.391 -48.594 1 62.19 341 TYR A N 1
ATOM 2730 C CA . TYR A 1 341 ? -19.672 13.898 -49.875 1 62.19 341 TYR A CA 1
ATOM 2731 C C . TYR A 1 341 ? -18.953 13.242 -51.031 1 62.19 341 TYR A C 1
ATOM 2733 O O . TYR A 1 341 ? -19.578 12.891 -52.031 1 62.19 341 TYR A O 1
ATOM 2741 N N . GLN A 1 342 ? -17.719 13 -50.844 1 59 342 GLN A N 1
ATOM 2742 C CA . GLN A 1 342 ? -16.969 12.398 -51.938 1 59 342 GLN A CA 1
ATOM 2743 C C . GLN A 1 342 ? -17.281 10.906 -52.062 1 59 342 GLN A C 1
ATOM 2745 O O . GLN A 1 342 ? -17.234 10.352 -53.156 1 59 342 GLN A O 1
ATOM 2750 N N . MET A 1 343 ? -17.625 10.273 -51.094 1 55.81 343 MET A N 1
ATOM 2751 C CA . MET A 1 343 ? -18 8.867 -51.156 1 55.81 343 MET A CA 1
ATOM 2752 C C . MET A 1 343 ? -19.406 8.695 -51.75 1 55.81 343 MET A C 1
ATOM 2754 O O . MET A 1 343 ? -19.797 7.59 -52.125 1 55.81 343 MET A O 1
ATOM 2758 N N . ARG A 1 344 ? -20.234 9.547 -51.625 1 54 344 ARG A N 1
ATOM 2759 C CA . ARG A 1 344 ? -21.562 9.445 -52.188 1 54 344 ARG A CA 1
ATOM 2760 C C . ARG A 1 344 ? -21.516 9.453 -53.719 1 54 344 ARG A C 1
ATOM 2762 O O . ARG A 1 344 ? -22.406 8.898 -54.375 1 54 344 ARG A O 1
ATOM 2769 N N . TYR A 1 345 ? -20.578 10.047 -54.281 1 46.75 345 TYR A N 1
ATOM 2770 C CA . TYR A 1 345 ? -20.547 9.961 -55.75 1 46.75 345 TYR A CA 1
ATOM 2771 C C . TYR A 1 345 ? -19.469 8.977 -56.219 1 46.75 345 TYR A C 1
ATOM 2773 O O . TYR A 1 345 ? -18.391 8.914 -55.625 1 46.75 345 TYR A O 1
ATOM 2781 N N . MET B 1 1 ? 2.139 12.953 49.75 1 25.12 1 MET B N 1
ATOM 2782 C CA . MET B 1 1 ? 1.53 13.75 48.688 1 25.12 1 MET B CA 1
ATOM 2783 C C . MET B 1 1 ? 2.463 13.859 47.5 1 25.12 1 MET B C 1
ATOM 2785 O O . MET B 1 1 ? 3.254 14.797 47.406 1 25.12 1 MET B O 1
ATOM 2789 N N . ARG B 1 2 ? 3.109 12.805 46.969 1 27.33 2 ARG B N 1
ATOM 2790 C CA . ARG B 1 2 ? 4.305 12.688 46.156 1 27.33 2 ARG B CA 1
ATOM 2791 C C . ARG B 1 2 ? 4.035 13.156 44.719 1 27.33 2 ARG B C 1
ATOM 2793 O O . ARG B 1 2 ? 3.129 12.656 44.062 1 27.33 2 ARG B O 1
ATOM 2800 N N . ARG B 1 3 ? 4.391 14.477 44.344 1 24.73 3 ARG B N 1
ATOM 2801 C CA . ARG B 1 3 ? 4.32 15.328 43.188 1 24.73 3 ARG B CA 1
ATOM 2802 C C . ARG B 1 3 ? 4.957 14.648 41.969 1 24.73 3 ARG B C 1
ATOM 2804 O O . ARG B 1 3 ? 6.16 14.383 41.969 1 24.73 3 ARG B O 1
ATOM 2811 N N . TYR B 1 4 ? 4.359 13.648 41.406 1 24.08 4 TYR B N 1
ATOM 2812 C CA . TYR B 1 4 ? 4.867 13.023 40.188 1 24.08 4 TYR B CA 1
ATOM 2813 C C . TYR B 1 4 ? 5.086 14.062 39.094 1 24.08 4 TYR B C 1
ATOM 2815 O O . TYR B 1 4 ? 4.137 14.703 38.625 1 24.08 4 TYR B O 1
ATOM 2823 N N . ILE B 1 5 ? 6.23 14.773 39.062 1 22.92 5 ILE B N 1
ATOM 2824 C CA . ILE B 1 5 ? 6.695 15.719 38.062 1 22.92 5 ILE B CA 1
ATOM 2825 C C . ILE B 1 5 ? 6.645 15.07 36.688 1 22.92 5 ILE B C 1
ATOM 2827 O O . ILE B 1 5 ? 7.32 14.07 36.438 1 22.92 5 ILE B O 1
ATOM 2831 N N . ARG B 1 6 ? 5.477 15.102 36.031 1 23.61 6 ARG B N 1
ATOM 2832 C CA . ARG B 1 6 ? 5.289 14.797 34.625 1 23.61 6 ARG B CA 1
ATOM 2833 C C . ARG B 1 6 ? 6.379 15.445 33.75 1 23.61 6 ARG B C 1
ATOM 2835 O O . ARG B 1 6 ? 6.516 16.672 33.75 1 23.61 6 ARG B O 1
ATOM 2842 N N . LEU B 1 7 ? 7.504 14.812 33.562 1 24.89 7 LEU B N 1
ATOM 2843 C CA . LEU B 1 7 ? 8.617 15.203 32.688 1 24.89 7 LEU B CA 1
ATOM 2844 C C . LEU B 1 7 ? 8.133 15.5 31.281 1 24.89 7 LEU B C 1
ATOM 2846 O O . LEU B 1 7 ? 7.621 14.609 30.594 1 24.89 7 LEU B O 1
ATOM 2850 N N . LEU B 1 8 ? 7.59 16.609 31.062 1 24.58 8 LEU B N 1
ATOM 2851 C CA . LEU B 1 8 ? 7.289 17.188 29.75 1 24.58 8 LEU B CA 1
ATOM 2852 C C . LEU B 1 8 ? 8.516 17.141 28.844 1 24.58 8 LEU B C 1
ATOM 2854 O O . LEU B 1 8 ? 9.531 17.766 29.141 1 24.58 8 LEU B O 1
ATOM 2858 N N . ALA B 1 9 ? 8.883 16.016 28.328 1 26.86 9 ALA B N 1
ATOM 2859 C CA . ALA B 1 9 ? 10.031 15.977 27.438 1 26.86 9 ALA B CA 1
ATOM 2860 C C . ALA B 1 9 ? 9.859 16.969 26.281 1 26.86 9 ALA B C 1
ATOM 2862 O O . ALA B 1 9 ? 9.047 16.75 25.375 1 26.86 9 ALA B O 1
ATOM 2863 N N . LEU B 1 10 ? 9.789 18.219 26.609 1 26.77 10 LEU B N 1
ATOM 2864 C CA . LEU B 1 10 ? 9.922 19.219 25.562 1 26.77 10 LEU B CA 1
ATOM 2865 C C . LEU B 1 10 ? 11.125 18.938 24.672 1 26.77 10 LEU B C 1
ATOM 2867 O O . LEU B 1 10 ? 12.242 18.766 25.172 1 26.77 10 LEU B O 1
ATOM 2871 N N . LEU B 1 11 ? 10.906 18.281 23.609 1 30.42 11 LEU B N 1
ATOM 2872 C CA . LEU B 1 11 ? 11.922 18.234 22.562 1 30.42 11 LEU B CA 1
ATOM 2873 C C . LEU B 1 11 ? 12.461 19.625 22.25 1 30.42 11 LEU B C 1
ATOM 2875 O O . LEU B 1 11 ? 11.719 20.484 21.797 1 30.42 11 LEU B O 1
ATOM 2879 N N . ALA B 1 12 ? 13.281 20.156 23.047 1 30.41 12 ALA B N 1
ATOM 2880 C CA . ALA B 1 12 ? 14.148 21.312 22.828 1 30.41 12 ALA B CA 1
ATOM 2881 C C . ALA B 1 12 ? 14.758 21.266 21.422 1 30.41 12 ALA B C 1
ATOM 2883 O O . ALA B 1 12 ? 15.406 20.281 21.047 1 30.41 12 ALA B O 1
ATOM 2884 N N . LEU B 1 13 ? 14.188 22.016 20.453 1 32.47 13 LEU B N 1
ATOM 2885 C CA . LEU B 1 13 ? 14.75 22.5 19.203 1 32.47 13 LEU B CA 1
ATOM 2886 C C . LEU B 1 13 ? 16.141 23.078 19.406 1 32.47 13 LEU B C 1
ATOM 2888 O O . LEU B 1 13 ? 16.281 24.203 19.891 1 32.47 13 LEU B O 1
ATOM 2892 N N . CYS B 1 14 ? 17.078 22.469 19.984 1 33.81 14 CYS B N 1
ATOM 2893 C CA . CYS B 1 14 ? 18.422 23.031 19.984 1 33.81 14 CYS B CA 1
ATOM 2894 C C . CYS B 1 14 ? 18.812 23.5 18.578 1 33.81 14 CYS B C 1
ATOM 2896 O O . CYS B 1 14 ? 18.422 22.891 17.594 1 33.81 14 CYS B O 1
ATOM 2898 N N . SER B 1 15 ? 19.25 24.781 18.312 1 37.03 15 SER B N 1
ATOM 2899 C CA . SER B 1 15 ? 19.891 25.484 17.203 1 37.03 15 SER B CA 1
ATOM 2900 C C . SER B 1 15 ? 20.859 24.562 16.453 1 37.03 15 SER B C 1
ATOM 2902 O O . SER B 1 15 ? 21.484 24.984 15.477 1 37.03 15 SER B O 1
ATOM 2904 N N . VAL B 1 16 ? 21.656 23.688 17.125 1 41.75 16 VAL B N 1
ATOM 2905 C CA . VAL B 1 16 ? 22.672 22.891 16.438 1 41.75 16 VAL B CA 1
ATOM 2906 C C . VAL B 1 16 ? 22.016 21.984 15.391 1 41.75 16 VAL B C 1
ATOM 2908 O O . VAL B 1 16 ? 20.859 21.594 15.547 1 41.75 16 VAL B O 1
ATOM 2911 N N . ALA B 1 17 ? 22.672 21.828 14.023 1 52.22 17 ALA B N 1
ATOM 2912 C CA . ALA B 1 17 ? 22.656 21.094 12.75 1 52.22 17 ALA B CA 1
ATOM 2913 C C . ALA B 1 17 ? 22.281 19.641 12.953 1 52.22 17 ALA B C 1
ATOM 2915 O O . ALA B 1 17 ? 22.797 18.75 12.266 1 52.22 17 ALA B O 1
ATOM 2916 N N . SER B 1 18 ? 21.625 19.281 14.078 1 65.81 18 SER B N 1
ATOM 2917 C CA . SER B 1 18 ? 21.469 17.844 14.328 1 65.81 18 SER B CA 1
ATOM 2918 C C . SER B 1 18 ? 20.328 17.266 13.492 1 65.81 18 SER B C 1
ATOM 2920 O O . SER B 1 18 ? 19.5 18 12.953 1 65.81 18 SER B O 1
ATOM 2922 N N . GLY B 1 19 ? 20.453 16.031 13.172 1 77.94 19 GLY B N 1
ATOM 2923 C CA . GLY B 1 19 ? 19.484 15.266 12.43 1 77.94 19 GLY B CA 1
ATOM 2924 C C . GLY B 1 19 ? 18.109 15.25 13.086 1 77.94 19 GLY B C 1
ATOM 2925 O O . GLY B 1 19 ? 18 15.445 14.297 1 77.94 19 GLY B O 1
ATOM 2926 N N . TYR B 1 20 ? 17.078 15.195 12.367 1 85.31 20 TYR B N 1
ATOM 2927 C CA . TYR B 1 20 ? 15.695 15.148 12.852 1 85.31 20 TYR B CA 1
ATOM 2928 C C . TYR B 1 20 ? 15.453 13.898 13.688 1 85.31 20 TYR B C 1
ATOM 2930 O O . TYR B 1 20 ? 16.016 12.836 13.406 1 85.31 20 TYR B O 1
ATOM 2938 N N . VAL B 1 21 ? 14.703 14.07 14.711 1 91.56 21 VAL B N 1
ATOM 2939 C CA . VAL B 1 21 ? 14.266 12.938 15.523 1 91.56 21 VAL B CA 1
ATOM 2940 C C . VAL B 1 21 ? 12.812 12.609 15.211 1 91.56 21 VAL B C 1
ATOM 2942 O O . VAL B 1 21 ? 11.945 13.484 15.258 1 91.56 21 VAL B O 1
ATOM 2945 N N . TYR B 1 22 ? 12.586 11.367 14.93 1 94.62 22 TYR B N 1
ATOM 2946 C CA . TYR B 1 22 ? 11.25 10.922 14.547 1 94.62 22 TYR B CA 1
ATOM 2947 C C . TYR B 1 22 ? 10.664 9.992 15.602 1 94.62 22 TYR B C 1
ATOM 2949 O O . TYR B 1 22 ? 11.406 9.266 16.281 1 94.62 22 TYR B O 1
ATOM 2957 N N . GLN B 1 23 ? 9.367 10.102 15.711 1 95.56 23 GLN B N 1
ATOM 2958 C CA . GLN B 1 23 ? 8.586 9.164 16.5 1 95.56 23 GLN B CA 1
ATOM 2959 C C . GLN B 1 23 ? 7.551 8.445 15.633 1 95.56 23 GLN B C 1
ATOM 2961 O O . GLN B 1 23 ? 7.258 8.883 14.523 1 95.56 23 GLN B O 1
ATOM 2966 N N . CYS B 1 24 ? 7.102 7.336 16.188 1 97.62 24 CYS B N 1
ATOM 2967 C CA . CYS B 1 24 ? 6.027 6.645 15.484 1 97.62 24 CYS B CA 1
ATOM 2968 C C . CYS B 1 24 ? 4.758 7.484 15.461 1 97.62 24 CYS B C 1
ATOM 2970 O O . CYS B 1 24 ? 4.453 8.188 16.422 1 97.62 24 CYS B O 1
ATOM 2972 N N . GLU B 1 25 ? 4.062 7.395 14.344 1 97.44 25 GLU B N 1
ATOM 2973 C CA . GLU B 1 25 ? 2.727 7.984 14.352 1 97.44 25 GLU B CA 1
ATOM 2974 C C . GLU B 1 25 ? 1.933 7.539 15.578 1 97.44 25 GLU B C 1
ATOM 2976 O O . GLU B 1 25 ? 1.88 6.348 15.891 1 97.44 25 GLU B O 1
ATOM 2981 N N . PRO B 1 26 ? 1.329 8.539 16.219 1 98.12 26 PRO B N 1
ATOM 2982 C CA . PRO B 1 26 ? 0.556 8.148 17.391 1 98.12 26 PRO B CA 1
ATOM 2983 C C . PRO B 1 26 ? -0.52 7.109 17.078 1 98.12 26 PRO B C 1
ATOM 2985 O O . PRO B 1 26 ? -1.232 7.234 16.078 1 98.12 26 PRO B O 1
ATOM 2988 N N . GLY B 1 27 ? -0.543 6.098 17.875 1 98.19 27 GLY B N 1
ATOM 2989 C CA . GLY B 1 27 ? -1.574 5.082 17.734 1 98.19 27 GLY B CA 1
ATOM 2990 C C . GLY B 1 27 ? -1.08 3.814 17.078 1 98.19 27 GLY B C 1
ATOM 2991 O O . GLY B 1 27 ? -1.74 2.775 17.141 1 98.19 27 GLY B O 1
ATOM 2992 N N . THR B 1 28 ? 0.083 3.844 16.469 1 97.88 28 THR B N 1
ATOM 2993 C CA . THR B 1 28 ? 0.561 2.678 15.734 1 97.88 28 THR B CA 1
ATOM 2994 C C . THR B 1 28 ? 1.268 1.702 16.672 1 97.88 28 THR B C 1
ATOM 2996 O O . THR B 1 28 ? 1.229 0.489 16.453 1 97.88 28 THR B O 1
ATOM 2999 N N . GLU B 1 29 ? 1.981 2.188 17.75 1 94.81 29 GLU B N 1
ATOM 3000 C CA . GLU B 1 29 ? 2.619 1.329 18.75 1 94.81 29 GLU B CA 1
ATOM 3001 C C . GLU B 1 29 ? 1.591 0.454 19.469 1 94.81 29 GLU B C 1
ATOM 3003 O O . GLU B 1 29 ? 0.391 0.735 19.422 1 94.81 29 GLU B O 1
ATOM 3008 N N . PRO B 1 30 ? 1.96 -0.745 19.906 1 94.69 30 PRO B N 1
ATOM 3009 C CA . PRO B 1 30 ? 3.332 -1.118 20.25 1 94.69 30 PRO B CA 1
ATOM 3010 C C . PRO B 1 30 ? 3.979 -2.037 19.219 1 94.69 30 PRO B C 1
ATOM 3012 O O . PRO B 1 30 ? 5.18 -2.312 19.297 1 94.69 30 PRO B O 1
ATOM 3015 N N . THR B 1 31 ? 3.268 -2.541 18.266 1 94.94 31 THR B N 1
ATOM 3016 C CA . THR B 1 31 ? 3.848 -3.564 17.406 1 94.94 31 THR B CA 1
ATOM 3017 C C . THR B 1 31 ? 4.215 -2.977 16.047 1 94.94 31 THR B C 1
ATOM 3019 O O . THR B 1 31 ? 5.004 -3.566 15.305 1 94.94 31 THR B O 1
ATOM 3022 N N . VAL B 1 32 ? 3.604 -1.837 15.758 1 97.5 32 VAL B N 1
ATOM 3023 C CA . VAL B 1 32 ? 3.84 -1.182 14.469 1 97.5 32 VAL B CA 1
ATOM 3024 C C . VAL B 1 32 ? 4.328 0.246 14.703 1 97.5 32 VAL B C 1
ATOM 3026 O O . VAL B 1 32 ? 3.951 0.887 15.688 1 97.5 32 VAL B O 1
ATOM 3029 N N . CYS B 1 33 ? 5.176 0.696 13.883 1 98.31 33 CYS B N 1
ATOM 3030 C CA . CYS B 1 33 ? 5.621 2.084 13.867 1 98.31 33 CYS B CA 1
ATOM 3031 C C . CYS B 1 33 ? 5.594 2.65 12.453 1 98.31 33 CYS B C 1
ATOM 3033 O O . CYS B 1 33 ? 6.348 2.203 11.586 1 98.31 33 CYS B O 1
ATOM 3035 N N . SER B 1 34 ? 4.742 3.543 12.234 1 98.06 34 SER B N 1
ATOM 3036 C CA . SER B 1 34 ? 4.691 4.254 10.961 1 98.06 34 SER B CA 1
ATOM 3037 C C . SER B 1 34 ? 5.383 5.613 11.062 1 98.06 34 SER B C 1
ATOM 3039 O O . SER B 1 34 ? 5.23 6.32 12.055 1 98.06 34 SER B O 1
ATOM 3041 N N . ILE B 1 35 ? 6.152 5.934 10.062 1 96.19 35 ILE B N 1
ATOM 3042 C CA . ILE B 1 35 ? 6.887 7.191 10.016 1 96.19 35 ILE B CA 1
ATOM 3043 C C . ILE B 1 35 ? 6.59 7.918 8.703 1 96.19 35 ILE B C 1
ATOM 3045 O O . ILE B 1 35 ? 6.699 7.336 7.625 1 96.19 35 ILE B O 1
ATOM 3049 N N . TRP B 1 36 ? 6.23 9.117 8.812 1 91.75 36 TRP B N 1
ATOM 3050 C CA . TRP B 1 36 ? 5.934 9.93 7.633 1 91.75 36 TRP B CA 1
ATOM 3051 C C . TRP B 1 36 ? 7.125 10.797 7.25 1 91.75 36 TRP B C 1
ATOM 3053 O O . TRP B 1 36 ? 7.781 11.375 8.117 1 91.75 36 TRP B O 1
ATOM 3063 N N . ASN B 1 37 ? 7.477 10.836 5.996 1 89.06 37 ASN B N 1
ATOM 3064 C CA . ASN B 1 37 ? 8.398 11.781 5.371 1 89.06 37 ASN B CA 1
ATOM 3065 C C . ASN B 1 37 ? 9.758 11.773 6.059 1 89.06 37 ASN B C 1
ATOM 3067 O O . ASN B 1 37 ? 10.289 12.836 6.41 1 89.06 37 ASN B O 1
ATOM 3071 N N . LEU B 1 38 ? 10.242 10.633 6.301 1 91.81 38 LEU B N 1
ATOM 3072 C CA . LEU B 1 38 ? 11.594 10.492 6.832 1 91.81 38 LEU B CA 1
ATOM 3073 C C . LEU B 1 38 ? 12.617 11.086 5.871 1 91.81 38 LEU B C 1
ATOM 3075 O O . LEU B 1 38 ? 12.68 10.695 4.707 1 91.81 38 LEU B O 1
ATOM 3079 N N . GLN B 1 39 ? 13.359 11.992 6.363 1 87.94 39 GLN B N 1
ATOM 3080 C CA . GLN B 1 39 ? 14.383 12.625 5.539 1 87.94 39 GLN B CA 1
ATOM 3081 C C . GLN B 1 39 ? 15.719 11.891 5.652 1 87.94 39 GLN B C 1
ATOM 3083 O O . GLN B 1 39 ? 16.375 11.938 6.699 1 87.94 39 GLN B O 1
ATOM 3088 N N . TYR B 1 40 ? 16.125 11.219 4.578 1 91.75 40 TYR B N 1
ATOM 3089 C CA . TYR B 1 40 ? 17.375 10.445 4.52 1 91.75 40 TYR B CA 1
ATOM 3090 C C . TYR B 1 40 ? 17.969 10.477 3.115 1 91.75 40 TYR B C 1
ATOM 3092 O O . TYR B 1 40 ? 17.312 10.086 2.146 1 91.75 40 TYR B O 1
ATOM 3100 N N . ASP B 1 41 ? 19.125 11.008 3.076 1 88.06 41 ASP B N 1
ATOM 3101 C CA . ASP B 1 41 ? 19.891 11.055 1.841 1 88.06 41 ASP B CA 1
ATOM 3102 C C . ASP B 1 41 ? 21.328 10.594 2.074 1 88.06 41 ASP B C 1
ATOM 3104 O O . ASP B 1 41 ? 22.156 11.344 2.611 1 88.06 41 ASP B O 1
ATOM 3108 N N . SER B 1 42 ? 21.625 9.469 1.527 1 87.94 42 SER B N 1
ATOM 3109 C CA . SER B 1 42 ? 22.922 8.859 1.795 1 87.94 42 SER B CA 1
ATOM 3110 C C . SER B 1 42 ? 24.062 9.719 1.266 1 87.94 42 SER B C 1
ATOM 3112 O O . SER B 1 42 ? 25.125 9.781 1.872 1 87.94 42 SER B O 1
ATOM 3114 N N . LYS B 1 43 ? 23.875 10.375 0.131 1 86.19 43 LYS B N 1
ATOM 3115 C CA . LYS B 1 43 ? 24.906 11.219 -0.452 1 86.19 43 LYS B CA 1
ATOM 3116 C C . LYS B 1 43 ? 25.141 12.469 0.393 1 86.19 43 LYS B C 1
ATOM 3118 O O . LYS B 1 43 ? 26.281 12.859 0.64 1 86.19 43 LYS B O 1
ATOM 3123 N N . ALA B 1 44 ? 24.047 13.07 0.841 1 84.25 44 ALA B N 1
ATOM 3124 C CA . ALA B 1 44 ? 24.141 14.273 1.661 1 84.25 44 ALA B CA 1
ATOM 3125 C C . ALA B 1 44 ? 24.781 13.977 3.012 1 84.25 44 ALA B C 1
ATOM 3127 O O . ALA B 1 44 ? 25.484 14.812 3.57 1 84.25 44 ALA B O 1
ATOM 3128 N N . LEU B 1 45 ? 24.609 12.773 3.479 1 88.56 45 LEU B N 1
ATOM 3129 C CA . LEU B 1 45 ? 25.062 12.406 4.812 1 88.56 45 LEU B CA 1
ATOM 3130 C C . LEU B 1 45 ? 26.578 12.188 4.824 1 88.56 45 LEU B C 1
ATOM 3132 O O . LEU B 1 45 ? 27.203 12.203 5.887 1 88.56 45 LEU B O 1
ATOM 3136 N N . VAL B 1 46 ? 27.156 11.898 3.611 1 88.06 46 VAL B N 1
ATOM 3137 C CA . VAL B 1 46 ? 28.609 11.805 3.52 1 88.06 46 VAL B CA 1
ATOM 3138 C C . VAL B 1 46 ? 29.234 13.156 3.875 1 88.06 46 VAL B C 1
ATOM 3140 O O . VAL B 1 46 ? 30.234 13.211 4.598 1 88.06 46 VAL B O 1
ATOM 3143 N N . LYS B 1 47 ? 28.594 14.273 3.424 1 88 47 LYS B N 1
ATOM 3144 C CA . LYS B 1 47 ? 29.094 15.617 3.654 1 88 47 LYS B CA 1
ATOM 3145 C C . LYS B 1 47 ? 28.656 16.141 5.016 1 88 47 LYS B C 1
ATOM 3147 O O . LYS B 1 47 ? 29.375 16.938 5.645 1 88 47 LYS B O 1
ATOM 3152 N N . HIS B 1 48 ? 27.422 15.656 5.41 1 88.19 48 HIS B N 1
ATOM 3153 C CA . HIS B 1 48 ? 26.859 16.156 6.66 1 88.19 48 HIS B CA 1
ATOM 3154 C C . HIS B 1 48 ? 26.375 15 7.531 1 88.19 48 HIS B C 1
ATOM 3156 O O . HIS B 1 48 ? 25.172 14.844 7.746 1 88.19 48 HIS B O 1
ATOM 3162 N N . PRO B 1 49 ? 27.297 14.289 8.148 1 88.94 49 PRO B N 1
ATOM 3163 C CA . PRO B 1 49 ? 26.922 13.133 8.969 1 88.94 49 PRO B CA 1
ATOM 3164 C C . PRO B 1 49 ? 26.078 13.523 10.18 1 88.94 49 PRO B C 1
ATOM 3166 O O . PRO B 1 49 ? 25.328 12.703 10.703 1 88.94 49 PRO B O 1
ATOM 3169 N N . ASP B 1 50 ? 26.156 14.789 10.633 1 89.19 50 ASP B N 1
ATOM 3170 C CA . ASP B 1 50 ? 25.438 15.273 11.797 1 89.19 50 ASP B CA 1
ATOM 3171 C C . ASP B 1 50 ? 23.938 15.375 11.508 1 89.19 50 ASP B C 1
ATOM 3173 O O . ASP B 1 50 ? 23.125 15.492 12.43 1 89.19 50 ASP B O 1
ATOM 3177 N N . LYS B 1 51 ? 23.609 15.227 10.242 1 87.81 51 LYS B N 1
ATOM 3178 C CA . LYS B 1 51 ? 22.219 15.359 9.844 1 87.81 51 LYS B CA 1
ATOM 3179 C C . LYS B 1 51 ? 21.531 14 9.766 1 87.81 51 LYS B C 1
ATOM 3181 O O . LYS B 1 51 ? 20.391 13.898 9.297 1 87.81 51 LYS B O 1
ATOM 3186 N N . LEU B 1 52 ? 22.203 12.961 10.258 1 93.19 52 LEU B N 1
ATOM 3187 C CA . LEU B 1 52 ? 21.594 11.633 10.297 1 93.19 52 LEU B CA 1
ATOM 3188 C C . LEU B 1 52 ? 20.375 11.625 11.195 1 93.19 52 LEU B C 1
ATOM 3190 O O . LEU B 1 52 ? 20.453 12.008 12.367 1 93.19 52 LEU B O 1
ATOM 3194 N N . PRO B 1 53 ? 19.25 11.203 10.602 1 93.25 53 PRO B N 1
ATOM 3195 C CA . PRO B 1 53 ? 18.047 11.18 11.445 1 93.25 53 PRO B CA 1
ATOM 3196 C C . PRO B 1 53 ? 18.047 10.008 12.422 1 93.25 53 PRO B C 1
ATOM 3198 O O . PRO B 1 53 ? 18.844 9.078 12.281 1 93.25 53 PRO B O 1
ATOM 3201 N N . SER B 1 54 ? 17.188 10.133 13.367 1 94.31 54 SER B N 1
ATOM 3202 C CA . SER B 1 54 ? 16.984 9.047 14.32 1 94.31 54 SER B CA 1
ATOM 3203 C C . SER B 1 54 ? 15.508 8.797 14.57 1 94.31 54 SER B C 1
ATOM 3205 O O . SER B 1 54 ? 14.703 9.727 14.539 1 94.31 54 SER B O 1
ATOM 3207 N N . VAL B 1 55 ? 15.219 7.516 14.766 1 96.75 55 VAL B N 1
ATOM 3208 C CA . VAL B 1 55 ? 13.852 7.121 15.062 1 96.75 55 VAL B CA 1
ATOM 3209 C C . VAL B 1 55 ? 13.789 6.441 16.438 1 96.75 55 VAL B C 1
ATOM 3211 O O . VAL B 1 55 ? 14.594 5.559 16.719 1 96.75 55 VAL B O 1
ATOM 3214 N N . GLN B 1 56 ? 12.844 6.918 17.203 1 96.44 56 GLN B N 1
ATOM 3215 C CA . GLN B 1 56 ? 12.688 6.332 18.531 1 96.44 56 GLN B CA 1
ATOM 3216 C C . GLN B 1 56 ? 11.375 5.57 18.656 1 96.44 56 GLN B C 1
ATOM 3218 O O . GLN B 1 56 ? 10.297 6.137 18.422 1 96.44 56 GLN B O 1
ATOM 3223 N N . TYR B 1 57 ? 11.484 4.273 19 1 95.88 57 TYR B N 1
ATOM 3224 C CA . TYR B 1 57 ? 10.297 3.463 19.25 1 95.88 57 TYR B CA 1
ATOM 3225 C C . TYR B 1 57 ? 10.625 2.309 20.188 1 95.88 57 TYR B C 1
ATOM 3227 O O . TYR B 1 57 ? 11.789 1.938 20.359 1 95.88 57 TYR B O 1
ATOM 3235 N N . PRO B 1 58 ? 9.648 1.803 20.891 1 95.81 58 PRO B N 1
ATOM 3236 C CA . PRO B 1 58 ? 9.883 0.721 21.859 1 95.81 58 PRO B CA 1
ATOM 3237 C C . PRO B 1 58 ? 10.352 -0.568 21.188 1 95.81 58 PRO B C 1
ATOM 3239 O O . PRO B 1 58 ? 10.141 -0.759 19.984 1 95.81 58 PRO B O 1
ATOM 3242 N N . SER B 1 59 ? 10.938 -1.399 21.938 1 94.88 59 SER B N 1
ATOM 3243 C CA . SER B 1 59 ? 11.508 -2.648 21.438 1 94.88 59 SER B CA 1
ATOM 3244 C C . SER B 1 59 ? 10.406 -3.633 21.031 1 94.88 59 SER B C 1
ATOM 3246 O O . SER B 1 59 ? 10.68 -4.641 20.391 1 94.88 59 SER B O 1
ATOM 3248 N N . THR B 1 60 ? 9.188 -3.326 21.391 1 95.69 60 THR B N 1
ATOM 3249 C CA . THR B 1 60 ? 8.078 -4.215 21.078 1 95.69 60 THR B CA 1
ATOM 3250 C C . THR B 1 60 ? 7.664 -4.07 19.609 1 95.69 60 THR B C 1
ATOM 3252 O O . THR B 1 60 ? 6.934 -4.91 19.078 1 95.69 60 THR B O 1
ATOM 3255 N N . VAL B 1 61 ? 8.172 -2.996 19 1 96.62 61 VAL B N 1
ATOM 3256 C CA . VAL B 1 61 ? 7.855 -2.771 17.594 1 96.62 61 VAL B CA 1
ATOM 3257 C C . VAL B 1 61 ? 8.539 -3.83 16.734 1 96.62 61 VAL B C 1
ATOM 3259 O O . VAL B 1 61 ? 9.742 -4.078 16.875 1 96.62 61 VAL B O 1
ATOM 3262 N N . ARG B 1 62 ? 7.695 -4.426 15.852 1 96.75 62 ARG B N 1
ATOM 3263 C CA . ARG B 1 62 ? 8.25 -5.445 14.969 1 96.75 62 ARG B CA 1
ATOM 3264 C C . ARG B 1 62 ? 8.156 -5.012 13.508 1 96.75 62 ARG B C 1
ATOM 3266 O O . ARG B 1 62 ? 8.898 -5.508 12.656 1 96.75 62 ARG B O 1
ATOM 3273 N N . THR B 1 63 ? 7.227 -4.148 13.227 1 98 63 THR B N 1
ATOM 3274 C CA . THR B 1 63 ? 7.004 -3.686 11.859 1 98 63 THR B CA 1
ATOM 3275 C C . THR B 1 63 ? 7.215 -2.176 11.758 1 98 63 THR B C 1
ATOM 3277 O O . THR B 1 63 ? 6.613 -1.408 12.516 1 98 63 THR B O 1
ATOM 3280 N N . VAL B 1 64 ? 8.047 -1.773 10.867 1 98.56 64 VAL B N 1
ATOM 3281 C CA . VAL B 1 64 ? 8.242 -0.357 10.57 1 98.56 64 VAL B CA 1
ATOM 3282 C C . VAL B 1 64 ? 7.73 -0.044 9.172 1 98.56 64 VAL B C 1
ATOM 3284 O O . VAL B 1 64 ? 8.023 -0.771 8.219 1 98.56 64 VAL B O 1
ATOM 3287 N N . ARG B 1 65 ? 6.941 0.936 9.047 1 98.19 65 ARG B N 1
ATOM 3288 C CA . ARG B 1 65 ? 6.375 1.394 7.785 1 98.19 65 ARG B CA 1
ATOM 3289 C C . ARG B 1 65 ? 6.824 2.816 7.465 1 98.19 65 ARG B C 1
ATOM 3291 O O . ARG B 1 65 ? 6.656 3.723 8.281 1 98.19 65 ARG B O 1
ATOM 3298 N N . LEU B 1 66 ? 7.488 3.002 6.387 1 97.12 66 LEU B N 1
ATOM 3299 C CA . LEU B 1 66 ? 7.852 4.336 5.926 1 97.12 66 LEU B CA 1
ATOM 3300 C C . LEU B 1 66 ? 6.844 4.852 4.902 1 97.12 66 LEU B C 1
ATOM 3302 O O . LEU B 1 66 ? 6.566 4.18 3.908 1 97.12 66 LEU B O 1
ATOM 3306 N N . LEU B 1 67 ? 6.312 5.992 5.191 1 93.62 67 LEU B N 1
ATOM 3307 C CA . LEU B 1 67 ? 5.277 6.598 4.363 1 93.62 67 LEU B CA 1
ATOM 3308 C C . LEU B 1 67 ? 5.73 7.953 3.83 1 93.62 67 LEU B C 1
ATOM 3310 O O . LEU B 1 67 ? 6.422 8.703 4.527 1 93.62 67 LEU B O 1
ATOM 3314 N N . PHE B 1 68 ? 5.312 8.242 2.582 1 90.19 68 PHE B N 1
ATOM 3315 C CA . PHE B 1 68 ? 5.66 9.516 1.97 1 90.19 68 PHE B CA 1
ATOM 3316 C C . PHE B 1 68 ? 4.461 10.109 1.241 1 90.19 68 PHE B C 1
ATOM 3318 O O . PHE B 1 68 ? 3.646 9.383 0.673 1 90.19 68 PHE B O 1
ATOM 3325 N N . GLU B 1 69 ? 4.496 11.43 1.245 1 84.75 69 GLU B N 1
ATOM 3326 C CA . GLU B 1 69 ? 3.439 12.164 0.55 1 84.75 69 GLU B CA 1
ATOM 3327 C C . GLU B 1 69 ? 3.566 12.008 -0.963 1 84.75 69 GLU B C 1
ATOM 3329 O O . GLU B 1 69 ? 4.59 12.375 -1.544 1 84.75 69 GLU B O 1
ATOM 3334 N N . LYS B 1 70 ? 2.508 11.555 -1.566 1 81.88 70 LYS B N 1
ATOM 3335 C CA . LYS B 1 70 ? 2.529 11.266 -2.996 1 81.88 70 LYS B CA 1
ATOM 3336 C C . LYS B 1 70 ? 2.633 12.539 -3.82 1 81.88 70 LYS B C 1
ATOM 3338 O O . LYS B 1 70 ? 3.195 12.539 -4.918 1 81.88 70 LYS B O 1
ATOM 3343 N N . TYR B 1 71 ? 2.217 13.594 -3.328 1 76.81 71 TYR B N 1
ATOM 3344 C CA . TYR B 1 71 ? 2.24 14.883 -4.008 1 76.81 71 TYR B CA 1
ATOM 3345 C C . TYR B 1 71 ? 3.67 15.32 -4.309 1 76.81 71 TYR B C 1
ATOM 3347 O O . TYR B 1 71 ? 3.928 15.977 -5.32 1 76.81 71 TYR B O 1
ATOM 3355 N N . TYR B 1 72 ? 4.531 14.875 -3.535 1 71 72 TYR B N 1
ATOM 3356 C CA . TYR B 1 72 ? 5.906 15.359 -3.637 1 71 72 TYR B CA 1
ATOM 3357 C C . TYR B 1 72 ? 6.707 14.516 -4.621 1 71 72 TYR B C 1
ATOM 3359 O O . TYR B 1 72 ? 7.871 14.805 -4.895 1 71 72 TYR B O 1
ATOM 3367 N N . TYR B 1 73 ? 6.113 13.5 -5.172 1 67.62 73 TYR B N 1
ATOM 3368 C CA . TYR B 1 73 ? 6.859 12.555 -5.992 1 67.62 73 TYR B CA 1
ATOM 3369 C C . TYR B 1 73 ? 7.555 13.266 -7.148 1 67.62 73 TYR B C 1
ATOM 3371 O O . TYR B 1 73 ? 8.688 12.93 -7.496 1 67.62 73 TYR B O 1
ATOM 3379 N N . ASN B 1 74 ? 6.848 14.219 -7.629 1 66 74 ASN B N 1
ATOM 3380 C CA . ASN B 1 74 ? 7.395 14.852 -8.82 1 66 74 ASN B CA 1
ATOM 3381 C C . ASN B 1 74 ? 8.211 16.094 -8.477 1 66 74 ASN B C 1
ATOM 3383 O O . ASN B 1 74 ? 8.875 16.656 -9.336 1 66 74 ASN B O 1
ATOM 3387 N N . ARG B 1 75 ? 8.242 16.375 -7.258 1 69.5 75 ARG B N 1
ATOM 3388 C CA . ARG B 1 75 ? 8.859 17.656 -6.922 1 69.5 75 ARG B CA 1
ATOM 3389 C C . ARG B 1 75 ? 10.07 17.453 -6.023 1 69.5 75 ARG B C 1
ATOM 3391 O O . ARG B 1 75 ? 11.016 18.25 -6.055 1 69.5 75 ARG B O 1
ATOM 3398 N N . GLN B 1 76 ? 9.898 16.391 -5.273 1 69.56 76 GLN B N 1
ATOM 3399 C CA . GLN B 1 76 ? 10.969 16.156 -4.305 1 69.56 76 GLN B CA 1
ATOM 3400 C C . GLN B 1 76 ? 11.414 14.703 -4.332 1 69.56 76 GLN B C 1
ATOM 3402 O O . GLN B 1 76 ? 10.609 13.805 -4.578 1 69.56 76 GLN B O 1
ATOM 3407 N N . GLN B 1 77 ? 12.719 14.695 -4.301 1 64.44 77 GLN B N 1
ATOM 3408 C CA . GLN B 1 77 ? 13.203 13.336 -4.098 1 64.44 77 GLN B CA 1
ATOM 3409 C C . GLN B 1 77 ? 12.992 12.883 -2.656 1 64.44 77 GLN B C 1
ATOM 3411 O O . GLN B 1 77 ? 13.539 13.484 -1.728 1 64.44 77 GLN B O 1
ATOM 3416 N N . GLN B 1 78 ? 12.164 12.047 -2.506 1 78.06 78 GLN B N 1
ATOM 3417 C CA . GLN B 1 78 ? 11.875 11.539 -1.168 1 78.06 78 GLN B CA 1
ATOM 3418 C C . GLN B 1 78 ? 12.891 10.477 -0.754 1 78.06 78 GLN B C 1
ATOM 3420 O O . GLN B 1 78 ? 14.102 10.727 -0.757 1 78.06 78 GLN B O 1
ATOM 3425 N N . LEU B 1 79 ? 12.711 9.25 -0.584 1 89.25 79 LEU B N 1
ATOM 3426 C CA . LEU B 1 79 ? 13.641 8.172 -0.238 1 89.25 79 LEU B CA 1
ATOM 3427 C C . LEU B 1 79 ? 14.117 7.445 -1.488 1 89.25 79 LEU B C 1
ATOM 3429 O O . LEU B 1 79 ? 13.383 6.645 -2.068 1 89.25 79 LEU B O 1
ATOM 3433 N N . THR B 1 80 ? 15.359 7.711 -1.87 1 91.19 80 THR B N 1
ATOM 3434 C CA . THR B 1 80 ? 15.875 7.172 -3.127 1 91.19 80 THR B CA 1
ATOM 3435 C C . THR B 1 80 ? 16.594 5.844 -2.895 1 91.19 80 THR B C 1
ATOM 3437 O O . THR B 1 80 ? 16.609 4.98 -3.773 1 91.19 80 THR B O 1
ATOM 3440 N N . ARG B 1 81 ? 17.172 5.727 -1.716 1 95.5 81 ARG B N 1
ATOM 3441 C CA . ARG B 1 81 ? 18 4.57 -1.411 1 95.5 81 ARG B CA 1
ATOM 3442 C C . ARG B 1 81 ? 17.734 4.059 0.001 1 95.5 81 ARG B C 1
ATOM 3444 O O . ARG B 1 81 ? 17.672 4.844 0.949 1 95.5 81 ARG B O 1
ATOM 3451 N N . TYR B 1 82 ? 17.453 2.83 0.109 1 97.88 82 TYR B N 1
ATOM 3452 C CA . TYR B 1 82 ? 17.406 2.156 1.402 1 97.88 82 TYR B CA 1
ATOM 3453 C C . TYR B 1 82 ? 18.672 1.34 1.646 1 97.88 82 TYR B C 1
ATOM 3455 O O . TYR B 1 82 ? 18.875 0.302 1.013 1 97.88 82 TYR B O 1
ATOM 3463 N N . ASP B 1 83 ? 19.5 1.77 2.562 1 97.25 83 ASP B N 1
ATOM 3464 C CA . ASP B 1 83 ? 20.797 1.114 2.742 1 97.25 83 ASP B CA 1
ATOM 3465 C C . ASP B 1 83 ? 20.953 0.595 4.168 1 97.25 83 ASP B C 1
ATOM 3467 O O . ASP B 1 83 ? 20.016 0.654 4.965 1 97.25 83 ASP B O 1
ATOM 3471 N N . THR B 1 84 ? 22.094 0.116 4.441 1 95.75 84 THR B N 1
ATOM 3472 C CA . THR B 1 84 ? 22.359 -0.548 5.711 1 95.75 84 THR B CA 1
ATOM 3473 C C . THR B 1 84 ? 22.312 0.451 6.863 1 95.75 84 THR B C 1
ATOM 3475 O O . THR B 1 84 ? 21.828 0.135 7.949 1 95.75 84 THR B O 1
ATOM 3478 N N . THR B 1 85 ? 22.844 1.624 6.629 1 96.75 85 THR B N 1
ATOM 3479 C CA . THR B 1 85 ? 22.828 2.654 7.66 1 96.75 85 THR B CA 1
ATOM 3480 C C . THR B 1 85 ? 21.406 2.994 8.062 1 96.75 85 THR B C 1
ATOM 3482 O O . THR B 1 85 ? 21.078 3.062 9.258 1 96.75 85 THR B O 1
ATOM 3485 N N . LEU B 1 86 ? 20.562 3.186 7.117 1 97.69 86 LEU B N 1
ATOM 3486 C CA . LEU B 1 86 ? 19.156 3.48 7.391 1 97.69 86 LEU B CA 1
ATOM 3487 C C . LEU B 1 86 ? 18.5 2.34 8.156 1 97.69 86 LEU B C 1
ATOM 3489 O O . LEU B 1 86 ? 17.828 2.57 9.156 1 97.69 86 LEU B O 1
ATOM 3493 N N . HIS B 1 87 ? 18.75 1.106 7.801 1 98.31 87 HIS B N 1
ATOM 3494 C CA . HIS B 1 87 ? 18.094 -0.053 8.406 1 98.31 87 HIS B CA 1
ATOM 3495 C C . HIS B 1 87 ? 18.594 -0.28 9.828 1 98.31 87 HIS B C 1
ATOM 3497 O O . HIS B 1 87 ? 17.797 -0.547 10.734 1 98.31 87 HIS B O 1
ATOM 3503 N N . THR B 1 88 ? 19.875 -0.176 10.039 1 97.62 88 THR B N 1
ATOM 3504 C CA . THR B 1 88 ? 20.484 -0.554 11.312 1 97.62 88 THR B CA 1
ATOM 3505 C C . THR B 1 88 ? 20.516 0.635 12.266 1 97.62 88 THR B C 1
ATOM 3507 O O . THR B 1 88 ? 19.891 0.606 13.328 1 97.62 88 THR B O 1
ATOM 3510 N N . THR B 1 89 ? 21.141 1.743 11.812 1 96.94 89 THR B N 1
ATOM 3511 C CA . THR B 1 89 ? 21.422 2.867 12.703 1 96.94 89 THR B CA 1
ATOM 3512 C C . THR B 1 89 ? 20.156 3.707 12.922 1 96.94 89 THR B C 1
ATOM 3514 O O . THR B 1 89 ? 19.859 4.098 14.047 1 96.94 89 THR B O 1
ATOM 3517 N N . VAL B 1 90 ? 19.422 3.932 11.859 1 97.56 90 VAL B N 1
ATOM 3518 C CA . VAL B 1 90 ? 18.297 4.855 11.945 1 97.56 90 VAL B CA 1
ATOM 3519 C C . VAL B 1 90 ? 17.062 4.109 12.438 1 97.56 90 VAL B C 1
ATOM 3521 O O . VAL B 1 90 ? 16.391 4.551 13.383 1 97.56 90 VAL B O 1
ATOM 3524 N N . LEU B 1 91 ? 16.781 2.891 11.859 1 98.25 91 LEU B N 1
ATOM 3525 C CA . LEU B 1 91 ? 15.523 2.205 12.133 1 98.25 91 LEU B CA 1
ATOM 3526 C C . LEU B 1 91 ? 15.734 1.061 13.117 1 98.25 91 LEU B C 1
ATOM 3528 O O . LEU B 1 91 ? 14.781 0.345 13.453 1 98.25 91 LEU B O 1
ATOM 3532 N N . HIS B 1 92 ? 16.906 0.783 13.5 1 97.94 92 HIS B N 1
ATOM 3533 C CA . HIS B 1 92 ? 17.25 -0.156 14.562 1 97.94 92 HIS B CA 1
ATOM 3534 C C . HIS B 1 92 ? 16.859 -1.583 14.18 1 97.94 92 HIS B C 1
ATOM 3536 O O . HIS B 1 92 ? 16.266 -2.307 14.969 1 97.94 92 HIS B O 1
ATOM 3542 N N . ASN B 1 93 ? 17.094 -2.02 12.977 1 98 93 ASN B N 1
ATOM 3543 C CA . ASN B 1 93 ? 17.031 -3.387 12.469 1 98 93 ASN B CA 1
ATOM 3544 C C . ASN B 1 93 ? 15.625 -3.967 12.617 1 98 93 ASN B C 1
ATOM 3546 O O . ASN B 1 93 ? 15.453 -5.059 13.164 1 98 93 ASN B O 1
ATOM 3550 N N . PRO B 1 94 ? 14.625 -3.309 12.125 1 98.06 94 PRO B N 1
ATOM 3551 C CA . PRO B 1 94 ? 13.297 -3.93 12.188 1 98.06 94 PRO B CA 1
ATOM 3552 C C . PRO B 1 94 ? 13.227 -5.25 11.422 1 98.06 94 PRO B C 1
ATOM 3554 O O . PRO B 1 94 ? 13.719 -5.344 10.297 1 98.06 94 PRO B O 1
ATOM 3557 N N . PRO B 1 95 ? 12.609 -6.227 12.023 1 98.06 95 PRO B N 1
ATOM 3558 C CA . PRO B 1 95 ? 12.484 -7.496 11.305 1 98.06 95 PRO B CA 1
ATOM 3559 C C . PRO B 1 95 ? 11.508 -7.418 10.141 1 98.06 95 PRO B C 1
ATOM 3561 O O . PRO B 1 95 ? 11.68 -8.109 9.133 1 98.06 95 PRO B O 1
ATOM 3564 N N . ASN B 1 96 ? 10.469 -6.629 10.266 1 98.38 96 ASN B N 1
ATOM 3565 C CA . ASN B 1 96 ? 9.469 -6.418 9.219 1 98.38 96 ASN B CA 1
ATOM 3566 C C . ASN B 1 96 ? 9.508 -4.988 8.695 1 98.38 96 ASN B C 1
ATOM 3568 O O . ASN B 1 96 ? 9.391 -4.035 9.469 1 98.38 96 ASN B O 1
ATOM 3572 N N . LEU B 1 97 ? 9.656 -4.898 7.406 1 98.62 97 LEU B N 1
ATOM 3573 C CA . LEU B 1 97 ? 9.789 -3.59 6.773 1 98.62 97 LEU B CA 1
ATOM 3574 C C . LEU B 1 97 ? 8.758 -3.416 5.66 1 98.62 97 LEU B C 1
ATOM 3576 O O . LEU B 1 97 ? 8.539 -4.332 4.863 1 98.62 97 LEU B O 1
ATOM 3580 N N . GLN B 1 98 ? 8.109 -2.27 5.668 1 98.38 98 GLN B N 1
ATOM 3581 C CA . GLN B 1 98 ? 7.164 -1.935 4.609 1 98.38 98 GLN B CA 1
ATOM 3582 C C . GLN B 1 98 ? 7.488 -0.578 3.99 1 98.38 98 GLN B C 1
ATOM 3584 O O . GLN B 1 98 ? 7.426 0.45 4.668 1 98.38 98 GLN B O 1
ATOM 3589 N N . ILE B 1 99 ? 7.887 -0.576 2.826 1 97.88 99 ILE B N 1
ATOM 3590 C CA . ILE B 1 99 ? 8.109 0.615 2.012 1 97.88 99 ILE B CA 1
ATOM 3591 C C . ILE B 1 99 ? 7.422 0.453 0.659 1 97.88 99 ILE B C 1
ATOM 3593 O O . ILE B 1 99 ? 7.996 -0.113 -0.273 1 97.88 99 ILE B O 1
ATOM 3597 N N . CYS B 1 100 ? 6.25 0.995 0.574 1 95.88 100 CYS B N 1
ATOM 3598 C CA . CYS B 1 100 ? 5.438 0.807 -0.625 1 95.88 100 CYS B CA 1
ATOM 3599 C C . CYS B 1 100 ? 5.043 2.146 -1.231 1 95.88 100 CYS B C 1
ATOM 3601 O O . CYS B 1 100 ? 4.738 3.096 -0.506 1 95.88 100 CYS B O 1
ATOM 3603 N N . ASP B 1 101 ? 5.117 2.273 -2.527 1 91.5 101 ASP B N 1
ATOM 3604 C CA . ASP B 1 101 ? 4.633 3.449 -3.246 1 91.5 101 ASP B CA 1
ATOM 3605 C C . ASP B 1 101 ? 5.383 4.703 -2.809 1 91.5 101 ASP B C 1
ATOM 3607 O O . ASP B 1 101 ? 4.766 5.703 -2.43 1 91.5 101 ASP B O 1
ATOM 3611 N N . THR B 1 102 ? 6.688 4.629 -2.787 1 90.88 102 THR B N 1
ATOM 3612 C CA . THR B 1 102 ? 7.5 5.762 -2.354 1 90.88 102 THR B CA 1
ATOM 3613 C C . THR B 1 102 ? 8.508 6.145 -3.434 1 90.88 102 THR B C 1
ATOM 3615 O O . THR B 1 102 ? 9.336 7.035 -3.227 1 90.88 102 THR B O 1
ATOM 3618 N N . ARG B 1 103 ? 8.602 5.414 -4.562 1 91.19 103 ARG B N 1
ATOM 3619 C CA . ARG B 1 103 ? 9.508 5.625 -5.684 1 91.19 103 ARG B CA 1
ATOM 3620 C C . ARG B 1 103 ? 10.945 5.293 -5.293 1 91.19 103 ARG B C 1
ATOM 3622 O O . ARG B 1 103 ? 11.891 5.879 -5.82 1 91.19 103 ARG B O 1
ATOM 3629 N N . LEU B 1 104 ? 11.125 4.477 -4.27 1 94.94 104 LEU B N 1
ATOM 3630 C CA . LEU B 1 104 ? 12.438 3.941 -3.922 1 94.94 104 LEU B CA 1
ATOM 3631 C C . LEU B 1 104 ? 13.133 3.371 -5.152 1 94.94 104 LEU B C 1
ATOM 3633 O O . LEU B 1 104 ? 12.508 2.678 -5.961 1 94.94 104 LEU B O 1
ATOM 3637 N N . ARG B 1 105 ? 14.438 3.568 -5.336 1 94.75 105 ARG B N 1
ATOM 3638 C CA . ARG B 1 105 ? 15.133 3.18 -6.562 1 94.75 105 ARG B CA 1
ATOM 3639 C C . ARG B 1 105 ? 16.172 2.109 -6.277 1 94.75 105 ARG B C 1
ATOM 3641 O O . ARG B 1 105 ? 16.453 1.265 -7.133 1 94.75 105 ARG B O 1
ATOM 3648 N N . GLN B 1 106 ? 16.75 2.244 -5.086 1 96.06 106 GLN B N 1
ATOM 3649 C CA . GLN B 1 106 ? 17.844 1.345 -4.754 1 96.06 106 GLN B CA 1
ATOM 3650 C C . GLN B 1 106 ? 17.625 0.686 -3.395 1 96.06 106 GLN B C 1
ATOM 3652 O O . GLN B 1 106 ? 17.203 1.341 -2.443 1 96.06 106 GLN B O 1
ATOM 3657 N N . LEU B 1 107 ? 17.906 -0.555 -3.344 1 97.75 107 LEU B N 1
ATOM 3658 C CA . LEU B 1 107 ? 17.75 -1.323 -2.111 1 97.75 107 LEU B CA 1
ATOM 3659 C C . LEU B 1 107 ? 19.047 -2.068 -1.781 1 97.75 107 LEU B C 1
ATOM 3661 O O . LEU B 1 107 ? 19.562 -2.812 -2.613 1 97.75 107 LEU B O 1
ATOM 3665 N N . VAL B 1 108 ? 19.609 -1.766 -0.693 1 98 108 VAL B N 1
ATOM 3666 C CA . VAL B 1 108 ? 20.625 -2.629 -0.115 1 98 108 VAL B CA 1
ATOM 3667 C C . VAL B 1 108 ? 19.984 -3.615 0.856 1 98 108 VAL B C 1
ATOM 3669 O O . VAL B 1 108 ? 19.422 -3.213 1.875 1 98 108 VAL B O 1
ATOM 3672 N N . MET B 1 109 ? 20.094 -4.887 0.556 1 98.12 109 MET B N 1
ATOM 3673 C CA . MET B 1 109 ? 19.391 -5.902 1.337 1 98.12 109 MET B CA 1
ATOM 3674 C C . MET B 1 109 ? 19.984 -6.008 2.74 1 98.12 109 MET B C 1
ATOM 3676 O O . MET B 1 109 ? 21.156 -6.332 2.902 1 98.12 109 MET B O 1
ATOM 3680 N N . PRO B 1 110 ? 19.172 -5.734 3.701 1 97.81 110 PRO B N 1
ATOM 3681 C CA . PRO B 1 110 ? 19.672 -5.918 5.066 1 97.81 110 PRO B CA 1
ATOM 3682 C C . PRO B 1 110 ? 19.75 -7.387 5.477 1 97.81 110 PRO B C 1
ATOM 3684 O O . PRO B 1 110 ? 18.781 -8.133 5.289 1 97.81 110 PRO B O 1
ATOM 3687 N N . PRO B 1 111 ? 20.812 -7.797 6.102 1 97.62 111 PRO B N 1
ATOM 3688 C CA . PRO B 1 111 ? 20.969 -9.211 6.469 1 97.62 111 PRO B CA 1
ATOM 3689 C C . PRO B 1 111 ? 19.938 -9.664 7.508 1 97.62 111 PRO B C 1
ATOM 3691 O O . PRO B 1 111 ? 19.547 -10.828 7.52 1 97.62 111 PRO B O 1
ATOM 3694 N N . SER B 1 112 ? 19.453 -8.781 8.328 1 97.62 112 SER B N 1
ATOM 3695 C CA . SER B 1 112 ? 18.609 -9.172 9.453 1 97.62 112 SER B CA 1
ATOM 3696 C C . SER B 1 112 ? 17.141 -9.07 9.094 1 97.62 112 SER B C 1
ATOM 3698 O O . SER B 1 112 ? 16.266 -9.438 9.891 1 97.62 112 SER B O 1
ATOM 3700 N N . LEU B 1 113 ? 16.812 -8.578 7.961 1 98.31 113 LEU B N 1
ATOM 3701 C CA . LEU B 1 113 ? 15.422 -8.453 7.535 1 98.31 113 LEU B CA 1
ATOM 3702 C C . LEU B 1 113 ? 14.766 -9.82 7.434 1 98.31 113 LEU B C 1
ATOM 3704 O O . LEU B 1 113 ? 15.367 -10.773 6.922 1 98.31 113 LEU B O 1
ATOM 3708 N N . GLN B 1 114 ? 13.555 -9.938 7.895 1 98.56 114 GLN B N 1
ATOM 3709 C CA . GLN B 1 114 ? 12.844 -11.211 7.84 1 98.56 114 GLN B CA 1
ATOM 3710 C C . GLN B 1 114 ? 11.672 -11.141 6.863 1 98.56 114 GLN B C 1
ATOM 3712 O O . GLN B 1 114 ? 11.453 -12.07 6.082 1 98.56 114 GLN B O 1
ATOM 3717 N N . VAL B 1 115 ? 10.906 -10.078 6.945 1 98.69 115 VAL B N 1
ATOM 3718 C CA . VAL B 1 115 ? 9.75 -9.859 6.078 1 98.69 115 VAL B CA 1
ATOM 3719 C C . VAL B 1 115 ? 9.859 -8.492 5.418 1 98.69 115 VAL B C 1
ATOM 3721 O O . VAL B 1 115 ? 9.984 -7.473 6.102 1 98.69 115 VAL B O 1
ATOM 3724 N N . GLY B 1 116 ? 9.82 -8.43 4.102 1 98.69 116 GLY B N 1
ATOM 3725 C CA . GLY B 1 116 ? 9.938 -7.172 3.387 1 98.69 116 GLY B CA 1
ATOM 3726 C C . GLY B 1 116 ? 8.812 -6.941 2.391 1 98.69 116 GLY B C 1
ATOM 3727 O O . GLY B 1 116 ? 8.602 -7.754 1.488 1 98.69 116 GLY B O 1
ATOM 3728 N N . TYR B 1 117 ? 8.047 -5.922 2.562 1 98.5 117 TYR B N 1
ATOM 3729 C CA . TYR B 1 117 ? 7.098 -5.402 1.587 1 98.5 117 TYR B CA 1
ATOM 3730 C C . TYR B 1 117 ? 7.648 -4.168 0.887 1 98.5 117 TYR B C 1
ATOM 3732 O O . TYR B 1 117 ? 7.656 -3.076 1.458 1 98.5 117 TYR B O 1
ATOM 3740 N N . LEU B 1 118 ? 8.047 -4.32 -0.307 1 98.44 118 LEU B N 1
ATOM 3741 C CA . LEU B 1 118 ? 8.688 -3.238 -1.05 1 98.44 118 LEU B CA 1
ATOM 3742 C C . LEU B 1 118 ? 8.031 -3.055 -2.414 1 98.44 118 LEU B C 1
ATOM 3744 O O . LEU B 1 118 ? 8.719 -2.859 -3.418 1 98.44 118 LEU B O 1
ATOM 3748 N N . THR B 1 119 ? 6.719 -3.068 -2.443 1 97.25 119 THR B N 1
ATOM 3749 C CA . THR B 1 119 ? 5.941 -3.096 -3.676 1 97.25 119 THR B CA 1
ATOM 3750 C C . THR B 1 119 ? 5.711 -1.681 -4.199 1 97.25 119 THR B C 1
ATOM 3752 O O . THR B 1 119 ? 5.797 -0.711 -3.443 1 97.25 119 THR B O 1
ATOM 3755 N N . ASP B 1 120 ? 5.457 -1.498 -5.461 1 95.75 120 ASP B N 1
ATOM 3756 C CA . ASP B 1 120 ? 5.02 -0.265 -6.109 1 95.75 120 ASP B CA 1
ATOM 3757 C C . ASP B 1 120 ? 6.051 0.846 -5.926 1 95.75 120 ASP B C 1
ATOM 3759 O O . ASP B 1 120 ? 5.711 1.952 -5.5 1 95.75 120 ASP B O 1
ATOM 3763 N N . ASN B 1 121 ? 7.254 0.487 -6.176 1 96.75 121 ASN B N 1
ATOM 3764 C CA . ASN B 1 121 ? 8.359 1.44 -6.195 1 96.75 121 ASN B CA 1
ATOM 3765 C C . ASN B 1 121 ? 9.039 1.487 -7.562 1 96.75 121 ASN B C 1
ATOM 3767 O O . ASN B 1 121 ? 8.398 1.223 -8.586 1 96.75 121 ASN B O 1
ATOM 3771 N N . MET B 1 122 ? 10.258 1.965 -7.641 1 96 122 MET B N 1
ATOM 3772 C CA . MET B 1 122 ? 11.055 2.027 -8.859 1 96 122 MET B CA 1
ATOM 3773 C C . MET B 1 122 ? 12.391 1.323 -8.68 1 96 122 MET B C 1
ATOM 3775 O O . MET B 1 122 ? 13.406 1.76 -9.219 1 96 122 MET B O 1
ATOM 3779 N N . ILE B 1 123 ? 12.359 0.309 -7.867 1 97.69 123 ILE B N 1
ATOM 3780 C CA . ILE B 1 123 ? 13.602 -0.388 -7.562 1 97.69 123 ILE B CA 1
ATOM 3781 C C . ILE B 1 123 ? 14.148 -1.042 -8.828 1 97.69 123 ILE B C 1
ATOM 3783 O O . ILE B 1 123 ? 13.484 -1.886 -9.438 1 97.69 123 ILE B O 1
ATOM 3787 N N . SER B 1 124 ? 15.312 -0.682 -9.18 1 96.31 124 SER B N 1
ATOM 3788 C CA . SER B 1 124 ? 15.953 -1.243 -10.367 1 96.31 124 SER B CA 1
ATOM 3789 C C . SER B 1 124 ? 17.188 -2.047 -9.992 1 96.31 124 SER B C 1
ATOM 3791 O O . SER B 1 124 ? 17.656 -2.885 -10.773 1 96.31 124 SER B O 1
ATOM 3793 N N . THR B 1 125 ? 17.688 -1.676 -8.797 1 92.44 125 THR B N 1
ATOM 3794 C CA . THR B 1 125 ? 18.906 -2.334 -8.359 1 92.44 125 THR B CA 1
ATOM 3795 C C . THR B 1 125 ? 18.781 -2.82 -6.914 1 92.44 125 THR B C 1
ATOM 3797 O O . THR B 1 125 ? 18.281 -2.09 -6.055 1 92.44 125 THR B O 1
ATOM 3800 N N . ILE B 1 126 ? 19.203 -4.047 -6.723 1 96.75 126 ILE B N 1
ATOM 3801 C CA . ILE B 1 126 ? 19.312 -4.605 -5.379 1 96.75 126 ILE B CA 1
ATOM 3802 C C . ILE B 1 126 ? 20.766 -5.008 -5.105 1 96.75 126 ILE B C 1
ATOM 3804 O O . ILE B 1 126 ? 21.328 -5.824 -5.828 1 96.75 126 ILE B O 1
ATOM 3808 N N . GLU B 1 127 ? 21.297 -4.391 -4.145 1 96.12 127 GLU B N 1
ATOM 3809 C CA . GLU B 1 127 ? 22.656 -4.73 -3.738 1 96.12 127 GLU B CA 1
ATOM 3810 C C . GLU B 1 127 ? 22.656 -5.816 -2.664 1 96.12 127 GLU B C 1
ATOM 3812 O O . GLU B 1 127 ? 22.031 -5.66 -1.617 1 96.12 127 GLU B O 1
ATOM 3817 N N . ILE B 1 128 ? 23.375 -6.859 -2.955 1 95.94 128 ILE B N 1
ATOM 3818 C CA . ILE B 1 128 ? 23.469 -8 -2.051 1 95.94 128 ILE B CA 1
ATOM 3819 C C . ILE B 1 128 ? 24.922 -8.453 -1.963 1 95.94 128 ILE B C 1
ATOM 3821 O O . ILE B 1 128 ? 25.625 -8.539 -2.98 1 95.94 128 ILE B O 1
ATOM 3825 N N . GLU B 1 129 ? 25.375 -8.656 -0.867 1 94.56 129 GLU B N 1
ATOM 3826 C CA . GLU B 1 129 ? 26.719 -9.195 -0.671 1 94.56 129 GLU B CA 1
ATOM 3827 C C . GLU B 1 129 ? 26.719 -10.719 -0.724 1 94.56 129 GLU B C 1
ATOM 3829 O O . GLU B 1 129 ? 26.062 -11.375 0.084 1 94.56 129 GLU B O 1
ATOM 3834 N N . PRO B 1 130 ? 27.531 -11.281 -1.579 1 92.25 130 PRO B N 1
ATOM 3835 C CA . PRO B 1 130 ? 27.469 -12.734 -1.798 1 92.25 130 PRO B CA 1
ATOM 3836 C C . PRO B 1 130 ? 27.953 -13.531 -0.589 1 92.25 130 PRO B C 1
ATOM 3838 O O . PRO B 1 130 ? 27.547 -14.688 -0.408 1 92.25 130 PRO B O 1
ATOM 3841 N N . ASP B 1 131 ? 28.75 -12.945 0.264 1 92.38 131 ASP B N 1
ATOM 3842 C CA . ASP B 1 131 ? 29.391 -13.695 1.343 1 92.38 131 ASP B CA 1
ATOM 3843 C C . ASP B 1 131 ? 28.625 -13.531 2.652 1 92.38 131 ASP B C 1
ATOM 3845 O O . ASP B 1 131 ? 29.047 -14.031 3.695 1 92.38 131 ASP B O 1
ATOM 3849 N N . LYS B 1 132 ? 27.516 -12.961 2.562 1 93.94 132 LYS B N 1
ATOM 3850 C CA . LYS B 1 132 ? 26.734 -12.742 3.777 1 93.94 132 LYS B CA 1
ATOM 3851 C C . LYS B 1 132 ? 25.531 -13.672 3.83 1 93.94 132 LYS B C 1
ATOM 3853 O O . LYS B 1 132 ? 25.062 -14.148 2.795 1 93.94 132 LYS B O 1
ATOM 3858 N N . ALA B 1 133 ? 25.156 -13.914 5.078 1 95.94 133 ALA B N 1
ATOM 3859 C CA . ALA B 1 133 ? 23.938 -14.68 5.305 1 95.94 133 ALA B CA 1
ATOM 3860 C C . ALA B 1 133 ? 22.75 -13.758 5.516 1 95.94 133 ALA B C 1
ATOM 3862 O O . ALA B 1 133 ? 22.844 -12.758 6.23 1 95.94 133 ALA B O 1
ATOM 3863 N N . TYR B 1 134 ? 21.719 -14.062 4.875 1 97.88 134 TYR B N 1
ATOM 3864 C CA . TYR B 1 134 ? 20.5 -13.266 4.969 1 97.88 134 TYR B CA 1
ATOM 3865 C C . TYR B 1 134 ? 19.359 -14.07 5.574 1 97.88 134 TYR B C 1
ATOM 3867 O O . TYR B 1 134 ? 19.25 -15.273 5.332 1 97.88 134 TYR B O 1
ATOM 3875 N N . THR B 1 135 ? 18.453 -13.391 6.332 1 98 135 THR B N 1
ATOM 3876 C CA . THR B 1 135 ? 17.438 -14.109 7.094 1 98 135 THR B CA 1
ATOM 3877 C C . THR B 1 135 ? 16.047 -13.867 6.496 1 98 135 THR B C 1
ATOM 3879 O O . THR B 1 135 ? 15.039 -14.344 7.035 1 98 135 THR B O 1
ATOM 3882 N N . VAL B 1 136 ? 15.969 -13.148 5.41 1 98.5 136 VAL B N 1
ATOM 3883 C CA . VAL B 1 136 ? 14.688 -12.781 4.816 1 98.5 136 VAL B CA 1
ATOM 3884 C C . VAL B 1 136 ? 13.953 -14.039 4.371 1 98.5 136 VAL B C 1
ATOM 3886 O O . VAL B 1 136 ? 14.531 -14.906 3.711 1 98.5 136 VAL B O 1
ATOM 3889 N N . ARG B 1 137 ? 12.672 -14.164 4.77 1 98.62 137 ARG B N 1
ATOM 3890 C CA . ARG B 1 137 ? 11.844 -15.328 4.453 1 98.62 137 ARG B CA 1
ATOM 3891 C C . ARG B 1 137 ? 10.727 -14.953 3.486 1 98.62 137 ARG B C 1
ATOM 3893 O O . ARG B 1 137 ? 10.211 -15.812 2.764 1 98.62 137 ARG B O 1
ATOM 3900 N N . TYR B 1 138 ? 10.312 -13.75 3.58 1 98.75 138 TYR B N 1
ATOM 3901 C CA . TYR B 1 138 ? 9.273 -13.219 2.711 1 98.75 138 TYR B CA 1
ATOM 3902 C C . TYR B 1 138 ? 9.711 -11.914 2.066 1 98.75 138 TYR B C 1
ATOM 3904 O O . TYR B 1 138 ? 10.086 -10.969 2.76 1 98.75 138 TYR B O 1
ATOM 3912 N N . LEU B 1 139 ? 9.602 -11.852 0.751 1 98.81 139 LEU B N 1
ATOM 3913 C CA . LEU B 1 139 ? 10.031 -10.656 0.041 1 98.81 139 LEU B CA 1
ATOM 3914 C C . LEU B 1 139 ? 9.094 -10.336 -1.113 1 98.81 139 LEU B C 1
ATOM 3916 O O . LEU B 1 139 ? 8.945 -11.133 -2.041 1 98.81 139 LEU B O 1
ATOM 3920 N N . ASP B 1 140 ? 8.453 -9.266 -0.997 1 98.56 140 ASP B N 1
ATOM 3921 C CA . ASP B 1 140 ? 7.57 -8.766 -2.047 1 98.56 140 ASP B CA 1
ATOM 3922 C C . ASP B 1 140 ? 8.203 -7.594 -2.789 1 98.56 140 ASP B C 1
ATOM 3924 O O . ASP B 1 140 ? 8.258 -6.48 -2.266 1 98.56 140 ASP B O 1
ATOM 3928 N N . LEU B 1 141 ? 8.617 -7.832 -3.971 1 98.56 141 LEU B N 1
ATOM 3929 C CA . LEU B 1 141 ? 9.234 -6.832 -4.832 1 98.56 141 LEU B CA 1
ATOM 3930 C C . LEU B 1 141 ? 8.383 -6.574 -6.066 1 98.56 141 LEU B C 1
ATOM 3932 O O . LEU B 1 141 ? 8.898 -6.215 -7.125 1 98.56 141 LEU B O 1
ATOM 3936 N N . SER B 1 142 ? 7.102 -6.812 -5.969 1 97.88 142 SER B N 1
ATOM 3937 C CA . SER B 1 142 ? 6.211 -6.66 -7.113 1 97.88 142 SER B CA 1
ATOM 3938 C C . SER B 1 142 ? 6.051 -5.195 -7.5 1 97.88 142 SER B C 1
ATOM 3940 O O . SER B 1 142 ? 6.254 -4.305 -6.672 1 97.88 142 SER B O 1
ATOM 3942 N N . HIS B 1 143 ? 5.754 -4.934 -8.805 1 97.31 143 HIS B N 1
ATOM 3943 C CA . HIS B 1 143 ? 5.516 -3.602 -9.352 1 97.31 143 HIS B CA 1
ATOM 3944 C C . HIS B 1 143 ? 6.719 -2.689 -9.125 1 97.31 143 HIS B C 1
ATOM 3946 O O . HIS B 1 143 ? 6.582 -1.6 -8.57 1 97.31 143 HIS B O 1
ATOM 3952 N N . ASN B 1 144 ? 7.801 -3.219 -9.531 1 98.12 144 ASN B N 1
ATOM 3953 C CA . ASN B 1 144 ? 9.055 -2.475 -9.562 1 98.12 144 ASN B CA 1
ATOM 3954 C C . ASN B 1 144 ? 9.68 -2.484 -10.961 1 98.12 144 ASN B C 1
ATOM 3956 O O . ASN B 1 144 ? 8.977 -2.613 -11.961 1 98.12 144 ASN B O 1
ATOM 3960 N N . SER B 1 145 ? 11.023 -2.164 -11 1 97.44 145 SER B N 1
ATOM 3961 C CA . SER B 1 145 ? 11.719 -2.084 -12.273 1 97.44 145 SER B CA 1
ATOM 3962 C C . SER B 1 145 ? 12.969 -2.951 -12.281 1 97.44 145 SER B C 1
ATOM 3964 O O . SER B 1 145 ? 14.039 -2.506 -12.711 1 97.44 145 SER B O 1
ATOM 3966 N N . LEU B 1 146 ? 12.742 -4.16 -11.805 1 95.75 146 LEU B N 1
ATOM 3967 C CA . LEU B 1 146 ? 13.891 -5.051 -11.703 1 95.75 146 LEU B CA 1
ATOM 3968 C C . LEU B 1 146 ? 14.234 -5.656 -13.062 1 95.75 146 LEU B C 1
ATOM 3970 O O . LEU B 1 146 ? 13.359 -6.188 -13.742 1 95.75 146 LEU B O 1
ATOM 3974 N N . ARG B 1 147 ? 15.492 -5.551 -13.453 1 84.69 147 ARG B N 1
ATOM 3975 C CA . ARG B 1 147 ? 15.914 -6.117 -14.734 1 84.69 147 ARG B CA 1
ATOM 3976 C C . ARG B 1 147 ? 16.797 -7.34 -14.523 1 84.69 147 ARG B C 1
ATOM 3978 O O . ARG B 1 147 ? 16.688 -8.328 -15.25 1 84.69 147 ARG B O 1
ATOM 3985 N N . ASN B 1 148 ? 17.688 -7.188 -13.555 1 88.75 148 ASN B N 1
ATOM 3986 C CA . ASN B 1 148 ? 18.578 -8.289 -13.211 1 88.75 148 ASN B CA 1
ATOM 3987 C C . ASN B 1 148 ? 18.359 -8.766 -11.781 1 88.75 148 ASN B C 1
ATOM 3989 O O . ASN B 1 148 ? 18.484 -7.992 -10.836 1 88.75 148 ASN B O 1
ATOM 3993 N N . ILE B 1 149 ? 18.047 -10.094 -11.688 1 93.44 149 ILE B N 1
ATOM 3994 C CA . ILE B 1 149 ? 17.75 -10.609 -10.359 1 93.44 149 ILE B CA 1
ATOM 3995 C C . ILE B 1 149 ? 18.719 -11.727 -10 1 93.44 149 ILE B C 1
ATOM 3997 O O . ILE B 1 149 ? 18.438 -12.539 -9.117 1 93.44 149 ILE B O 1
ATOM 4001 N N . ALA B 1 150 ? 19.875 -11.859 -10.688 1 90.94 150 ALA B N 1
ATOM 4002 C CA . ALA B 1 150 ? 20.812 -12.969 -10.5 1 90.94 150 ALA B CA 1
ATOM 4003 C C . ALA B 1 150 ? 21.359 -12.992 -9.078 1 90.94 150 ALA B C 1
ATOM 4005 O O . ALA B 1 150 ? 21.562 -14.062 -8.5 1 90.94 150 ALA B O 1
ATOM 4006 N N . ASN B 1 151 ? 21.484 -11.852 -8.516 1 92.88 151 ASN B N 1
ATOM 4007 C CA . ASN B 1 151 ? 22.094 -11.75 -7.199 1 92.88 151 ASN B CA 1
ATOM 4008 C C . ASN B 1 151 ? 21.156 -12.211 -6.098 1 92.88 151 ASN B C 1
ATOM 4010 O O . ASN B 1 151 ? 21.578 -12.398 -4.953 1 92.88 151 ASN B O 1
ATOM 4014 N N . LEU B 1 152 ? 19.891 -12.477 -6.387 1 96.25 152 LEU B N 1
ATOM 4015 C CA . LEU B 1 152 ? 18.938 -12.922 -5.379 1 96.25 152 LEU B CA 1
ATOM 4016 C C . LEU B 1 152 ? 19.203 -14.367 -4.969 1 96.25 152 LEU B C 1
ATOM 4018 O O . LEU B 1 152 ? 18.672 -14.836 -3.967 1 96.25 152 LEU B O 1
ATOM 4022 N N . SER B 1 153 ? 20.094 -15.016 -5.695 1 96.25 153 SER B N 1
ATOM 4023 C CA . SER B 1 153 ? 20.344 -16.438 -5.496 1 96.25 153 SER B CA 1
ATOM 4024 C C . SER B 1 153 ? 20.891 -16.719 -4.094 1 96.25 153 SER B C 1
ATOM 4026 O O . SER B 1 153 ? 20.797 -17.844 -3.602 1 96.25 153 SER B O 1
ATOM 4028 N N . VAL B 1 154 ? 21.406 -15.703 -3.408 1 96.5 154 VAL B N 1
ATOM 4029 C CA . VAL B 1 154 ? 22.031 -15.875 -2.102 1 96.5 154 VAL B CA 1
ATOM 4030 C C . VAL B 1 154 ? 20.953 -15.883 -1.013 1 96.5 154 VAL B C 1
ATOM 4032 O O . VAL B 1 154 ? 21.219 -16.266 0.128 1 96.5 154 VAL B O 1
ATOM 4035 N N . LEU B 1 155 ? 19.781 -15.492 -1.33 1 97.94 155 LEU B N 1
ATOM 4036 C CA . LEU B 1 155 ? 18.688 -15.43 -0.352 1 97.94 155 LEU B CA 1
ATOM 4037 C C . LEU B 1 155 ? 18.047 -16.797 -0.153 1 97.94 155 LEU B C 1
ATOM 4039 O O . LEU B 1 155 ? 16.859 -16.969 -0.429 1 97.94 155 LEU B O 1
ATOM 4043 N N . VAL B 1 156 ? 18.719 -17.688 0.406 1 97.69 156 VAL B N 1
ATOM 4044 C CA . VAL B 1 156 ? 18.391 -19.109 0.4 1 97.69 156 VAL B CA 1
ATOM 4045 C C . VAL B 1 156 ? 17.344 -19.406 1.472 1 97.69 156 VAL B C 1
ATOM 4047 O O . VAL B 1 156 ? 16.75 -20.484 1.493 1 97.69 156 VAL B O 1
ATOM 4050 N N . GLN B 1 157 ? 17.016 -18.422 2.354 1 98.19 157 GLN B N 1
ATOM 4051 C CA . GLN B 1 157 ? 16.031 -18.641 3.408 1 98.19 157 GLN B CA 1
ATOM 4052 C C . GLN B 1 157 ? 14.641 -18.234 2.957 1 98.19 157 GLN B C 1
ATOM 4054 O O . GLN B 1 157 ? 13.656 -18.453 3.678 1 98.19 157 GLN B O 1
ATOM 4059 N N . LEU B 1 158 ? 14.508 -17.672 1.766 1 98.56 158 LEU B N 1
ATOM 4060 C CA . LEU B 1 158 ? 13.219 -17.219 1.25 1 98.56 158 LEU B CA 1
ATOM 4061 C C . LEU B 1 158 ? 12.227 -18.375 1.189 1 98.56 158 LEU B C 1
ATOM 4063 O O . LEU B 1 158 ? 12.57 -19.469 0.745 1 98.56 158 LEU B O 1
ATOM 4067 N N . GLN B 1 159 ? 11.109 -18.125 1.624 1 98.88 159 GLN B N 1
ATOM 4068 C CA . GLN B 1 159 ? 9.984 -19.047 1.493 1 98.88 159 GLN B CA 1
ATOM 4069 C C . GLN B 1 159 ? 8.984 -18.547 0.456 1 98.88 159 GLN B C 1
ATOM 4071 O O . GLN B 1 159 ? 8.352 -19.344 -0.241 1 98.88 159 GLN B O 1
ATOM 4076 N N . THR B 1 160 ? 8.852 -17.234 0.372 1 98.88 160 THR B N 1
ATOM 4077 C CA . THR B 1 160 ? 8.008 -16.609 -0.637 1 98.88 160 THR B CA 1
ATOM 4078 C C . THR B 1 160 ? 8.742 -15.453 -1.311 1 98.88 160 THR B C 1
ATOM 4080 O O . THR B 1 160 ? 9.359 -14.625 -0.636 1 98.88 160 THR B O 1
ATOM 4083 N N . LEU B 1 161 ? 8.695 -15.422 -2.576 1 98.81 161 LEU B N 1
ATOM 4084 C CA . LEU B 1 161 ? 9.266 -14.344 -3.371 1 98.81 161 LEU B CA 1
ATOM 4085 C C . LEU B 1 161 ? 8.273 -13.867 -4.434 1 98.81 161 LEU B C 1
ATOM 4087 O O . LEU B 1 161 ? 7.762 -14.68 -5.211 1 98.81 161 LEU B O 1
ATOM 4091 N N . ASN B 1 162 ? 7.938 -12.648 -4.41 1 98.69 162 ASN B N 1
ATOM 4092 C CA . ASN B 1 162 ? 7.039 -12.039 -5.387 1 98.69 162 ASN B CA 1
ATOM 4093 C C . ASN B 1 162 ? 7.781 -11.07 -6.305 1 98.69 162 ASN B C 1
ATOM 4095 O O . ASN B 1 162 ? 8.258 -10.023 -5.855 1 98.69 162 ASN B O 1
ATOM 4099 N N . LEU B 1 163 ? 7.887 -11.391 -7.539 1 98.31 163 LEU B N 1
ATOM 4100 C CA . LEU B 1 163 ? 8.562 -10.57 -8.539 1 98.31 163 LEU B CA 1
ATOM 4101 C C . LEU B 1 163 ? 7.59 -10.141 -9.633 1 98.31 163 LEU B C 1
ATOM 4103 O O . LEU B 1 163 ? 8 -9.844 -10.758 1 98.31 163 LEU B O 1
ATOM 4107 N N . GLU B 1 164 ? 6.348 -10.133 -9.328 1 97.5 164 GLU B N 1
ATOM 4108 C CA . GLU B 1 164 ? 5.32 -9.766 -10.297 1 97.5 164 GLU B CA 1
ATOM 4109 C C . GLU B 1 164 ? 5.512 -8.336 -10.789 1 97.5 164 GLU B C 1
ATOM 4111 O O . GLU B 1 164 ? 5.898 -7.457 -10.023 1 97.5 164 GLU B O 1
ATOM 4116 N N . ALA B 1 165 ? 5.234 -8.086 -12.055 1 97.38 165 ALA B N 1
ATOM 4117 C CA . ALA B 1 165 ? 5.117 -6.758 -12.656 1 97.38 165 ALA B CA 1
ATOM 4118 C C . ALA B 1 165 ? 6.434 -5.992 -12.547 1 97.38 165 ALA B C 1
ATOM 4120 O O . ALA B 1 165 ? 6.461 -4.859 -12.055 1 97.38 165 ALA B O 1
ATOM 4121 N N . ASN B 1 166 ? 7.473 -6.598 -13.016 1 97.81 166 ASN B N 1
ATOM 4122 C CA . ASN B 1 166 ? 8.773 -5.934 -13.078 1 97.81 166 ASN B CA 1
ATOM 4123 C C . ASN B 1 166 ? 9.203 -5.695 -14.523 1 97.81 166 ASN B C 1
ATOM 4125 O O . ASN B 1 166 ? 10.25 -5.09 -14.773 1 97.81 166 ASN B O 1
ATOM 4129 N N . GLY B 1 167 ? 8.484 -6.219 -15.438 1 95.94 167 GLY B N 1
ATOM 4130 C CA . GLY B 1 167 ? 8.812 -6.051 -16.844 1 95.94 167 GLY B CA 1
ATOM 4131 C C . GLY B 1 167 ? 9.945 -6.945 -17.297 1 95.94 167 GLY B C 1
ATOM 4132 O O . GLY B 1 167 ? 10.656 -6.613 -18.25 1 95.94 167 GLY B O 1
ATOM 4133 N N . ILE B 1 168 ? 10.07 -8.023 -16.656 1 96.31 168 ILE B N 1
ATOM 4134 C CA . ILE B 1 168 ? 11.148 -8.945 -17 1 96.31 168 ILE B CA 1
ATOM 4135 C C . ILE B 1 168 ? 10.797 -9.711 -18.281 1 96.31 168 ILE B C 1
ATOM 4137 O O . ILE B 1 168 ? 9.695 -10.258 -18.391 1 96.31 168 ILE B O 1
ATOM 4141 N N . THR B 1 169 ? 11.75 -9.805 -19.203 1 94.81 169 THR B N 1
ATOM 4142 C CA . THR B 1 169 ? 11.5 -10.461 -20.484 1 94.81 169 THR B CA 1
ATOM 4143 C C . THR B 1 169 ? 12.156 -11.836 -20.516 1 94.81 169 THR B C 1
ATOM 4145 O O . THR B 1 169 ? 11.602 -12.789 -21.062 1 94.81 169 THR B O 1
ATOM 4148 N N . THR B 1 170 ? 13.391 -11.82 -19.969 1 93.38 170 THR B N 1
ATOM 4149 C CA . THR B 1 170 ? 14.133 -13.07 -19.906 1 93.38 170 THR B CA 1
ATOM 4150 C C . THR B 1 170 ? 14.578 -13.367 -18.469 1 93.38 170 THR B C 1
ATOM 4152 O O . THR B 1 170 ? 15.086 -12.477 -17.781 1 93.38 170 THR B O 1
ATOM 4155 N N . LEU B 1 171 ? 14.336 -14.633 -18.094 1 94.12 171 LEU B N 1
ATOM 4156 C CA . LEU B 1 171 ? 14.68 -15.031 -16.734 1 94.12 171 LEU B CA 1
ATOM 4157 C C . LEU B 1 171 ? 15.469 -16.328 -16.734 1 94.12 171 LEU B C 1
ATOM 4159 O O . LEU B 1 171 ? 15.008 -17.344 -17.266 1 94.12 171 LEU B O 1
ATOM 4163 N N . ASN B 1 172 ? 16.734 -16.219 -16.281 1 96 172 ASN B N 1
ATOM 4164 C CA . ASN B 1 172 ? 17.453 -17.453 -15.961 1 96 172 ASN B CA 1
ATOM 4165 C C . ASN B 1 172 ? 16.984 -18.031 -14.625 1 96 172 ASN B C 1
ATOM 4167 O O . ASN B 1 172 ? 17.391 -17.562 -13.562 1 96 172 ASN B O 1
ATOM 4171 N N . THR B 1 173 ? 16.203 -19.109 -14.688 1 97.12 173 THR B N 1
ATOM 4172 C CA . THR B 1 173 ? 15.539 -19.641 -13.5 1 97.12 173 THR B CA 1
ATOM 4173 C C . THR B 1 173 ? 16.531 -20.359 -12.594 1 97.12 173 THR B C 1
ATOM 4175 O O . THR B 1 173 ? 16.203 -20.734 -11.469 1 97.12 173 THR B O 1
ATOM 4178 N N . SER B 1 174 ? 17.844 -20.5 -12.969 1 96.94 174 SER B N 1
ATOM 4179 C CA . SER B 1 174 ? 18.875 -21.094 -12.117 1 96.94 174 SER B CA 1
ATOM 4180 C C . SER B 1 174 ? 19.109 -20.25 -10.867 1 96.94 174 SER B C 1
ATOM 4182 O O . SER B 1 174 ? 19.688 -20.734 -9.891 1 96.94 174 SER B O 1
ATOM 4184 N N . VAL B 1 175 ? 18.672 -19.016 -10.969 1 96.88 175 VAL B N 1
ATOM 4185 C CA . VAL B 1 175 ? 18.797 -18.109 -9.828 1 96.88 175 VAL B CA 1
ATOM 4186 C C . VAL B 1 175 ? 18.062 -18.688 -8.625 1 96.88 175 VAL B C 1
ATOM 4188 O O . VAL B 1 175 ? 18.438 -18.453 -7.477 1 96.88 175 VAL B O 1
ATOM 4191 N N . PHE B 1 176 ? 17.062 -19.578 -8.836 1 98.19 176 PHE B N 1
ATOM 4192 C CA . PHE B 1 176 ? 16.234 -20.078 -7.758 1 98.19 176 PHE B CA 1
ATOM 4193 C C . PHE B 1 176 ? 16.719 -21.438 -7.273 1 98.19 176 PHE B C 1
ATOM 4195 O O . PHE B 1 176 ? 16.203 -21.969 -6.293 1 98.19 176 PHE B O 1
ATOM 4202 N N . THR B 1 177 ? 17.641 -22.016 -7.926 1 97 177 THR B N 1
ATOM 4203 C CA . THR B 1 177 ? 18.047 -23.406 -7.719 1 97 177 THR B CA 1
ATOM 4204 C C . THR B 1 177 ? 18.453 -23.641 -6.262 1 97 177 THR B C 1
ATOM 4206 O O . THR B 1 177 ? 18.109 -24.656 -5.676 1 97 177 THR B O 1
ATOM 4209 N N . ARG B 1 178 ? 19.094 -22.672 -5.668 1 95.44 178 ARG B N 1
ATOM 4210 C CA . ARG B 1 178 ? 19.641 -22.859 -4.328 1 95.44 178 ARG B CA 1
ATOM 4211 C C . ARG B 1 178 ? 18.594 -22.516 -3.262 1 95.44 178 ARG B C 1
ATOM 4213 O O . ARG B 1 178 ? 18.844 -22.734 -2.07 1 95.44 178 ARG B O 1
ATOM 4220 N N . MET B 1 179 ? 17.5 -22.047 -3.682 1 97.5 179 MET B N 1
ATOM 4221 C CA . MET B 1 179 ? 16.469 -21.641 -2.734 1 97.5 179 MET B CA 1
ATOM 4222 C C . MET B 1 179 ? 15.578 -22.812 -2.352 1 97.5 179 MET B C 1
ATOM 4224 O O . MET B 1 179 ? 14.375 -22.812 -2.621 1 97.5 179 MET B O 1
ATOM 4228 N N . VAL B 1 180 ? 16.062 -23.656 -1.596 1 97.12 180 VAL B N 1
ATOM 4229 C CA . VAL B 1 180 ? 15.414 -24.922 -1.298 1 97.12 180 VAL B CA 1
ATOM 4230 C C . VAL B 1 180 ? 14.195 -24.688 -0.406 1 97.12 180 VAL B C 1
ATOM 4232 O O . VAL B 1 180 ? 13.281 -25.516 -0.365 1 97.12 180 VAL B O 1
ATOM 4235 N N . ASN B 1 181 ? 14.164 -23.547 0.305 1 98 181 ASN B N 1
ATOM 4236 C CA . ASN B 1 181 ? 13.062 -23.234 1.207 1 98 181 ASN B CA 1
ATOM 4237 C C . ASN B 1 181 ? 11.938 -22.5 0.488 1 98 181 ASN B C 1
ATOM 4239 O O . ASN B 1 181 ? 10.875 -22.266 1.064 1 98 181 ASN B O 1
ATOM 4243 N N . LEU B 1 182 ? 12.156 -22.156 -0.733 1 98.62 182 LEU B N 1
ATOM 4244 C CA . LEU B 1 182 ? 11.18 -21.391 -1.498 1 98.62 182 LEU B CA 1
ATOM 4245 C C . LEU B 1 182 ? 9.969 -22.266 -1.84 1 98.62 182 LEU B C 1
ATOM 4247 O O . LEU B 1 182 ? 10.094 -23.281 -2.529 1 98.62 182 LEU B O 1
ATOM 4251 N N . THR B 1 183 ? 8.789 -21.875 -1.396 1 98.56 183 THR B N 1
ATOM 4252 C CA . THR B 1 183 ? 7.574 -22.656 -1.613 1 98.56 183 THR B CA 1
ATOM 4253 C C . THR B 1 183 ? 6.582 -21.875 -2.482 1 98.56 183 THR B C 1
ATOM 4255 O O . THR B 1 183 ? 5.781 -22.484 -3.197 1 98.56 183 THR B O 1
ATOM 4258 N N . TYR B 1 184 ? 6.613 -20.531 -2.387 1 98.75 184 TYR B N 1
ATOM 4259 C CA . TYR B 1 184 ? 5.758 -19.688 -3.201 1 98.75 184 TYR B CA 1
ATOM 4260 C C . TYR B 1 184 ? 6.59 -18.75 -4.078 1 98.75 184 TYR B C 1
ATOM 4262 O O . TYR B 1 184 ? 7.445 -18.031 -3.576 1 98.75 184 TYR B O 1
ATOM 4270 N N . LEU B 1 185 ? 6.34 -18.781 -5.359 1 98.81 185 LEU B N 1
ATOM 4271 C CA . LEU B 1 185 ? 7.035 -17.922 -6.316 1 98.81 185 LEU B CA 1
ATOM 4272 C C . LEU B 1 185 ? 6.047 -17.266 -7.273 1 98.81 185 LEU B C 1
ATOM 4274 O O . LEU B 1 185 ? 5.312 -17.953 -7.984 1 98.81 185 LEU B O 1
ATOM 4278 N N . TYR B 1 186 ? 5.992 -15.938 -7.277 1 98.44 186 TYR B N 1
ATOM 4279 C CA . TYR B 1 186 ? 5.086 -15.172 -8.133 1 98.44 186 TYR B CA 1
ATOM 4280 C C . TYR B 1 186 ? 5.855 -14.445 -9.227 1 98.44 186 TYR B C 1
ATOM 4282 O O . TYR B 1 186 ? 6.652 -13.547 -8.945 1 98.44 186 TYR B O 1
ATOM 4290 N N . LEU B 1 187 ? 5.582 -14.805 -10.43 1 98.06 187 LEU B N 1
ATOM 4291 C CA . LEU B 1 187 ? 6.277 -14.25 -11.586 1 98.06 187 LEU B CA 1
ATOM 4292 C C . LEU B 1 187 ? 5.285 -13.688 -12.594 1 98.06 187 LEU B C 1
ATOM 4294 O O . LEU B 1 187 ? 5.605 -13.555 -13.781 1 98.06 187 LEU B O 1
ATOM 4298 N N . GLY B 1 188 ? 4.117 -13.367 -12.141 1 97.31 188 GLY B N 1
ATOM 4299 C CA . GLY B 1 188 ? 3.074 -12.859 -13.016 1 97.31 188 GLY B CA 1
ATOM 4300 C C . GLY B 1 188 ? 3.361 -11.461 -13.539 1 97.31 188 GLY B C 1
ATOM 4301 O O . GLY B 1 188 ? 4.242 -10.773 -13.023 1 97.31 188 GLY B O 1
ATOM 4302 N N . ASP B 1 189 ? 2.664 -11.102 -14.57 1 96.81 189 ASP B N 1
ATOM 4303 C CA . ASP B 1 189 ? 2.668 -9.75 -15.109 1 96.81 189 ASP B CA 1
ATOM 4304 C C . ASP B 1 189 ? 4.078 -9.32 -15.508 1 96.81 189 ASP B C 1
ATOM 4306 O O . ASP B 1 189 ? 4.531 -8.234 -15.141 1 96.81 189 ASP B O 1
ATOM 4310 N N . ASN B 1 190 ? 4.746 -10.219 -16.031 1 97.31 190 ASN B N 1
ATOM 4311 C CA . ASN B 1 190 ? 6.004 -9.938 -16.719 1 97.31 190 ASN B CA 1
ATOM 4312 C C . ASN B 1 190 ? 5.883 -10.164 -18.219 1 97.31 190 ASN B C 1
ATOM 4314 O O . ASN B 1 190 ? 4.793 -10.039 -18.781 1 97.31 190 ASN B O 1
ATOM 4318 N N . SER B 1 191 ? 6.949 -10.367 -18.938 1 96.25 191 SER B N 1
ATOM 4319 C CA . SER B 1 191 ? 6.895 -10.492 -20.391 1 96.25 191 SER B CA 1
ATOM 4320 C C . SER B 1 191 ? 7.637 -11.734 -20.859 1 96.25 191 SER B C 1
ATOM 4322 O O . SER B 1 191 ? 8.352 -11.695 -21.875 1 96.25 191 SER B O 1
ATOM 4324 N N . PHE B 1 192 ? 7.426 -12.773 -20.156 1 96.44 192 PHE B N 1
ATOM 4325 C CA . PHE B 1 192 ? 8.078 -14.016 -20.531 1 96.44 192 PHE B CA 1
ATOM 4326 C C . PHE B 1 192 ? 7.406 -14.625 -21.766 1 96.44 192 PHE B C 1
ATOM 4328 O O . PHE B 1 192 ? 6.188 -14.797 -21.781 1 96.44 192 PHE B O 1
ATOM 4335 N N . SER B 1 193 ? 8.18 -14.961 -22.75 1 95.88 193 SER B N 1
ATOM 4336 C CA . SER B 1 193 ? 7.66 -15.742 -23.875 1 95.88 193 SER B CA 1
ATOM 4337 C C . SER B 1 193 ? 7.891 -17.234 -23.656 1 95.88 193 SER B C 1
ATOM 4339 O O . SER B 1 193 ? 7.168 -18.062 -24.219 1 95.88 193 SER B O 1
ATOM 4341 N N . THR B 1 194 ? 8.945 -17.453 -22.969 1 95.5 194 THR B N 1
ATOM 4342 C CA . THR B 1 194 ? 9.281 -18.812 -22.531 1 95.5 194 THR B CA 1
ATOM 4343 C C . THR B 1 194 ? 9.883 -18.797 -21.125 1 95.5 194 THR B C 1
ATOM 4345 O O . THR B 1 194 ? 10.336 -17.75 -20.656 1 95.5 194 THR B O 1
ATOM 4348 N N . ILE B 1 195 ? 9.797 -19.984 -20.484 1 96.5 195 ILE B N 1
ATOM 4349 C CA . ILE B 1 195 ? 10.383 -20.094 -19.156 1 96.5 195 ILE B CA 1
ATOM 4350 C C . ILE B 1 195 ? 10.844 -21.547 -18.906 1 96.5 195 ILE B C 1
ATOM 4352 O O . ILE B 1 195 ? 10.141 -22.484 -19.281 1 96.5 195 ILE B O 1
ATOM 4356 N N . ASP B 1 196 ? 12.086 -21.688 -18.453 1 97.12 196 ASP B N 1
ATOM 4357 C CA . ASP B 1 196 ? 12.609 -23 -18.078 1 97.12 196 ASP B CA 1
ATOM 4358 C C . ASP B 1 196 ? 12.25 -23.359 -16.641 1 97.12 196 ASP B C 1
ATOM 4360 O O . ASP B 1 196 ? 12.711 -22.703 -15.703 1 97.12 196 ASP B O 1
ATOM 4364 N N . LEU B 1 197 ? 11.539 -24.391 -16.453 1 97.88 197 LEU B N 1
ATOM 4365 C CA . LEU B 1 197 ? 11.047 -24.734 -15.117 1 97.88 197 LEU B CA 1
ATOM 4366 C C . LEU B 1 197 ? 11.984 -25.719 -14.43 1 97.88 197 LEU B C 1
ATOM 4368 O O . LEU B 1 197 ? 11.867 -25.969 -13.227 1 97.88 197 LEU B O 1
ATOM 4372 N N . ARG B 1 198 ? 12.961 -26.344 -15.023 1 96.31 198 ARG B N 1
ATOM 4373 C CA . ARG B 1 198 ? 13.805 -27.438 -14.547 1 96.31 198 ARG B CA 1
ATOM 4374 C C . ARG B 1 198 ? 14.625 -27.016 -13.336 1 96.31 198 ARG B C 1
ATOM 4376 O O . ARG B 1 198 ? 14.703 -27.75 -12.344 1 96.31 198 ARG B O 1
ATOM 4383 N N . PRO B 1 199 ? 15.102 -25.734 -13.484 1 97.06 199 PRO B N 1
ATOM 4384 C CA . PRO B 1 199 ? 15.992 -25.359 -12.383 1 97.06 199 PRO B CA 1
ATOM 4385 C C . PRO B 1 199 ? 15.234 -24.953 -11.125 1 97.06 199 PRO B C 1
ATOM 4387 O O . PRO B 1 199 ? 15.844 -24.656 -10.102 1 97.06 199 PRO B O 1
ATOM 4390 N N . LEU B 1 200 ? 13.93 -24.875 -11.109 1 97.88 200 LEU B N 1
ATOM 4391 C CA . LEU B 1 200 ? 13.156 -24.391 -9.969 1 97.88 200 LEU B CA 1
ATOM 4392 C C . LEU B 1 200 ? 13.25 -25.375 -8.805 1 97.88 200 LEU B C 1
ATOM 4394 O O . LEU B 1 200 ? 13.422 -26.578 -9.008 1 97.88 200 LEU B O 1
ATOM 4398 N N . PRO B 1 201 ? 13.125 -24.891 -7.625 1 97.31 201 PRO B N 1
ATOM 4399 C CA . PRO B 1 201 ? 13.227 -25.766 -6.453 1 97.31 201 PRO B CA 1
ATOM 4400 C C . PRO B 1 201 ? 12.133 -26.828 -6.414 1 97.31 201 PRO B C 1
ATOM 4402 O O . PRO B 1 201 ? 10.984 -26.547 -6.758 1 97.31 201 PRO B O 1
ATOM 4405 N N . LYS B 1 202 ? 12.477 -27.984 -5.887 1 96.06 202 LYS B N 1
ATOM 4406 C CA . LYS B 1 202 ? 11.555 -29.125 -5.859 1 96.06 202 LYS B CA 1
ATOM 4407 C C . LYS B 1 202 ? 10.469 -28.922 -4.809 1 96.06 202 LYS B C 1
ATOM 4409 O O . LYS B 1 202 ? 9.398 -29.531 -4.895 1 96.06 202 LYS B O 1
ATOM 4414 N N . GLY B 1 203 ? 10.742 -28.078 -3.863 1 97.06 203 GLY B N 1
ATOM 4415 C CA . GLY B 1 203 ? 9.797 -27.844 -2.785 1 97.06 203 GLY B CA 1
ATOM 4416 C C . GLY B 1 203 ? 8.758 -26.781 -3.127 1 97.06 203 GLY B C 1
ATOM 4417 O O . GLY B 1 203 ? 7.867 -26.5 -2.322 1 97.06 203 GLY B O 1
ATOM 4418 N N . LEU B 1 204 ? 8.781 -26.266 -4.332 1 98.19 204 LEU B N 1
ATOM 4419 C CA . LEU B 1 204 ? 7.852 -25.219 -4.754 1 98.19 204 LEU B CA 1
ATOM 4420 C C . LEU B 1 204 ? 6.422 -25.75 -4.777 1 98.19 204 LEU B C 1
ATOM 4422 O O . LEU B 1 204 ? 6.148 -26.781 -5.379 1 98.19 204 LEU B O 1
ATOM 4426 N N . SER B 1 205 ? 5.5 -25.047 -4.105 1 98.25 205 SER B N 1
ATOM 4427 C CA . SER B 1 205 ? 4.113 -25.484 -4.004 1 98.25 205 SER B CA 1
ATOM 4428 C C . SER B 1 205 ? 3.195 -24.609 -4.863 1 98.25 205 SER B C 1
ATOM 4430 O O . SER B 1 205 ? 2.158 -25.078 -5.34 1 98.25 205 SER B O 1
ATOM 4432 N N . VAL B 1 206 ? 3.557 -23.359 -4.949 1 98.19 206 VAL B N 1
ATOM 4433 C CA . VAL B 1 206 ? 2.752 -22.406 -5.707 1 98.19 206 VAL B CA 1
ATOM 4434 C C . VAL B 1 206 ? 3.641 -21.641 -6.684 1 98.19 206 VAL B C 1
ATOM 4436 O O . VAL B 1 206 ? 4.684 -21.109 -6.293 1 98.19 206 VAL B O 1
ATOM 4439 N N . LEU B 1 207 ? 3.26 -21.609 -7.934 1 98.56 207 LEU B N 1
ATOM 4440 C CA . LEU B 1 207 ? 3.945 -20.859 -8.984 1 98.56 207 LEU B CA 1
ATOM 4441 C C . LEU B 1 207 ? 2.949 -20.078 -9.82 1 98.56 207 LEU B C 1
ATOM 4443 O O . LEU B 1 207 ? 2.084 -20.656 -10.484 1 98.56 207 LEU B O 1
ATOM 4447 N N . TRP B 1 208 ? 3.037 -18.766 -9.766 1 98 208 TRP B N 1
ATOM 4448 C CA . TRP B 1 208 ? 2.176 -17.922 -10.578 1 98 208 TRP B CA 1
ATOM 4449 C C . TRP B 1 208 ? 2.92 -17.391 -11.805 1 98 208 TRP B C 1
ATOM 4451 O O . TRP B 1 208 ? 3.975 -16.766 -11.68 1 98 208 TRP B O 1
ATOM 4461 N N . LEU B 1 209 ? 2.338 -17.656 -12.969 1 97.88 209 LEU B N 1
ATOM 4462 C CA . LEU B 1 209 ? 2.895 -17.203 -14.234 1 97.88 209 LEU B CA 1
ATOM 4463 C C . LEU B 1 209 ? 1.847 -16.453 -15.047 1 97.88 209 LEU B C 1
ATOM 4465 O O . LEU B 1 209 ? 1.978 -16.328 -16.266 1 97.88 209 LEU B O 1
ATOM 4469 N N . LEU B 1 210 ? 0.82 -15.992 -14.375 1 96.25 210 LEU B N 1
ATOM 4470 C CA . LEU B 1 210 ? -0.274 -15.312 -15.062 1 96.25 210 LEU B CA 1
ATOM 4471 C C . LEU B 1 210 ? 0.213 -14.023 -15.719 1 96.25 210 LEU B C 1
ATOM 4473 O O . LEU B 1 210 ? 1.174 -13.414 -15.25 1 96.25 210 LEU B O 1
ATOM 4477 N N . ARG B 1 211 ? -0.412 -13.625 -16.781 1 96.25 211 ARG B N 1
ATOM 4478 C CA . ARG B 1 211 ? -0.186 -12.359 -17.484 1 96.25 211 ARG B CA 1
ATOM 4479 C C . ARG B 1 211 ? 1.258 -12.25 -17.953 1 96.25 211 ARG B C 1
ATOM 4481 O O . ARG B 1 211 ? 1.941 -11.266 -17.656 1 96.25 211 ARG B O 1
ATOM 4488 N N . ASN B 1 212 ? 1.634 -13.242 -18.516 1 97.69 212 ASN B N 1
ATOM 4489 C CA . ASN B 1 212 ? 2.834 -13.258 -19.344 1 97.69 212 ASN B CA 1
ATOM 4490 C C . ASN B 1 212 ? 2.5 -13.5 -20.812 1 97.69 212 ASN B C 1
ATOM 4492 O O . ASN B 1 212 ? 1.363 -13.289 -21.234 1 97.69 212 ASN B O 1
ATOM 4496 N N . ASP B 1 213 ? 3.5 -13.766 -21.656 1 97.31 213 ASP B N 1
ATOM 4497 C CA . ASP B 1 213 ? 3.281 -14.047 -23.062 1 97.31 213 ASP B CA 1
ATOM 4498 C C . ASP B 1 213 ? 3.777 -15.445 -23.438 1 97.31 213 ASP B C 1
ATOM 4500 O O . ASP B 1 213 ? 4.441 -15.633 -24.453 1 97.31 213 ASP B O 1
ATOM 4504 N N . LEU B 1 214 ? 3.473 -16.328 -22.516 1 97.62 214 LEU B N 1
ATOM 4505 C CA . LEU B 1 214 ? 3.908 -17.688 -22.766 1 97.62 214 LEU B CA 1
ATOM 4506 C C . LEU B 1 214 ? 3.17 -18.281 -23.953 1 97.62 214 LEU B C 1
ATOM 4508 O O . LEU B 1 214 ? 1.938 -18.297 -23.984 1 97.62 214 LEU B O 1
ATOM 4512 N N . ARG B 1 215 ? 3.879 -18.75 -24.875 1 95.12 215 ARG B N 1
ATOM 4513 C CA . ARG B 1 215 ? 3.297 -19.359 -26.078 1 95.12 215 ARG B CA 1
ATOM 4514 C C . ARG B 1 215 ? 3.281 -20.891 -25.953 1 95.12 215 ARG B C 1
ATOM 4516 O O . ARG B 1 215 ? 2.428 -21.547 -26.547 1 95.12 215 ARG B O 1
ATOM 4523 N N . GLU B 1 216 ? 4.223 -21.266 -25.266 1 94.25 216 GLU B N 1
ATOM 4524 C CA . GLU B 1 216 ? 4.328 -22.703 -25 1 94.25 216 GLU B CA 1
ATOM 4525 C C . GLU B 1 216 ? 4.867 -22.953 -23.594 1 94.25 216 GLU B C 1
ATOM 4527 O O . GLU B 1 216 ? 5.488 -22.062 -22.984 1 94.25 216 GLU B O 1
ATOM 4532 N N . LEU B 1 217 ? 4.48 -24.094 -23.062 1 95.31 217 LEU B N 1
ATOM 4533 C CA . LEU B 1 217 ? 5.004 -24.547 -21.781 1 95.31 217 LEU B CA 1
ATOM 4534 C C . LEU B 1 217 ? 5.812 -25.828 -21.938 1 95.31 217 LEU B C 1
ATOM 4536 O O . LEU B 1 217 ? 5.246 -26.906 -22.125 1 95.31 217 LEU B O 1
ATOM 4540 N N . SER B 1 218 ? 7.121 -25.734 -21.891 1 93.25 218 SER B N 1
ATOM 4541 C CA . SER B 1 218 ? 7.98 -26.906 -22 1 93.25 218 SER B CA 1
ATOM 4542 C C . SER B 1 218 ? 8.016 -27.688 -20.688 1 93.25 218 SER B C 1
ATOM 4544 O O . SER B 1 218 ? 8.352 -27.125 -19.641 1 93.25 218 SER B O 1
ATOM 4546 N N . LEU B 1 219 ? 7.738 -28.984 -20.797 1 96.69 219 LEU B N 1
ATOM 4547 C CA . LEU B 1 219 ? 7.648 -29.797 -19.578 1 96.69 219 LEU B CA 1
ATOM 4548 C C . LEU B 1 219 ? 8.672 -30.922 -19.609 1 96.69 219 LEU B C 1
ATOM 4550 O O . LEU B 1 219 ? 8.75 -31.719 -18.672 1 96.69 219 LEU B O 1
ATOM 4554 N N . THR B 1 220 ? 9.477 -30.891 -20.625 1 94.56 220 THR B N 1
ATOM 4555 C CA . THR B 1 220 ? 10.5 -31.922 -20.734 1 94.56 220 THR B CA 1
ATOM 4556 C C . THR B 1 220 ? 11.492 -31.812 -19.578 1 94.56 220 THR B C 1
ATOM 4558 O O . THR B 1 220 ? 12.086 -30.766 -19.359 1 94.56 220 THR B O 1
ATOM 4561 N N . GLY B 1 221 ? 11.656 -32.875 -18.812 1 95.75 221 GLY B N 1
ATOM 4562 C CA . GLY B 1 221 ? 12.641 -32.906 -17.75 1 95.75 221 GLY B CA 1
ATOM 4563 C C . GLY B 1 221 ? 12.172 -32.219 -16.484 1 95.75 221 GLY B C 1
ATOM 4564 O O . GLY B 1 221 ? 12.938 -32.031 -15.539 1 95.75 221 GLY B O 1
ATOM 4565 N N . VAL B 1 222 ? 10.938 -31.828 -16.5 1 97.19 222 VAL B N 1
ATOM 4566 C CA . VAL B 1 222 ? 10.398 -31.125 -15.352 1 97.19 222 VAL B CA 1
ATOM 4567 C C . VAL B 1 222 ? 9.781 -32.125 -14.375 1 97.19 222 VAL B C 1
ATOM 4569 O O . VAL B 1 222 ? 9.023 -33 -14.789 1 97.19 222 VAL B O 1
ATOM 4572 N N . SER B 1 223 ? 10.195 -32.094 -13.117 1 96.44 223 SER B N 1
ATOM 4573 C CA . SER B 1 223 ? 9.617 -32.906 -12.055 1 96.44 223 SER B CA 1
ATOM 4574 C C . SER B 1 223 ? 9.508 -32.094 -10.758 1 96.44 223 SER B C 1
ATOM 4576 O O . SER B 1 223 ? 10.5 -31.953 -10.039 1 96.44 223 SER B O 1
ATOM 4578 N N . MET B 1 224 ? 8.359 -31.656 -10.508 1 97.06 224 MET B N 1
ATOM 4579 C CA . MET B 1 224 ? 8.078 -30.891 -9.297 1 97.06 224 MET B CA 1
ATOM 4580 C C . MET B 1 224 ? 6.934 -31.516 -8.516 1 97.06 224 MET B C 1
ATOM 4582 O O . MET B 1 224 ? 5.785 -31.094 -8.633 1 97.06 224 MET B O 1
ATOM 4586 N N . GLY B 1 225 ? 7.316 -32.375 -7.613 1 97.31 225 GLY B N 1
ATOM 4587 C CA . GLY B 1 225 ? 6.348 -33.219 -6.93 1 97.31 225 GLY B CA 1
ATOM 4588 C C . GLY B 1 225 ? 5.5 -32.469 -5.922 1 97.31 225 GLY B C 1
ATOM 4589 O O . GLY B 1 225 ? 4.402 -32.906 -5.574 1 97.31 225 GLY B O 1
ATOM 4590 N N . ALA B 1 226 ? 5.926 -31.312 -5.523 1 97.94 226 ALA B N 1
ATOM 4591 C CA . ALA B 1 226 ? 5.25 -30.594 -4.449 1 97.94 226 ALA B CA 1
ATOM 4592 C C . ALA B 1 226 ? 4.336 -29.516 -5.004 1 97.94 226 ALA B C 1
ATOM 4594 O O . ALA B 1 226 ? 3.533 -28.922 -4.27 1 97.94 226 ALA B O 1
ATOM 4595 N N . LEU B 1 227 ? 4.352 -29.234 -6.309 1 98.38 227 LEU B N 1
ATOM 4596 C CA . LEU B 1 227 ? 3.6 -28.125 -6.895 1 98.38 227 LEU B CA 1
ATOM 4597 C C . LEU B 1 227 ? 2.104 -28.422 -6.887 1 98.38 227 LEU B C 1
ATOM 4599 O O . LEU B 1 227 ? 1.652 -29.375 -7.512 1 98.38 227 LEU B O 1
ATOM 4603 N N . ARG B 1 228 ? 1.379 -27.578 -6.25 1 97.5 228 ARG B N 1
ATOM 4604 C CA . ARG B 1 228 ? -0.058 -27.781 -6.102 1 97.5 228 ARG B CA 1
ATOM 4605 C C . ARG B 1 228 ? -0.843 -26.766 -6.926 1 97.5 228 ARG B C 1
ATOM 4607 O O . ARG B 1 228 ? -1.984 -27.031 -7.312 1 97.5 228 ARG B O 1
ATOM 4614 N N . GLU B 1 229 ? -0.262 -25.656 -7.105 1 96.94 229 GLU B N 1
ATOM 4615 C CA . GLU B 1 229 ? -0.938 -24.578 -7.824 1 96.94 229 GLU B CA 1
ATOM 4616 C C . GLU B 1 229 ? -0.02 -23.953 -8.867 1 96.94 229 GLU B C 1
ATOM 4618 O O . GLU B 1 229 ? 1.089 -23.531 -8.547 1 96.94 229 GLU B O 1
ATOM 4623 N N . LEU B 1 230 ? -0.446 -23.969 -10.062 1 98.06 230 LEU B N 1
ATOM 4624 C CA . LEU B 1 230 ? 0.219 -23.328 -11.195 1 98.06 230 LEU B CA 1
ATOM 4625 C C . LEU B 1 230 ? -0.741 -22.406 -11.938 1 98.06 230 LEU B C 1
ATOM 4627 O O . LEU B 1 230 ? -1.681 -22.859 -12.586 1 98.06 230 LEU B O 1
ATOM 4631 N N . ASP B 1 231 ? -0.494 -21.156 -11.875 1 96.75 231 ASP B N 1
ATOM 4632 C CA . ASP B 1 231 ? -1.385 -20.188 -12.523 1 96.75 231 ASP B CA 1
ATOM 4633 C C . ASP B 1 231 ? -0.868 -19.812 -13.906 1 96.75 231 ASP B C 1
ATOM 4635 O O . ASP B 1 231 ? 0.182 -19.172 -14.031 1 96.75 231 ASP B O 1
ATOM 4639 N N . LEU B 1 232 ? -1.644 -20.141 -14.93 1 97.56 232 LEU B N 1
ATOM 4640 C CA . LEU B 1 232 ? -1.256 -19.875 -16.312 1 97.56 232 LEU B CA 1
ATOM 4641 C C . LEU B 1 232 ? -2.246 -18.922 -16.984 1 97.56 232 LEU B C 1
ATOM 4643 O O . LEU B 1 232 ? -2.287 -18.828 -18.203 1 97.56 232 LEU B O 1
ATOM 4647 N N . GLU B 1 233 ? -3.018 -18.266 -16.219 1 94.75 233 GLU B N 1
ATOM 4648 C CA . GLU B 1 233 ? -4.035 -17.375 -16.766 1 94.75 233 GLU B CA 1
ATOM 4649 C C . GLU B 1 233 ? -3.404 -16.266 -17.594 1 94.75 233 GLU B C 1
ATOM 4651 O O . GLU B 1 233 ? -2.332 -15.758 -17.25 1 94.75 233 GLU B O 1
ATOM 4656 N N . ALA B 1 234 ? -4.129 -15.859 -18.641 1 93.75 234 ALA B N 1
ATOM 4657 C CA . ALA B 1 234 ? -3.812 -14.672 -19.422 1 93.75 234 ALA B CA 1
ATOM 4658 C C . ALA B 1 234 ? -2.418 -14.773 -20.047 1 93.75 234 ALA B C 1
ATOM 4660 O O . ALA B 1 234 ? -1.593 -13.875 -19.875 1 93.75 234 ALA B O 1
ATOM 4661 N N . ASN B 1 235 ? -2.207 -15.867 -20.641 1 97.12 235 ASN B N 1
ATOM 4662 C CA . ASN B 1 235 ? -1.043 -16.062 -21.5 1 97.12 235 ASN B CA 1
ATOM 4663 C C . ASN B 1 235 ? -1.447 -16.25 -22.953 1 97.12 235 ASN B C 1
ATOM 4665 O O . ASN B 1 235 ? -2.551 -15.867 -23.344 1 97.12 235 ASN B O 1
ATOM 4669 N N . SER B 1 236 ? -0.479 -16.719 -23.828 1 97 236 SER B N 1
ATOM 4670 C CA . SER B 1 236 ? -0.745 -16.922 -25.25 1 97 236 SER B CA 1
ATOM 4671 C C . SER B 1 236 ? -0.648 -18.391 -25.609 1 97 236 SER B C 1
ATOM 4673 O O . SER B 1 236 ? -0.151 -18.734 -26.688 1 97 236 SER B O 1
ATOM 4675 N N . LEU B 1 237 ? -1.086 -19.172 -24.688 1 97.31 237 LEU B N 1
ATOM 4676 C CA . LEU B 1 237 ? -1.023 -20.609 -24.938 1 97.31 237 LEU B CA 1
ATOM 4677 C C . LEU B 1 237 ? -2.1 -21.047 -25.922 1 97.31 237 LEU B C 1
ATOM 4679 O O . LEU B 1 237 ? -3.238 -20.578 -25.859 1 97.31 237 LEU B O 1
ATOM 4683 N N . GLN B 1 238 ? -1.729 -21.922 -26.844 1 95.69 238 GLN B N 1
ATOM 4684 C CA . GLN B 1 238 ? -2.678 -22.438 -27.828 1 95.69 238 GLN B CA 1
ATOM 4685 C C . GLN B 1 238 ? -3.074 -23.875 -27.516 1 95.69 238 GLN B C 1
ATOM 4687 O O . GLN B 1 238 ? -4.082 -24.375 -28.016 1 95.69 238 GLN B O 1
ATOM 4692 N N . THR B 1 239 ? -2.305 -24.453 -26.766 1 95.5 239 THR B N 1
ATOM 4693 C CA . THR B 1 239 ? -2.582 -25.828 -26.328 1 95.5 239 THR B CA 1
ATOM 4694 C C . THR B 1 239 ? -1.868 -26.125 -25.016 1 95.5 239 THR B C 1
ATOM 4696 O O . THR B 1 239 ? -1.04 -25.344 -24.547 1 95.5 239 THR B O 1
ATOM 4699 N N . LEU B 1 240 ? -2.305 -27.25 -24.359 1 96.31 240 LEU B N 1
ATOM 4700 C CA . LEU B 1 240 ? -1.681 -27.719 -23.125 1 96.31 240 LEU B CA 1
ATOM 4701 C C . LEU B 1 240 ? -1.628 -29.234 -23.094 1 96.31 240 LEU B C 1
ATOM 4703 O O . LEU B 1 240 ? -2.66 -29.906 -23.219 1 96.31 240 LEU B O 1
ATOM 4707 N N . ASP B 1 241 ? -0.411 -29.75 -23.016 1 95.75 241 ASP B N 1
ATOM 4708 C CA . ASP B 1 241 ? -0.245 -31.203 -22.859 1 95.75 241 ASP B CA 1
ATOM 4709 C C . ASP B 1 241 ? -0.508 -31.625 -21.422 1 95.75 241 ASP B C 1
ATOM 4711 O O . ASP B 1 241 ? 0.412 -31.672 -20.609 1 95.75 241 ASP B O 1
ATOM 4715 N N . LEU B 1 242 ? -1.709 -32.062 -21.141 1 96.88 242 LEU B N 1
ATOM 4716 C CA . LEU B 1 242 ? -2.119 -32.344 -19.766 1 96.88 242 LEU B CA 1
ATOM 4717 C C . LEU B 1 242 ? -1.447 -33.594 -19.25 1 96.88 242 LEU B C 1
ATOM 4719 O O . LEU B 1 242 ? -1.15 -33.719 -18.062 1 96.88 242 LEU B O 1
ATOM 4723 N N . ALA B 1 243 ? -1.219 -34.562 -20.094 1 96.31 243 ALA B N 1
ATOM 4724 C CA . ALA B 1 243 ? -0.517 -35.781 -19.672 1 96.31 243 ALA B CA 1
ATOM 4725 C C . ALA B 1 243 ? 0.879 -35.438 -19.141 1 96.31 243 ALA B C 1
ATOM 4727 O O . ALA B 1 243 ? 1.267 -35.875 -18.062 1 96.31 243 ALA B O 1
ATOM 4728 N N . ALA B 1 244 ? 1.583 -34.688 -19.953 1 97.12 244 ALA B N 1
ATOM 4729 C CA . ALA B 1 244 ? 2.914 -34.25 -19.531 1 97.12 244 ALA B CA 1
ATOM 4730 C C . ALA B 1 244 ? 2.842 -33.406 -18.281 1 97.12 244 ALA B C 1
ATOM 4732 O O . ALA B 1 244 ? 3.705 -33.5 -17.406 1 97.12 244 ALA B O 1
ATOM 4733 N N . LEU B 1 245 ? 1.84 -32.562 -18.234 1 97.94 245 LEU B N 1
ATOM 4734 C CA . LEU B 1 245 ? 1.663 -31.656 -17.109 1 97.94 245 LEU B CA 1
ATOM 4735 C C . LEU B 1 245 ? 1.455 -32.438 -15.812 1 97.94 245 LEU B C 1
ATOM 4737 O O . LEU B 1 245 ? 2.1 -32.125 -14.805 1 97.94 245 LEU B O 1
ATOM 4741 N N . PHE B 1 246 ? 0.638 -33.469 -15.805 1 97.69 246 PHE B N 1
ATOM 4742 C CA . PHE B 1 246 ? 0.336 -34.25 -14.609 1 97.69 246 PHE B CA 1
ATOM 4743 C C . PHE B 1 246 ? 1.524 -35.094 -14.211 1 97.69 246 PHE B C 1
ATOM 4745 O O . PHE B 1 246 ? 1.714 -35.406 -13.031 1 97.69 246 PHE B O 1
ATOM 4752 N N . ALA B 1 247 ? 2.297 -35.5 -15.195 1 97.5 247 ALA B N 1
ATOM 4753 C CA . ALA B 1 247 ? 3.527 -36.219 -14.891 1 97.5 247 ALA B CA 1
ATOM 4754 C C . ALA B 1 247 ? 4.547 -35.312 -14.203 1 97.5 247 ALA B C 1
ATOM 4756 O O . ALA B 1 247 ? 5.238 -35.75 -13.273 1 97.5 247 ALA B O 1
ATOM 4757 N N . ALA B 1 248 ? 4.625 -34.094 -14.672 1 97.88 248 ALA B N 1
ATOM 4758 C CA . ALA B 1 248 ? 5.57 -33.125 -14.125 1 97.88 248 ALA B CA 1
ATOM 4759 C C . ALA B 1 248 ? 5.141 -32.656 -12.742 1 97.88 248 ALA B C 1
ATOM 4761 O O . ALA B 1 248 ? 5.98 -32.406 -11.883 1 97.88 248 ALA B O 1
ATOM 4762 N N . PHE B 1 249 ? 3.844 -32.531 -12.562 1 98.25 249 PHE B N 1
ATOM 4763 C CA . PHE B 1 249 ? 3.271 -31.984 -11.328 1 98.25 249 PHE B CA 1
ATOM 4764 C C . PHE B 1 249 ? 2.215 -32.938 -10.773 1 98.25 249 PHE B C 1
ATOM 4766 O O . PHE B 1 249 ? 1.026 -32.594 -10.75 1 98.25 249 PHE B O 1
ATOM 4773 N N . PRO B 1 250 ? 2.602 -34 -10.148 1 97.62 250 PRO B N 1
ATOM 4774 C CA . PRO B 1 250 ? 1.643 -35.031 -9.711 1 97.62 250 PRO B CA 1
ATOM 4775 C C . PRO B 1 250 ? 0.73 -34.531 -8.586 1 97.62 250 PRO B C 1
ATOM 4777 O O . PRO B 1 250 ? -0.361 -35.062 -8.391 1 97.62 250 PRO B O 1
ATOM 4780 N N . ALA B 1 251 ? 1.123 -33.5 -7.883 1 97.75 251 ALA B N 1
ATOM 4781 C CA . ALA B 1 251 ? 0.328 -33 -6.762 1 97.75 251 ALA B CA 1
ATOM 4782 C C . ALA B 1 251 ? -0.556 -31.828 -7.184 1 97.75 251 ALA B C 1
ATOM 4784 O O . ALA B 1 251 ? -1.245 -31.234 -6.355 1 97.75 251 ALA B O 1
ATOM 4785 N N . LEU B 1 252 ? -0.641 -31.484 -8.414 1 97.69 252 LEU B N 1
ATOM 4786 C CA . LEU B 1 252 ? -1.334 -30.312 -8.922 1 97.69 252 LEU B CA 1
ATOM 4787 C C . LEU B 1 252 ? -2.818 -30.359 -8.578 1 97.69 252 LEU B C 1
ATOM 4789 O O . LEU B 1 252 ? -3.484 -31.359 -8.828 1 97.69 252 LEU B O 1
ATOM 4793 N N . GLN B 1 253 ? -3.275 -29.266 -8.031 1 95.94 253 GLN B N 1
ATOM 4794 C CA . GLN B 1 253 ? -4.676 -29.188 -7.625 1 95.94 253 GLN B CA 1
ATOM 4795 C C . GLN B 1 253 ? -5.375 -28 -8.289 1 95.94 253 GLN B C 1
ATOM 4797 O O . GLN B 1 253 ? -6.59 -28.031 -8.5 1 95.94 253 GLN B O 1
ATOM 4802 N N . VAL B 1 254 ? -4.629 -26.969 -8.516 1 95.38 254 VAL B N 1
ATOM 4803 C CA . VAL B 1 254 ? -5.203 -25.75 -9.062 1 95.38 254 VAL B CA 1
ATOM 4804 C C . VAL B 1 254 ? -4.398 -25.297 -10.281 1 95.38 254 VAL B C 1
ATOM 4806 O O . VAL B 1 254 ? -3.174 -25.156 -10.203 1 95.38 254 VAL B O 1
ATOM 4809 N N . LEU B 1 255 ? -5.145 -25.062 -11.406 1 97.19 255 LEU B N 1
ATOM 4810 C CA . LEU B 1 255 ? -4.52 -24.641 -12.656 1 97.19 255 LEU B CA 1
ATOM 4811 C C . LEU B 1 255 ? -5.387 -23.625 -13.383 1 97.19 255 LEU B C 1
ATOM 4813 O O . LEU B 1 255 ? -6.035 -23.953 -14.383 1 97.19 255 LEU B O 1
ATOM 4817 N N . PRO B 1 256 ? -5.363 -22.391 -12.953 1 94.88 256 PRO B N 1
ATOM 4818 C CA . PRO B 1 256 ? -6.102 -21.391 -13.711 1 94.88 256 PRO B CA 1
ATOM 4819 C C . PRO B 1 256 ? -5.582 -21.219 -15.133 1 94.88 256 PRO B C 1
ATOM 4821 O O . PRO B 1 256 ? -4.371 -21.078 -15.344 1 94.88 256 PRO B O 1
ATOM 4824 N N . ILE B 1 257 ? -6.551 -21.125 -16.141 1 96.19 257 ILE B N 1
ATOM 4825 C CA . ILE B 1 257 ? -6.102 -21.156 -17.531 1 96.19 257 ILE B CA 1
ATOM 4826 C C . ILE B 1 257 ? -6.883 -20.125 -18.344 1 96.19 257 ILE B C 1
ATOM 4828 O O . ILE B 1 257 ? -6.699 -20.016 -19.562 1 96.19 257 ILE B O 1
ATOM 4832 N N . ALA B 1 258 ? -7.688 -19.344 -17.688 1 92.25 258 ALA B N 1
ATOM 4833 C CA . ALA B 1 258 ? -8.555 -18.406 -18.422 1 92.25 258 ALA B CA 1
ATOM 4834 C C . ALA B 1 258 ? -7.73 -17.391 -19.203 1 92.25 258 ALA B C 1
ATOM 4836 O O . ALA B 1 258 ? -6.547 -17.188 -18.922 1 92.25 258 ALA B O 1
ATOM 4837 N N . TYR B 1 259 ? -8.312 -16.844 -20.297 1 92.5 259 TYR B N 1
ATOM 4838 C CA . TYR B 1 259 ? -7.801 -15.719 -21.062 1 92.5 259 TYR B CA 1
ATOM 4839 C C . TYR B 1 259 ? -6.566 -16.125 -21.859 1 92.5 259 TYR B C 1
ATOM 4841 O O . TYR B 1 259 ? -5.688 -15.305 -22.125 1 92.5 259 TYR B O 1
ATOM 4849 N N . ASN B 1 260 ? -6.387 -17.391 -22.047 1 95.94 260 ASN B N 1
ATOM 4850 C CA . ASN B 1 260 ? -5.402 -17.859 -23.031 1 95.94 260 ASN B CA 1
ATOM 4851 C C . ASN B 1 260 ? -5.988 -17.906 -24.438 1 95.94 260 ASN B C 1
ATOM 4853 O O . ASN B 1 260 ? -7.18 -17.656 -24.625 1 95.94 260 ASN B O 1
ATOM 4857 N N . SER B 1 261 ? -5.133 -18.188 -25.422 1 95.38 261 SER B N 1
ATOM 4858 C CA . SER B 1 261 ? -5.551 -18.188 -26.812 1 95.38 261 SER B CA 1
ATOM 4859 C C . SER B 1 261 ? -5.883 -19.594 -27.297 1 95.38 261 SER B C 1
ATOM 4861 O O . SER B 1 261 ? -5.547 -19.969 -28.422 1 95.38 261 SER B O 1
ATOM 4863 N N . PHE B 1 262 ? -6.484 -20.344 -26.469 1 96.25 262 PHE B N 1
ATOM 4864 C CA . PHE B 1 262 ? -6.934 -21.672 -26.859 1 96.25 262 PHE B CA 1
ATOM 4865 C C . PHE B 1 262 ? -8.062 -21.578 -27.891 1 96.25 262 PHE B C 1
ATOM 4867 O O . PHE B 1 262 ? -9.016 -20.828 -27.703 1 96.25 262 PHE B O 1
ATOM 4874 N N . PRO B 1 263 ? -7.891 -22.375 -28.969 1 94.94 263 PRO B N 1
ATOM 4875 C CA . PRO B 1 263 ? -9.133 -22.562 -29.734 1 94.94 263 PRO B CA 1
ATOM 4876 C C . PRO B 1 263 ? -10.25 -23.156 -28.891 1 94.94 263 PRO B C 1
ATOM 4878 O O . PRO B 1 263 ? -9.984 -23.875 -27.906 1 94.94 263 PRO B O 1
ATOM 4881 N N . LYS B 1 264 ? -11.461 -22.891 -29.219 1 94.62 264 LYS B N 1
ATOM 4882 C CA . LYS B 1 264 ? -12.617 -23.281 -28.406 1 94.62 264 LYS B CA 1
ATOM 4883 C C . LYS B 1 264 ? -12.602 -24.781 -28.109 1 94.62 264 LYS B C 1
ATOM 4885 O O . LYS B 1 264 ? -12.789 -25.188 -26.969 1 94.62 264 LYS B O 1
ATOM 4890 N N . GLU B 1 265 ? -12.328 -25.547 -29.141 1 95.94 265 GLU B N 1
ATOM 4891 C CA . GLU B 1 265 ? -12.32 -27 -28.969 1 95.94 265 GLU B CA 1
ATOM 4892 C C . GLU B 1 265 ? -11.219 -27.438 -28 1 95.94 265 GLU B C 1
ATOM 4894 O O . GLU B 1 265 ? -11.414 -28.375 -27.219 1 95.94 265 GLU B O 1
ATOM 4899 N N . GLU B 1 266 ? -10.156 -26.797 -28.141 1 96.38 266 GLU B N 1
ATOM 4900 C CA . GLU B 1 266 ? -9.039 -27.094 -27.25 1 96.38 266 GLU B CA 1
ATOM 4901 C C . GLU B 1 266 ? -9.359 -26.734 -25.797 1 96.38 266 GLU B C 1
ATOM 4903 O O . GLU B 1 266 ? -9.031 -27.469 -24.875 1 96.38 266 GLU B O 1
ATOM 4908 N N . ALA B 1 267 ? -9.977 -25.625 -25.594 1 96.94 267 ALA B N 1
ATOM 4909 C CA . ALA B 1 267 ? -10.383 -25.188 -24.266 1 96.94 267 ALA B CA 1
ATOM 4910 C C . ALA B 1 267 ? -11.344 -26.188 -23.625 1 96.94 267 ALA B C 1
ATOM 4912 O O . ALA B 1 267 ? -11.203 -26.531 -22.453 1 96.94 267 ALA B O 1
ATOM 4913 N N . GLU B 1 268 ? -12.266 -26.625 -24.422 1 97.5 268 GLU B N 1
ATOM 4914 C CA . GLU B 1 268 ? -13.227 -27.609 -23.938 1 97.5 268 GLU B CA 1
ATOM 4915 C C . GLU B 1 268 ? -12.539 -28.906 -23.531 1 97.5 268 GLU B C 1
ATOM 4917 O O . GLU B 1 268 ? -12.859 -29.484 -22.484 1 97.5 268 GLU B O 1
ATOM 4922 N N . ARG B 1 269 ? -11.648 -29.266 -24.391 1 97.56 269 ARG B N 1
ATOM 4923 C CA . ARG B 1 269 ? -10.898 -30.5 -24.109 1 97.56 269 ARG B CA 1
ATOM 4924 C C . ARG B 1 269 ? -10.117 -30.359 -22.797 1 97.56 269 ARG B C 1
ATOM 4926 O O . ARG B 1 269 ? -10.156 -31.266 -21.953 1 97.56 269 ARG B O 1
ATOM 4933 N N . ILE B 1 270 ? -9.43 -29.312 -22.672 1 97.88 270 ILE B N 1
ATOM 4934 C CA . ILE B 1 270 ? -8.594 -29.062 -21.5 1 97.88 270 ILE B CA 1
ATOM 4935 C C . ILE B 1 270 ? -9.461 -29.062 -20.234 1 97.88 270 ILE B C 1
ATOM 4937 O O . ILE B 1 270 ? -9.133 -29.734 -19.25 1 97.88 270 ILE B O 1
ATOM 4941 N N . ILE B 1 271 ? -10.508 -28.375 -20.25 1 97.25 271 ILE B N 1
ATOM 4942 C CA . ILE B 1 271 ? -11.391 -28.25 -19.094 1 97.25 271 ILE B CA 1
ATOM 4943 C C . ILE B 1 271 ? -11.969 -29.609 -18.734 1 97.25 271 ILE B C 1
ATOM 4945 O O . ILE B 1 271 ? -12.023 -29.984 -17.562 1 97.25 271 ILE B O 1
ATOM 4949 N N . ALA B 1 272 ? -12.383 -30.359 -19.75 1 97.31 272 ALA B N 1
ATOM 4950 C CA . ALA B 1 272 ? -12.922 -31.688 -19.516 1 97.31 272 ALA B CA 1
ATOM 4951 C C . ALA B 1 272 ? -11.891 -32.594 -18.828 1 97.31 272 ALA B C 1
ATOM 4953 O O . ALA B 1 272 ? -12.227 -33.312 -17.891 1 97.31 272 ALA B O 1
ATOM 4954 N N . ASP B 1 273 ? -10.719 -32.5 -19.312 1 97.12 273 ASP B N 1
ATOM 4955 C CA . ASP B 1 273 ? -9.648 -33.312 -18.75 1 97.12 273 ASP B CA 1
ATOM 4956 C C . ASP B 1 273 ? -9.328 -32.875 -17.312 1 97.12 273 ASP B C 1
ATOM 4958 O O . ASP B 1 273 ? -9.07 -33.719 -16.453 1 97.12 273 ASP B O 1
ATOM 4962 N N . LEU B 1 274 ? -9.297 -31.594 -17.094 1 97.44 274 LEU B N 1
ATOM 4963 C CA . LEU B 1 274 ? -9.047 -31.094 -15.742 1 97.44 274 LEU B CA 1
ATOM 4964 C C . LEU B 1 274 ? -10.133 -31.547 -14.773 1 97.44 274 LEU B C 1
ATOM 4966 O O . LEU B 1 274 ? -9.844 -31.938 -13.648 1 97.44 274 LEU B O 1
ATOM 4970 N N . LYS B 1 275 ? -11.336 -31.562 -15.203 1 95.56 275 LYS B N 1
ATOM 4971 C CA . LYS B 1 275 ? -12.445 -32.062 -14.398 1 95.56 275 LYS B CA 1
ATOM 4972 C C . LYS B 1 275 ? -12.266 -33.531 -14.062 1 95.56 275 LYS B C 1
ATOM 4974 O O . LYS B 1 275 ? -12.469 -33.938 -12.914 1 95.56 275 LYS B O 1
ATOM 4979 N N . ARG B 1 276 ? -11.883 -34.25 -15.031 1 96.38 276 ARG B N 1
ATOM 4980 C CA . ARG B 1 276 ? -11.68 -35.688 -14.844 1 96.38 276 ARG B CA 1
ATOM 4981 C C . ARG B 1 276 ? -10.609 -35.938 -13.789 1 96.38 276 ARG B C 1
ATOM 4983 O O . ARG B 1 276 ? -10.68 -36.938 -13.062 1 96.38 276 ARG B O 1
ATOM 4990 N N . HIS B 1 277 ? -9.672 -35.062 -13.719 1 96.5 277 HIS B N 1
ATOM 4991 C CA . HIS B 1 277 ? -8.562 -35.25 -12.781 1 96.5 277 HIS B CA 1
ATOM 4992 C C . HIS B 1 277 ? -8.789 -34.438 -11.5 1 96.5 277 HIS B C 1
ATOM 4994 O O . HIS B 1 277 ? -7.887 -34.344 -10.664 1 96.5 277 HIS B O 1
ATOM 5000 N N . ASN B 1 278 ? -9.93 -33.844 -11.344 1 94.75 278 ASN B N 1
ATOM 5001 C CA . ASN B 1 278 ? -10.32 -33.094 -10.156 1 94.75 278 ASN B CA 1
ATOM 5002 C C . ASN B 1 278 ? -9.367 -31.922 -9.898 1 94.75 278 ASN B C 1
ATOM 5004 O O . ASN B 1 278 ? -8.93 -31.719 -8.758 1 94.75 278 ASN B O 1
ATOM 5008 N N . VAL B 1 279 ? -8.898 -31.281 -10.93 1 95.94 279 VAL B N 1
ATOM 5009 C CA . VAL B 1 279 ? -8.07 -30.078 -10.836 1 95.94 279 VAL B CA 1
ATOM 5010 C C . VAL B 1 279 ? -8.93 -28.844 -11.07 1 95.94 279 VAL B C 1
ATOM 5012 O O . VAL B 1 279 ? -9.648 -28.75 -12.07 1 95.94 279 VAL B O 1
ATOM 5015 N N . THR B 1 280 ? -8.844 -27.922 -10.133 1 92.56 280 THR B N 1
ATOM 5016 C CA . THR B 1 280 ? -9.562 -26.656 -10.266 1 92.56 280 THR B CA 1
ATOM 5017 C C . THR B 1 280 ? -8.891 -25.75 -11.297 1 92.56 280 THR B C 1
ATOM 5019 O O . THR B 1 280 ? -7.664 -25.656 -11.328 1 92.56 280 THR B O 1
ATOM 5022 N N . TYR B 1 281 ? -9.664 -25.109 -12.203 1 93.75 281 TYR B N 1
ATOM 5023 C CA . TYR B 1 281 ? -9.039 -24.391 -13.312 1 93.75 281 TYR B CA 1
ATOM 5024 C C . TYR B 1 281 ? -9.445 -22.922 -13.312 1 93.75 281 TYR B C 1
ATOM 5026 O O . TYR B 1 281 ? -9.266 -22.234 -14.312 1 93.75 281 TYR B O 1
ATOM 5034 N N . SER B 1 282 ? -10.055 -22.406 -12.211 1 83.44 282 SER B N 1
ATOM 5035 C CA . SER B 1 282 ? -10.43 -21 -12.047 1 83.44 282 SER B CA 1
ATOM 5036 C C . SER B 1 282 ? -10.117 -20.5 -10.641 1 83.44 282 SER B C 1
ATOM 5038 O O . SER B 1 282 ? -9.914 -21.312 -9.727 1 83.44 282 SER B O 1
ATOM 5040 N N . VAL B 1 283 ? -9.836 -19.172 -10.688 1 69.69 283 VAL B N 1
ATOM 5041 C CA . VAL B 1 283 ? -9.594 -18.562 -9.383 1 69.69 283 VAL B CA 1
ATOM 5042 C C . VAL B 1 283 ? -10.898 -17.953 -8.844 1 69.69 283 VAL B C 1
ATOM 5044 O O . VAL B 1 283 ? -11.617 -17.266 -9.57 1 69.69 283 VAL B O 1
ATOM 5047 N N . GLY B 1 284 ? -11.367 -18.25 -7.574 1 61.34 284 GLY B N 1
ATOM 5048 C CA . GLY B 1 284 ? -12.469 -17.562 -6.926 1 61.34 284 GLY B CA 1
ATOM 5049 C C . GLY B 1 284 ? -13.773 -18.328 -6.988 1 61.34 284 GLY B C 1
ATOM 5050 O O . GLY B 1 284 ? -13.82 -19.438 -7.535 1 61.34 284 GLY B O 1
ATOM 5051 N N . MET B 1 285 ? -14.688 -17.969 -6.098 1 52.25 285 MET B N 1
ATOM 5052 C CA . MET B 1 285 ? -16 -18.594 -5.965 1 52.25 285 MET B CA 1
ATOM 5053 C C . MET B 1 285 ? -16.781 -18.531 -7.277 1 52.25 285 MET B C 1
ATOM 5055 O O . MET B 1 285 ? -16.516 -17.656 -8.109 1 52.25 285 MET B O 1
ATOM 5059 N N . GLU B 1 286 ? -17.484 -19.438 -7.473 1 51.81 286 GLU B N 1
ATOM 5060 C CA . GLU B 1 286 ? -18.406 -19.5 -8.594 1 51.81 286 GLU B CA 1
ATOM 5061 C C . GLU B 1 286 ? -18.891 -18.109 -9 1 51.81 286 GLU B C 1
ATOM 5063 O O . GLU B 1 286 ? -19.203 -17.281 -8.148 1 51.81 286 GLU B O 1
ATOM 5068 N N . ARG B 1 287 ? -18.219 -17.625 -10.07 1 49.22 287 ARG B N 1
ATOM 5069 C CA . ARG B 1 287 ? -18.516 -16.406 -10.805 1 49.22 287 ARG B CA 1
ATOM 5070 C C . ARG B 1 287 ? -19.969 -15.992 -10.609 1 49.22 287 ARG B C 1
ATOM 5072 O O . ARG B 1 287 ? -20.844 -16.406 -11.383 1 49.22 287 ARG B O 1
ATOM 5079 N N . MET B 1 288 ? -20.438 -15.961 -9.453 1 46.22 288 MET B N 1
ATOM 5080 C CA . MET B 1 288 ? -21.828 -15.594 -9.258 1 46.22 288 MET B CA 1
ATOM 5081 C C . MET B 1 288 ? -22.219 -14.438 -10.18 1 46.22 288 MET B C 1
ATOM 5083 O O . MET B 1 288 ? -23.375 -14.344 -10.602 1 46.22 288 MET B O 1
ATOM 5087 N N . TYR B 1 289 ? -21.312 -13.344 -10.297 1 48.66 289 TYR B N 1
ATOM 5088 C CA . TYR B 1 289 ? -21.844 -12.273 -11.125 1 48.66 289 TYR B CA 1
ATOM 5089 C C . TYR B 1 289 ? -21.109 -12.203 -12.461 1 48.66 289 TYR B C 1
ATOM 5091 O O . TYR B 1 289 ? -19.984 -11.68 -12.539 1 48.66 289 TYR B O 1
ATOM 5099 N N . GLN B 1 290 ? -21.094 -13.211 -13.156 1 51.34 290 GLN B N 1
ATOM 5100 C CA . GLN B 1 290 ? -20.375 -13.367 -14.414 1 51.34 290 GLN B CA 1
ATOM 5101 C C . GLN B 1 290 ? -20.609 -12.172 -15.328 1 51.34 290 GLN B C 1
ATOM 5103 O O . GLN B 1 290 ? -21.734 -11.938 -15.781 1 51.34 290 GLN B O 1
ATOM 5108 N N . GLU B 1 291 ? -19.984 -11.133 -15.172 1 58.81 291 GLU B N 1
ATOM 5109 C CA . GLU B 1 291 ? -19.984 -10.219 -16.312 1 58.81 291 GLU B CA 1
ATOM 5110 C C . GLU B 1 291 ? -19.5 -10.914 -17.578 1 58.81 291 GLU B C 1
ATOM 5112 O O . GLU B 1 291 ? -18.703 -11.852 -17.516 1 58.81 291 GLU B O 1
ATOM 5117 N N . GLY B 1 292 ? -20.359 -11.055 -18.516 1 72.75 292 GLY B N 1
ATOM 5118 C CA . GLY B 1 292 ? -20.094 -11.617 -19.828 1 72.75 292 GLY B CA 1
ATOM 5119 C C . GLY B 1 292 ? -18.688 -11.344 -20.328 1 72.75 292 GLY B C 1
ATOM 5120 O O . GLY B 1 292 ? -17.969 -10.516 -19.766 1 72.75 292 GLY B O 1
ATOM 5121 N N . CYS B 1 293 ? -18.172 -12.234 -21.109 1 82.94 293 CYS B N 1
ATOM 5122 C CA . CYS B 1 293 ? -16.875 -12.078 -21.75 1 82.94 293 CYS B CA 1
ATOM 5123 C C . CYS B 1 293 ? -16.891 -10.898 -22.719 1 82.94 293 CYS B C 1
ATOM 5125 O O . CYS B 1 293 ? -17.953 -10.492 -23.188 1 82.94 293 CYS B O 1
ATOM 5127 N N . ASP B 1 294 ? -15.812 -10.32 -22.875 1 83.06 294 ASP B N 1
ATOM 5128 C CA . ASP B 1 294 ? -15.664 -9.25 -23.859 1 83.06 294 ASP B CA 1
ATOM 5129 C C . ASP B 1 294 ? -15.953 -9.758 -25.281 1 83.06 294 ASP B C 1
ATOM 5131 O O . ASP B 1 294 ? -16.062 -10.969 -25.5 1 83.06 294 ASP B O 1
ATOM 5135 N N . SER B 1 295 ? -16.094 -8.797 -26.266 1 82.62 295 SER B N 1
ATOM 5136 C CA . SER B 1 295 ? -16.484 -9.125 -27.625 1 82.62 295 SER B CA 1
ATOM 5137 C C . SER B 1 295 ? -15.43 -9.977 -28.312 1 82.62 295 SER B C 1
ATOM 5139 O O . SER B 1 295 ? -15.742 -10.773 -29.203 1 82.62 295 SER B O 1
ATOM 5141 N N . ASP B 1 296 ? -14.195 -9.805 -27.922 1 86.94 296 ASP B N 1
ATOM 5142 C CA . ASP B 1 296 ? -13.109 -10.555 -28.547 1 86.94 296 ASP B CA 1
ATOM 5143 C C . ASP B 1 296 ? -12.773 -11.812 -27.75 1 86.94 296 ASP B C 1
ATOM 5145 O O . ASP B 1 296 ? -11.688 -12.375 -27.891 1 86.94 296 ASP B O 1
ATOM 5149 N N . GLU B 1 297 ? -13.711 -12.195 -26.906 1 90 297 GLU B N 1
ATOM 5150 C CA . GLU B 1 297 ? -13.539 -13.383 -26.078 1 90 297 GLU B CA 1
ATOM 5151 C C . GLU B 1 297 ? -14.711 -14.344 -26.25 1 90 297 GLU B C 1
ATOM 5153 O O . GLU B 1 297 ? -15.797 -13.945 -26.688 1 90 297 GLU B O 1
ATOM 5158 N N . TYR B 1 298 ? -14.445 -15.578 -26.062 1 91.31 298 TYR B N 1
ATOM 5159 C CA . TYR B 1 298 ? -15.508 -16.578 -25.984 1 91.31 298 TYR B CA 1
ATOM 5160 C C . TYR B 1 298 ? -15.508 -17.266 -24.625 1 91.31 298 TYR B C 1
ATOM 5162 O O . TYR B 1 298 ? -14.523 -17.203 -23.891 1 91.31 298 TYR B O 1
ATOM 5170 N N . SER B 1 299 ? -16.594 -17.844 -24.297 1 91.31 299 SER B N 1
ATOM 5171 C CA . SER B 1 299 ? -16.75 -18.438 -22.969 1 91.31 299 SER B CA 1
ATOM 5172 C C . SER B 1 299 ? -16.844 -19.953 -23.062 1 91.31 299 SER B C 1
ATOM 5174 O O . SER B 1 299 ? -17.5 -20.5 -23.969 1 91.31 299 SER B O 1
ATOM 5176 N N . VAL B 1 300 ? -16.109 -20.609 -22.266 1 92.06 300 VAL B N 1
ATOM 5177 C CA . VAL B 1 300 ? -16.25 -22.047 -22.031 1 92.06 300 VAL B CA 1
ATOM 5178 C C . VAL B 1 300 ? -16.359 -22.312 -20.531 1 92.06 300 VAL B C 1
ATOM 5180 O O . VAL B 1 300 ? -15.445 -21.984 -19.766 1 92.06 300 VAL B O 1
ATOM 5183 N N . ASP B 1 301 ? -17.453 -22.938 -20.031 1 90.38 301 ASP B N 1
ATOM 5184 C CA . ASP B 1 301 ? -17.672 -23.25 -18.625 1 90.38 301 ASP B CA 1
ATOM 5185 C C . ASP B 1 301 ? -17.484 -22.016 -17.75 1 90.38 301 ASP B C 1
ATOM 5187 O O . ASP B 1 301 ? -16.797 -22.078 -16.719 1 90.38 301 ASP B O 1
ATOM 5191 N N . SER B 1 302 ? -17.844 -20.859 -18.141 1 84.06 302 SER B N 1
ATOM 5192 C CA . SER B 1 302 ? -17.875 -19.594 -17.422 1 84.06 302 SER B CA 1
ATOM 5193 C C . SER B 1 302 ? -16.484 -18.969 -17.344 1 84.06 302 SER B C 1
ATOM 5195 O O . SER B 1 302 ? -16.234 -18.094 -16.516 1 84.06 302 SER B O 1
ATOM 5197 N N . LEU B 1 303 ? -15.625 -19.562 -18.172 1 89.81 303 LEU B N 1
ATOM 5198 C CA . LEU B 1 303 ? -14.312 -18.953 -18.312 1 89.81 303 LEU B CA 1
ATOM 5199 C C . LEU B 1 303 ? -14.203 -18.219 -19.641 1 89.81 303 LEU B C 1
ATOM 5201 O O . LEU B 1 303 ? -14.734 -18.688 -20.656 1 89.81 303 LEU B O 1
ATOM 5205 N N . CYS B 1 304 ? -13.547 -17.141 -19.609 1 90 304 CYS B N 1
ATOM 5206 C CA . CYS B 1 304 ? -13.336 -16.391 -20.844 1 90 304 CYS B CA 1
ATOM 5207 C C . CYS B 1 304 ? -11.969 -16.688 -21.438 1 90 304 CYS B C 1
ATOM 5209 O O . CYS B 1 304 ? -10.977 -16.797 -20.719 1 90 304 CYS B O 1
ATOM 5211 N N . PHE B 1 305 ? -11.953 -16.812 -22.781 1 93.62 305 PHE B N 1
ATOM 5212 C CA . PHE B 1 305 ? -10.719 -17.016 -23.531 1 93.62 305 PHE B CA 1
ATOM 5213 C C . PHE B 1 305 ? -10.625 -16.047 -24.703 1 93.62 305 PHE B C 1
ATOM 5215 O O . PHE B 1 305 ? -11.648 -15.609 -25.234 1 93.62 305 PHE B O 1
ATOM 5222 N N . THR B 1 306 ? -9.406 -15.734 -25.031 1 90.56 306 THR B N 1
ATOM 5223 C CA . THR B 1 306 ? -9.195 -14.781 -26.125 1 90.56 306 THR B CA 1
ATOM 5224 C C . THR B 1 306 ? -9.383 -15.445 -27.484 1 90.56 306 THR B C 1
ATOM 5226 O O . THR B 1 306 ? -8.93 -16.578 -27.688 1 90.56 306 THR B O 1
ATOM 5229 N N . GLU B 1 307 ? -10.18 -14.727 -28.328 1 85.38 307 GLU B N 1
ATOM 5230 C CA . GLU B 1 307 ? -10.391 -15.234 -29.688 1 85.38 307 GLU B CA 1
ATOM 5231 C C . GLU B 1 307 ? -9.227 -14.859 -30.594 1 85.38 307 GLU B C 1
ATOM 5233 O O . GLU B 1 307 ? -8.75 -13.719 -30.578 1 85.38 307 GLU B O 1
ATOM 5238 N N . THR B 1 308 ? -8.367 -15.734 -30.969 1 67.19 308 THR B N 1
ATOM 5239 C CA . THR B 1 308 ? -7.305 -15.445 -31.922 1 67.19 308 THR B CA 1
ATOM 5240 C C . THR B 1 308 ? -7.887 -14.875 -33.219 1 67.19 308 THR B C 1
ATOM 5242 O O . THR B 1 308 ? -8.711 -15.508 -33.875 1 67.19 308 THR B O 1
ATOM 5245 N N . LEU B 1 309 ? -8.352 -13.68 -33.281 1 54.53 309 LEU B N 1
ATOM 5246 C CA . LEU B 1 309 ? -8.844 -13.141 -34.562 1 54.53 309 LEU B CA 1
ATOM 5247 C C . LEU B 1 309 ? -7.816 -13.344 -35.656 1 54.53 309 LEU B C 1
ATOM 5249 O O . LEU B 1 309 ? -6.848 -12.586 -35.781 1 54.53 309 LEU B O 1
ATOM 5253 N N . LEU B 1 310 ? -7.039 -14.227 -35.812 1 46.41 310 LEU B N 1
ATOM 5254 C CA . LEU B 1 310 ? -6.359 -14.219 -37.094 1 46.41 310 LEU B CA 1
ATOM 5255 C C . LEU B 1 310 ? -7.281 -13.695 -38.188 1 46.41 310 LEU B C 1
ATOM 5257 O O . LEU B 1 310 ? -6.918 -13.711 -39.375 1 46.41 310 LEU B O 1
ATOM 5261 N N . GLY B 1 311 ? -8.625 -13.773 -38.062 1 43.97 311 GLY B N 1
ATOM 5262 C CA . GLY B 1 311 ? -9.383 -13.688 -39.312 1 43.97 311 GLY B CA 1
ATOM 5263 C C . GLY B 1 311 ? -9.297 -12.328 -39.969 1 43.97 311 GLY B C 1
ATOM 5264 O O . GLY B 1 311 ? -8.875 -11.352 -39.344 1 43.97 311 GLY B O 1
ATOM 5265 N N . ALA B 1 312 ? -9.555 -12.102 -41.406 1 48.03 312 ALA B N 1
ATOM 5266 C CA . ALA B 1 312 ? -9.602 -11.047 -42.406 1 48.03 312 ALA B CA 1
ATOM 5267 C C . ALA B 1 312 ? -10.305 -9.805 -41.844 1 48.03 312 ALA B C 1
ATOM 5269 O O . ALA B 1 312 ? -9.984 -8.68 -42.25 1 48.03 312 ALA B O 1
ATOM 5270 N N . ARG B 1 313 ? -11.078 -9.906 -40.938 1 49.12 313 ARG B N 1
ATOM 5271 C CA . ARG B 1 313 ? -11.953 -8.789 -40.594 1 49.12 313 ARG B CA 1
ATOM 5272 C C . ARG B 1 313 ? -11.258 -7.832 -39.625 1 49.12 313 ARG B C 1
ATOM 5274 O O . ARG B 1 313 ? -11.43 -6.617 -39.719 1 49.12 313 ARG B O 1
ATOM 5281 N N . SER B 1 314 ? -10.438 -8.297 -38.719 1 49.97 314 SER B N 1
ATOM 5282 C CA . SER B 1 314 ? -9.75 -7.41 -37.781 1 49.97 314 SER B CA 1
ATOM 5283 C C . SER B 1 314 ? -8.609 -6.664 -38.469 1 49.97 314 SER B C 1
ATOM 5285 O O . SER B 1 314 ? -8.32 -5.512 -38.125 1 49.97 314 SER B O 1
ATOM 5287 N N . PHE B 1 315 ? -7.934 -7.32 -39.406 1 49.09 315 PHE B N 1
ATOM 5288 C CA . PHE B 1 315 ? -6.961 -6.688 -40.281 1 49.09 315 PHE B CA 1
ATOM 5289 C C . PHE B 1 315 ? -7.586 -5.527 -41.031 1 49.09 315 PHE B C 1
ATOM 5291 O O . PHE B 1 315 ? -7.023 -4.43 -41.094 1 49.09 315 PHE B O 1
ATOM 5298 N N . TRP B 1 316 ? -8.703 -5.852 -41.562 1 55.72 316 TRP B N 1
ATOM 5299 C CA . TRP B 1 316 ? -9.367 -4.816 -42.344 1 55.72 316 TRP B CA 1
ATOM 5300 C C . TRP B 1 316 ? -9.883 -3.697 -41.469 1 55.72 316 TRP B C 1
ATOM 5302 O O . TRP B 1 316 ? -9.859 -2.527 -41.844 1 55.72 316 TRP B O 1
ATOM 5312 N N . LYS B 1 317 ? -10.25 -4.066 -40.344 1 56.56 317 LYS B N 1
ATOM 5313 C CA . LYS B 1 317 ? -10.664 -3.029 -39.406 1 56.56 317 LYS B CA 1
ATOM 5314 C C . LYS B 1 317 ? -9.477 -2.205 -38.938 1 56.56 317 LYS B C 1
ATOM 5316 O O . LYS B 1 317 ? -9.562 -0.983 -38.812 1 56.56 317 LYS B O 1
ATOM 5321 N N . GLY B 1 318 ? -8.367 -2.857 -38.719 1 56.12 318 GLY B N 1
ATOM 5322 C CA . GLY B 1 318 ? -7.133 -2.158 -38.406 1 56.12 318 GLY B CA 1
ATOM 5323 C C . GLY B 1 318 ? -6.664 -1.231 -39.5 1 56.12 318 GLY B C 1
ATOM 5324 O O . GLY B 1 318 ? -6.277 -0.09 -39.25 1 56.12 318 GLY B O 1
ATOM 5325 N N . ILE B 1 319 ? -6.656 -1.796 -40.75 1 60.22 319 ILE B N 1
ATOM 5326 C CA . ILE B 1 319 ? -6.34 -0.972 -41.906 1 60.22 319 ILE B CA 1
ATOM 5327 C C . ILE B 1 319 ? -7.312 0.203 -42 1 60.22 319 ILE B C 1
ATOM 5329 O O . ILE B 1 319 ? -6.906 1.338 -42.25 1 60.22 319 ILE B O 1
ATOM 5333 N N . PHE B 1 320 ? -8.547 -0.122 -41.719 1 62.34 320 PHE B N 1
ATOM 5334 C CA . PHE B 1 320 ? -9.555 0.93 -41.75 1 62.34 320 PHE B CA 1
ATOM 5335 C C . PHE B 1 320 ? -9.305 1.976 -40.688 1 62.34 320 PHE B C 1
ATOM 5337 O O . PHE B 1 320 ? -9.344 3.178 -40.969 1 62.34 320 PHE B O 1
ATOM 5344 N N . LEU B 1 321 ? -8.898 1.442 -39.531 1 63.25 321 LEU B N 1
ATOM 5345 C CA . LEU B 1 321 ? -8.641 2.379 -38.438 1 63.25 321 LEU B CA 1
ATOM 5346 C C . LEU B 1 321 ? -7.355 3.156 -38.688 1 63.25 321 LEU B C 1
ATOM 5348 O O . LEU B 1 321 ? -7.281 4.355 -38.406 1 63.25 321 LEU B O 1
ATOM 5352 N N . LEU B 1 322 ? -6.418 2.586 -39.25 1 65.94 322 LEU B N 1
ATOM 5353 C CA . LEU B 1 322 ? -5.172 3.25 -39.625 1 65.94 322 LEU B CA 1
ATOM 5354 C C . LEU B 1 322 ? -5.406 4.254 -40.75 1 65.94 322 LEU B C 1
ATOM 5356 O O . LEU B 1 322 ? -4.871 5.367 -40.719 1 65.94 322 LEU B O 1
ATOM 5360 N N . VAL B 1 323 ? -6.098 3.799 -41.781 1 68.81 323 VAL B N 1
ATOM 5361 C CA . VAL B 1 323 ? -6.43 4.691 -42.8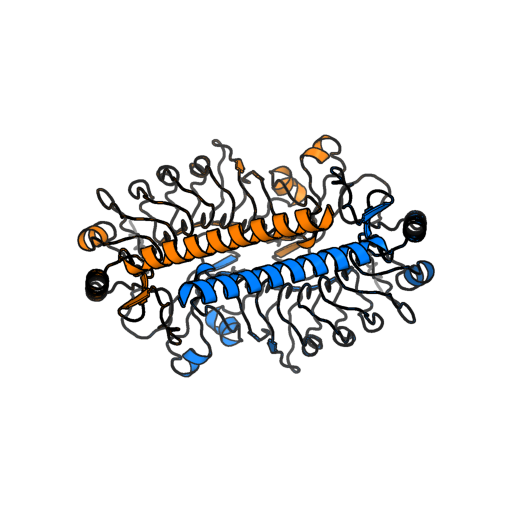75 1 68.81 323 VAL B CA 1
ATOM 5362 C C . VAL B 1 323 ? -7.23 5.883 -42.344 1 68.81 323 VAL B C 1
ATOM 5364 O O . VAL B 1 323 ? -6.977 7.027 -42.75 1 68.81 323 VAL B O 1
ATOM 5367 N N . MET B 1 324 ? -8.039 5.617 -41.375 1 67.38 324 MET B N 1
ATOM 5368 C CA . MET B 1 324 ? -8.828 6.699 -40.812 1 67.38 324 MET B CA 1
ATOM 5369 C C . MET B 1 324 ? -7.949 7.641 -40 1 67.38 324 MET B C 1
ATOM 5371 O O . MET B 1 324 ? -8.117 8.859 -40.062 1 67.38 324 MET B O 1
ATOM 5375 N N . ALA B 1 325 ? -6.988 7.148 -39.375 1 66.38 325 ALA B N 1
ATOM 5376 C CA . ALA B 1 325 ? -6.047 7.953 -38.594 1 66.38 325 ALA B CA 1
ATOM 5377 C C . ALA B 1 325 ? -5.168 8.797 -39.5 1 66.38 325 ALA B C 1
ATOM 5379 O O . ALA B 1 325 ? -4.949 9.984 -39.25 1 66.38 325 ALA B O 1
ATOM 5380 N N . VAL B 1 326 ? -4.672 8.156 -40.562 1 70.31 326 VAL B N 1
ATOM 5381 C CA . VAL B 1 326 ? -3.865 8.875 -41.531 1 70.31 326 VAL B CA 1
ATOM 5382 C C . VAL B 1 326 ? -4.707 9.969 -42.188 1 70.31 326 VAL B C 1
ATOM 5384 O O . VAL B 1 326 ? -4.23 11.086 -42.406 1 70.31 326 VAL B O 1
ATOM 5387 N N . LEU B 1 327 ? -5.91 9.641 -42.438 1 66.5 327 LEU B N 1
ATOM 5388 C CA . LEU B 1 327 ? -6.805 10.602 -43.062 1 66.5 327 LEU B CA 1
ATOM 5389 C C . LEU B 1 327 ? -7.094 11.773 -42.125 1 66.5 327 LEU B C 1
ATOM 5391 O O . LEU B 1 327 ? -7.125 12.93 -42.562 1 66.5 327 LEU B O 1
ATOM 5395 N N . VAL B 1 328 ? -7.105 11.492 -40.938 1 68.25 328 VAL B N 1
ATOM 5396 C CA . VAL B 1 328 ? -7.348 12.539 -39.938 1 68.25 328 VAL B CA 1
ATOM 5397 C C . VAL B 1 328 ? -6.109 13.43 -39.812 1 68.25 328 VAL B C 1
ATOM 5399 O O . VAL B 1 328 ? -6.219 14.656 -39.781 1 68.25 328 VAL B O 1
ATOM 5402 N N . VAL B 1 329 ? -4.961 12.906 -39.875 1 71 329 VAL B N 1
ATOM 5403 C CA . VAL B 1 329 ? -3.707 13.648 -39.781 1 71 329 VAL B CA 1
ATOM 5404 C C . VAL B 1 329 ? -3.502 14.484 -41.031 1 71 329 VAL B C 1
ATOM 5406 O O . VAL B 1 329 ? -3.105 15.648 -40.969 1 71 329 VAL B O 1
ATOM 5409 N N . CYS B 1 330 ? -3.752 13.797 -42.125 1 69 330 CYS B N 1
ATOM 5410 C CA . CYS B 1 330 ? -3.631 14.508 -43.375 1 69 330 CYS B CA 1
ATOM 5411 C C . CYS B 1 330 ? -4.613 15.672 -43.438 1 69 330 CYS B C 1
ATOM 5413 O O . CYS B 1 330 ? -4.254 16.766 -43.875 1 69 330 CYS B O 1
ATOM 5415 N N . MET B 1 331 ? -5.684 15.406 -42.938 1 66.06 331 MET B N 1
ATOM 5416 C CA . MET B 1 331 ? -6.711 16.453 -42.906 1 66.06 331 MET B CA 1
ATOM 5417 C C . MET B 1 331 ? -6.32 17.578 -41.969 1 66.06 331 MET B C 1
ATOM 5419 O O . MET B 1 331 ? -6.527 18.75 -42.281 1 66.06 331 MET B O 1
ATOM 5423 N N . PHE B 1 332 ? -5.762 17.172 -40.938 1 70.25 332 PHE B N 1
ATOM 5424 C CA . PHE B 1 332 ? -5.242 18.141 -40 1 70.25 332 PHE B CA 1
ATOM 5425 C C . PHE B 1 332 ? -4.102 18.938 -40.594 1 70.25 332 PHE B C 1
ATOM 5427 O O . PHE B 1 332 ? -4.059 20.172 -40.469 1 70.25 332 PHE B O 1
ATOM 5434 N N . GLY B 1 333 ? -3.23 18.375 -41.188 1 68.75 333 GLY B N 1
ATOM 5435 C CA . GLY B 1 333 ? -2.148 19.047 -41.906 1 68.75 333 GLY B CA 1
ATOM 5436 C C . GLY B 1 333 ? -2.635 20 -43 1 68.75 333 GLY B C 1
ATOM 5437 O O . GLY B 1 333 ? -2.143 21.125 -43.094 1 68.75 333 GLY B O 1
ATOM 5438 N N . PHE B 1 334 ? -3.541 19.516 -43.688 1 69.56 334 PHE B N 1
ATOM 5439 C CA . PHE B 1 334 ? -4.102 20.344 -44.75 1 69.56 334 PHE B CA 1
ATOM 5440 C C . PHE B 1 334 ? -4.836 21.547 -44.188 1 69.56 334 PHE B C 1
ATOM 5442 O O . PHE B 1 334 ? -4.762 22.641 -44.75 1 69.56 334 PHE B O 1
ATOM 5449 N N . SER B 1 335 ? -5.406 21.312 -43.125 1 63.31 335 SER B N 1
ATOM 5450 C CA . SER B 1 335 ? -6.117 22.422 -42.469 1 63.31 335 SER B CA 1
ATOM 5451 C C . SER B 1 335 ? -5.145 23.469 -41.938 1 63.31 335 SER B C 1
ATOM 5453 O O . SER B 1 335 ? -5.375 24.656 -42.094 1 63.31 335 SER B O 1
ATOM 5455 N N . VAL B 1 336 ? -4.105 23.109 -41.406 1 69.12 336 VAL B N 1
ATOM 5456 C CA . VAL B 1 336 ? -3.072 24.016 -40.906 1 69.12 336 VAL B CA 1
ATOM 5457 C C . VAL B 1 336 ? -2.428 24.766 -42.062 1 69.12 336 VAL B C 1
ATOM 5459 O O . VAL B 1 336 ? -2.213 25.984 -41.969 1 69.12 336 VAL B O 1
ATOM 5462 N N . ARG B 1 337 ? -2.131 24.062 -43.062 1 66.12 337 ARG B N 1
ATOM 5463 C CA . ARG B 1 337 ? -1.568 24.688 -44.25 1 66.12 337 ARG B CA 1
ATOM 5464 C C . ARG B 1 337 ? -2.533 25.719 -44.844 1 66.12 337 ARG B C 1
ATOM 5466 O O . ARG B 1 337 ? -2.121 26.812 -45.25 1 66.12 337 ARG B O 1
ATOM 5473 N N . TRP B 1 338 ? -3.758 25.359 -44.844 1 62.38 338 TRP B N 1
ATOM 5474 C CA . TRP B 1 338 ? -4.777 26.266 -45.375 1 62.38 338 TRP B CA 1
ATOM 5475 C C . TRP B 1 338 ? -4.898 27.516 -44.5 1 62.38 338 TRP B C 1
ATOM 5477 O O . TRP B 1 338 ? -4.953 28.625 -45 1 62.38 338 TRP B O 1
ATOM 5487 N N . ILE B 1 339 ? -4.852 27.391 -43.281 1 60.88 339 ILE B N 1
ATOM 5488 C CA . ILE B 1 339 ? -4.91 28.516 -42.375 1 60.88 339 ILE B CA 1
ATOM 5489 C C . ILE B 1 339 ? -3.664 29.391 -42.531 1 60.88 339 ILE B C 1
ATOM 5491 O O . ILE B 1 339 ? -3.76 30.609 -42.594 1 60.88 339 ILE B O 1
ATOM 5495 N N . TRP B 1 340 ? -2.539 28.859 -42.625 1 61.62 340 TRP B N 1
ATOM 5496 C CA . TRP B 1 340 ? -1.28 29.578 -42.844 1 61.62 340 TRP B CA 1
ATOM 5497 C C . TRP B 1 340 ? -1.301 30.375 -44.125 1 61.62 340 TRP B C 1
ATOM 5499 O O . TRP B 1 340 ? -0.872 31.531 -44.156 1 61.62 340 TRP B O 1
ATOM 5509 N N . TYR B 1 341 ? -1.853 29.719 -45.094 1 61.88 341 TYR B N 1
ATOM 5510 C CA . TYR B 1 341 ? -1.936 30.406 -46.375 1 61.88 341 TYR B CA 1
ATOM 5511 C C . TYR B 1 341 ? -2.918 31.562 -46.312 1 61.88 341 TYR B C 1
ATOM 5513 O O . TYR B 1 341 ? -2.65 32.625 -46.875 1 61.88 341 TYR B O 1
ATOM 5521 N N . GLN B 1 342 ? -3.922 31.375 -45.594 1 59.12 342 GLN B N 1
ATOM 5522 C CA . GLN B 1 342 ? -4.914 32.438 -45.5 1 59.12 342 GLN B CA 1
ATOM 5523 C C . GLN B 1 342 ? -4.434 33.594 -44.625 1 59.12 342 GLN B C 1
ATOM 5525 O O . GLN B 1 342 ? -4.789 34.75 -44.844 1 59.12 342 GLN B O 1
ATOM 5530 N N . MET B 1 343 ? -3.65 33.344 -43.688 1 56.28 343 MET B N 1
ATOM 5531 C CA . MET B 1 343 ? -3.113 34.406 -42.844 1 56.28 343 MET B CA 1
ATOM 5532 C C . MET B 1 343 ? -2.018 35.188 -43.562 1 56.28 343 MET B C 1
ATOM 5534 O O . MET B 1 343 ? -1.62 36.25 -43.094 1 56.28 343 MET B O 1
ATOM 5538 N N . ARG B 1 344 ? -1.343 34.656 -44.375 1 54.09 344 ARG B N 1
ATOM 5539 C CA . ARG B 1 344 ? -0.303 35.375 -45.125 1 54.09 344 ARG B CA 1
ATOM 5540 C C . ARG B 1 344 ? -0.903 36.469 -46 1 54.09 344 ARG B C 1
ATOM 5542 O O . ARG B 1 344 ? -0.242 37.469 -46.281 1 54.09 344 ARG B O 1
ATOM 5549 N N . TYR B 1 345 ? -2.074 36.375 -46.438 1 46.59 345 TYR B N 1
ATOM 5550 C CA . TYR B 1 345 ? -2.627 37.469 -47.188 1 46.59 345 TYR B CA 1
ATOM 5551 C C . TYR B 1 345 ? -3.625 38.281 -46.344 1 46.59 345 TYR B C 1
ATOM 5553 O O . TYR B 1 345 ? -4.395 37.688 -45.594 1 46.59 345 TYR B O 1
#

Radius of gyration: 29.31 Å; Cα contacts (8 Å, |Δi|>4): 1461; chains: 2; bounding box: 57×86×104 Å